Protein 5D7K (pdb70)

B-factor: mean 28.27, std 13.77, range [9.34, 92.72]

Secondary structure (DSSP, 8-state):
--EEEEE-SEEEEETT--EEEEEEEE-TT--EEEEEEESSSS-EEEEEE-STT--EEETTEEEEEETTTTEEEEEE-S--GGG-EEEEEEEE-SS-EEE---EEEEEE---SS---EEEEEEES---EEEEEES--TT--PPPPSSTTSEEPPPEEEEEGGGTEEEEEEEEE---TT--HHHHTTTS---TT-B---/--EEES-SEEEEETT--EEEEEEESS--SEEEEEEEETTTEEEEEEEESSTT--EE-S--TTEEEEEEETTEEEEEESS--GGG-EEEEEEEE-TT-TT-PEE---EEEEEES--TT-BPPEEEEEEPPHHHHHHHSEEEEEEEEEEEBSS-EEEEEEETTEEE-TTEEE-SSPEESSTT-TT--EEEEEEEEEEHHHHT-TT-EEEEEEEE--B-TTS---SSSPP-BSEEEEEEEE---

Foldseek 3Di:
DPDKEKPDQEDEEAFQAKDKIKIADDDAQWAWKWKWWAADPDTHTDDIGGDAPDWDDDPQWIKGDHVVRRMMMIMGGRDDQVSFTWMWMWT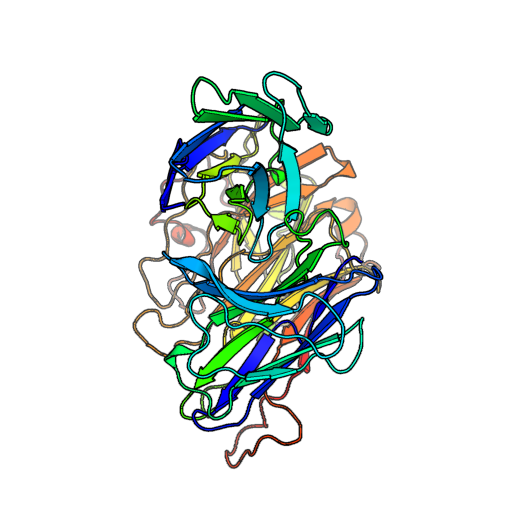DNVPDTRIHPTYGYGYFYAQPDAQWAWDWADDPPHAIKIKTKRHGPVWWQDADPDPQKGKAGWDWDAPPVVRDIMIMMMIDGNDPPDDSVCNRVVTDDDPPYHYDD/DAKAKDDQEEEEEFFDKDKIKIFGPHLAAKKWKWWQDPPPGTFTAKMGRHAQGIDGGDHVPQWDWHRNDRGMIMIIRGGDDQVVQTWMKMWGDHPVCRPPTDIHSTHGYGYYNAAVQAAFWAKEKDWFDPVCCVVPQKIKIKMKTDDGPDPAKDKFKAKPRHTDDPQKDKDPDWDFPDVVDPGGGTMIMMMHMGGNVQLAPQVIKMKMKMFGDGDDPPDDDDDDDDHNHGDIHMYMGGGHD

Nearest PDB structures (foldseek):
  5d7k-assembly1_D  TM=1.005E+00  e=1.030E-38  Homo sapiens
  4ww1-assembly1_A  TM=9.342E-01  e=9.777E-29  Homo sapiens
  6pui-assembly2_D  TM=9.044E-01  e=2.070E-27  Homo sapiens
  5hhm-assembly2_I  TM=9.518E-01  e=3.012E-25  Homo sapiens
  7l1d-assembly1_D  TM=8.756E-01  e=7.487E-24  Homo sapiens

Radius of gyration: 23.73 Å; Cα contacts (8 Å, |Δi|>4): 1171; chains: 2; bounding box: 54×51×64 Å

Sequence (438 aa):
EDKVVQSSPLSLVVHEGDTVTLNCSYEVTNFRSLLWYKQEKKAPTFLFMLTSSGIEKKSGRLSSILDKKELSSILNITATQTGDSAIYLCAAYNTDKLIFGTGTRLQVFPNIQNPDPAVYQLRDSKSKSVCLFTDFDSQTNVSQSKDSDVYITDKCVLDMRSMDFKSNSAVAWSNKSDFACANAFNNSIIPEDTFFPSVKVTQSSRYLVKRTGEKVFLECVQDMDHENMFWYRQDPGLGLRLIYFSYDVKMKEKGDIPEGYSVSREKKERFSLILESASSTNQTSMYLCASSPSGYQETQYFGPGTRLLVLEDLKNNVFPPEVAVVFEPSEAEISHTQKATLVCLATGFYPDDHVELSWWVNGKEVHSGVCTDPQPLKEQPALNDSRYALSSRLRVSATFWQNPRNHFRCQVQFYGLSENDEWTQDRAKPVTQIVSAEAWGRA

Solvent-accessible surface area: 20097 Å² total; per-residue (Å²): 40,93,44,14,92,9,55,43,140,69,50,84,20,55,44,52,64,81,4,59,0,60,1,46,11,61,22,96,111,41,37,0,0,0,0,0,30,19,115,81,16,24,4,75,46,35,14,43,1,63,60,56,50,90,103,82,147,63,53,76,28,17,3,64,2,60,93,94,123,87,33,2,71,0,36,0,55,53,3,86,25,50,9,38,9,63,1,16,0,0,0,21,13,86,75,61,12,17,37,6,124,8,0,127,1,45,3,41,2,98,33,88,132,66,52,10,0,2,0,111,0,64,30,37,89,119,105,28,0,3,0,0,3,11,0,44,2,134,14,115,20,40,74,36,85,84,75,88,12,41,9,4,97,32,7,42,5,46,12,150,120,80,141,60,47,4,0,5,0,0,0,5,9,128,39,124,109,32,46,17,77,59,8,5,110,90,12,164,40,38,190,114,13,72,84,41,169,188,27,6,60,26,35,58,59,36,39,5,39,110,56,45,59,101,1,108,0,54,0,44,3,88,65,108,16,55,8,0,6,0,6,25,23,20,134,82,106,36,15,69,13,0,14,9,0,76,55,50,151,106,116,94,130,18,77,38,13,135,50,19,42,5,48,7,76,34,62,76,92,0,14,0,32,0,100,64,2,40,78,115,13,46,4,2,0,0,0,0,0,0,39,59,72,119,35,19,8,5,68,20,2,66,0,0,85,0,32,2,31,126,49,10,126,43,0,46,38,5,131,21,25,0,1,24,10,14,107,23,0,11,84,77,18,111,30,0,3,0,0,0,3,0,20,10,0,20,3,48,6,14,73,29,24,1,66,15,82,54,153,65,41,112,47,2,37,17,42,12,115,131,28,41,88,32,102,84,99,83,152,68,2,82,37,0,14,0,0,0,2,5,19,29,8,107,75,0,71,62,47,180,11,33,0,69,0,26,0,48,0,39,14,2,54,98,150,24,84,49,126,69,118,68,89,56,0,54,64,55,100,33,53,18,75,4,127,5,132,111

Structure (mmCIF, N/CA/C/O backbone):
data_5D7K
#
_entry.id   5D7K
#
_cell.length_a   135.439
_cell.length_b   135.439
_cell.length_c   64.360
_cell.angle_alpha   90.000
_cell.angle_beta   90.000
_cell.angle_gamma   120.000
#
_symmetry.space_group_name_H-M   'P 32 2 1'
#
loop_
_entity.id
_entity.type
_entity.pdbx_description
1 polymer 'MAV36 TCR Alpha Chain'
2 polymer 'MAV36 TCR Beta Chain'
3 non-polymer 'SULFATE ION'
4 water water
#
loop_
_atom_site.group_PDB
_atom_site.id
_atom_site.type_symbol
_atom_site.label_atom_id
_atom_site.label_alt_id
_atom_site.label_comp_id
_atom_site.label_asym_id
_atom_site.label_entity_id
_atom_site.label_seq_id
_atom_site.pdbx_PDB_ins_code
_atom_site.Cartn_x
_atom_site.Cartn_y
_atom_site.Cartn_z
_atom_site.occupancy
_atom_site.B_iso_or_equiv
_atom_site.auth_seq_id
_atom_site.auth_comp_id
_atom_site.auth_asym_id
_atom_site.auth_atom_id
_atom_site.pdbx_PDB_model_num
ATOM 1 N N . GLU A 1 2 ? 37.090 -64.986 16.816 1.00 36.35 1 GLU D N 1
ATOM 2 C CA . GLU A 1 2 ? 35.681 -64.905 16.468 1.00 43.14 1 GLU D CA 1
ATOM 3 C C . GLU A 1 2 ? 35.482 -63.584 15.771 1.00 53.61 1 GLU D C 1
ATOM 4 O O . GLU A 1 2 ? 34.367 -63.093 15.624 1.00 58.95 1 GLU D O 1
ATOM 6 N N . ASP A 1 3 ? 36.600 -63.018 15.337 1.00 56.27 2 ASP D N 1
ATOM 7 C CA . ASP A 1 3 ? 36.637 -61.628 14.941 1.00 49.33 2 ASP D CA 1
ATOM 8 C C . ASP A 1 3 ? 36.167 -61.407 13.506 1.00 38.62 2 ASP D C 1
ATOM 9 O O . ASP A 1 3 ? 35.256 -60.607 13.305 1.00 41.71 2 ASP D O 1
ATOM 11 N N . LYS A 1 4 ? 36.755 -62.103 12.522 1.00 35.77 3 LYS D N 1
ATOM 12 C CA . LYS A 1 4 ? 36.588 -61.693 11.114 1.00 31.41 3 LYS D CA 1
ATOM 13 C C . LYS A 1 4 ? 36.415 -62.804 10.064 1.00 27.41 3 LYS D C 1
ATOM 14 O O . LYS A 1 4 ? 37.001 -63.889 10.164 1.00 24.67 3 LYS D O 1
ATOM 16 N N . VAL A 1 5 ? 35.612 -62.487 9.051 1.00 21.44 4 VAL D N 1
ATOM 17 C CA . VAL A 1 5 ? 35.426 -63.317 7.862 1.00 19.57 4 VAL D CA 1
ATOM 18 C C . VAL A 1 5 ? 35.640 -62.433 6.638 1.00 27.83 4 VAL D C 1
ATOM 19 O O . VAL A 1 5 ? 35.003 -61.389 6.518 1.00 23.70 4 VAL D O 1
ATOM 23 N N . VAL A 1 6 ? 36.542 -62.846 5.746 1.00 21.41 5 VAL D N 1
ATOM 24 C CA . VAL A 1 6 ? 36.909 -62.029 4.594 1.00 22.95 5 VAL D CA 1
ATOM 25 C C . VAL A 1 6 ? 36.510 -62.725 3.307 1.00 22.65 5 VAL D C 1
ATOM 26 O O . VAL A 1 6 ? 36.948 -63.842 3.040 1.00 22.25 5 VAL D O 1
ATOM 30 N N . GLN A 1 7 ? 35.691 -62.058 2.511 1.00 17.00 6 GLN D N 1
ATOM 31 C CA . GLN A 1 7 ? 35.267 -62.614 1.226 1.00 15.74 6 GLN D CA 1
ATOM 32 C C . GLN A 1 7 ? 35.941 -61.952 0.030 1.00 19.70 6 GLN D C 1
ATOM 33 O O . GLN A 1 7 ? 36.266 -60.765 0.053 1.00 18.25 6 GLN D O 1
ATOM 39 N N A SER A 1 8 ? 36.160 -62.746 -1.013 0.49 16.95 7 SER D N 1
ATOM 40 N N B SER A 1 8 ? 36.140 -62.738 -1.019 0.51 16.90 7 SER D N 1
ATOM 41 C CA A SER A 1 8 ? 36.753 -62.262 -2.257 0.49 18.71 7 SER D CA 1
ATOM 42 C CA B SER A 1 8 ? 36.732 -62.236 -2.250 0.51 18.48 7 SER D CA 1
ATOM 43 C C A SER A 1 8 ? 36.162 -63.031 -3.431 0.49 17.04 7 SER D C 1
ATOM 44 C C B SER A 1 8 ? 36.192 -63.030 -3.435 0.51 16.85 7 SER D C 1
ATOM 45 O O A SER A 1 8 ? 35.829 -64.209 -3.297 0.49 17.79 7 SER D O 1
ATOM 46 O O B SER A 1 8 ? 35.926 -64.226 -3.314 0.51 18.87 7 SER D O 1
ATOM 51 N N . PRO A 1 9 ? 35.978 -62.360 -4.576 1.00 16.73 8 PRO D N 1
ATOM 52 C CA . PRO A 1 9 ? 36.168 -60.926 -4.798 1.00 15.75 8 PRO D CA 1
ATOM 53 C C . PRO A 1 9 ? 35.051 -60.111 -4.155 1.00 23.15 8 PRO D C 1
ATOM 54 O O . PRO A 1 9 ? 34.122 -60.704 -3.593 1.00 21.94 8 PRO D O 1
ATOM 58 N N . LEU A 1 10 ? 35.156 -58.783 -4.185 1.00 16.40 9 LEU D N 1
ATOM 59 C CA . LEU A 1 10 ? 34.077 -57.937 -3.679 1.00 16.35 9 LEU D CA 1
ATOM 60 C C . LEU A 1 10 ? 32.864 -57.998 -4.607 1.00 15.32 9 LEU D C 1
ATOM 61 O O . LEU A 1 10 ? 31.719 -58.090 -4.157 1.00 14.68 9 LEU D O 1
ATOM 66 N N . SER A 1 11 ? 33.114 -57.925 -5.914 1.00 16.96 10 SER D N 1
ATOM 67 C CA . SER A 1 11 ? 32.033 -58.077 -6.868 1.00 17.88 10 SER D CA 1
ATOM 68 C C . SER A 1 11 ? 32.543 -58.550 -8.216 1.00 14.46 10 SER D C 1
ATOM 69 O O . SER A 1 11 ? 33.716 -58.325 -8.597 1.00 15.39 10 SER D O 1
ATOM 72 N N . LEU A 1 12 ? 31.638 -59.219 -8.927 1.00 13.53 11 LEU D N 1
ATOM 73 C CA . LEU A 1 12 ? 31.961 -59.919 -10.170 1.00 17.57 11 LEU D CA 1
ATOM 74 C C . LEU A 1 12 ? 30.781 -59.772 -11.131 1.00 16.60 11 LEU D C 1
ATOM 75 O O . LEU A 1 12 ? 29.633 -59.948 -10.708 1.00 12.73 11 LEU D O 1
ATOM 80 N N . VAL A 1 13 ? 31.058 -59.438 -12.393 1.00 14.35 12 VAL D N 1
ATOM 81 C CA . VAL A 1 13 ? 30.035 -59.390 -13.442 1.00 13.66 12 VAL D CA 1
ATOM 82 C C . VAL A 1 13 ? 30.469 -60.343 -14.557 1.00 13.68 12 VAL D C 1
ATOM 83 O O . VAL A 1 13 ? 31.580 -60.221 -15.077 1.00 14.45 12 VAL D O 1
ATOM 87 N N . VAL A 1 14 ? 29.626 -61.324 -14.881 1.00 13.04 13 VAL D N 1
ATOM 88 C CA . VAL A 1 14 ? 29.977 -62.276 -15.925 1.00 15.01 13 VAL D CA 1
ATOM 89 C C . VAL A 1 14 ? 28.818 -62.484 -16.877 1.00 13.33 13 VAL D C 1
ATOM 90 O O . VAL A 1 14 ? 27.673 -62.153 -16.555 1.00 13.05 13 VAL D O 1
ATOM 94 N N . HIS A 1 15 ? 29.119 -63.077 -18.028 1.00 13.90 14 HIS D N 1
ATOM 95 C CA . HIS A 1 15 ? 28.090 -63.607 -18.904 1.00 14.11 14 HIS D CA 1
ATOM 96 C C . HIS A 1 15 ? 27.654 -64.997 -18.477 1.00 17.54 14 HIS D C 1
ATOM 97 O O . HIS A 1 15 ? 28.463 -65.780 -17.962 1.00 17.06 14 HIS D O 1
ATOM 104 N N . GLU A 1 16 ? 26.381 -65.303 -18.719 1.00 15.58 15 GLU D N 1
ATOM 105 C CA . GLU A 1 16 ? 25.846 -66.658 -18.570 1.00 15.04 15 GLU D CA 1
ATOM 106 C C . GLU A 1 16 ? 26.773 -67.681 -19.198 1.00 14.14 15 GLU D C 1
ATOM 107 O O . GLU A 1 16 ? 27.300 -67.462 -20.292 1.00 16.36 15 GLU D O 1
ATOM 113 N N . GLY A 1 17 ? 26.981 -68.791 -18.507 1.00 13.76 16 GLY D N 1
ATOM 114 C CA . GLY A 1 17 ? 27.814 -69.857 -19.033 1.00 16.53 16 GLY D CA 1
ATOM 115 C C . GLY A 1 17 ? 29.201 -69.861 -18.413 1.00 19.37 16 GLY D C 1
ATOM 116 O O . GLY A 1 17 ? 29.879 -70.880 -18.427 1.00 19.47 16 GLY D O 1
ATOM 117 N N . ASP A 1 18 ? 29.635 -68.736 -17.858 1.00 16.15 17 ASP D N 1
ATOM 118 C CA . ASP A 1 18 ? 30.941 -68.702 -17.184 1.00 16.04 17 ASP D CA 1
ATOM 119 C C . ASP A 1 18 ? 30.922 -69.514 -15.880 1.00 15.41 17 ASP D C 1
ATOM 120 O O . ASP A 1 18 ? 29.900 -69.596 -15.218 1.00 18.04 17 ASP D O 1
ATOM 125 N N . THR A 1 19 ? 32.060 -70.084 -15.506 1.00 15.57 18 THR D N 1
ATOM 126 C CA . THR A 1 19 ? 32.257 -70.631 -14.154 1.00 13.41 18 THR D CA 1
ATOM 127 C C . THR A 1 19 ? 32.823 -69.538 -13.268 1.00 19.09 18 THR D C 1
ATOM 128 O O . THR A 1 19 ? 33.725 -68.811 -13.690 1.00 17.87 18 THR D O 1
ATOM 132 N N . VAL A 1 20 ? 32.297 -69.399 -12.049 1.00 12.32 19 VAL D N 1
ATOM 133 C CA . VAL A 1 20 ? 32.853 -68.420 -11.130 1.00 12.07 19 VAL D CA 1
ATOM 134 C C . VAL A 1 20 ? 33.304 -69.101 -9.843 1.00 17.65 19 VAL D C 1
ATOM 135 O O . VAL A 1 20 ? 32.764 -70.135 -9.448 1.00 16.25 19 VAL D O 1
ATOM 139 N N . THR A 1 21 ? 34.292 -68.504 -9.200 1.00 13.81 20 THR D N 1
ATOM 140 C CA . THR A 1 21 ? 34.817 -69.032 -7.948 1.00 16.34 20 THR D CA 1
ATOM 141 C C . THR A 1 21 ? 34.809 -67.939 -6.910 1.00 15.89 20 THR D C 1
ATOM 142 O O . THR A 1 21 ? 35.340 -66.860 -7.141 1.00 17.87 20 THR D O 1
ATOM 146 N N . LEU A 1 22 ? 34.185 -68.228 -5.770 1.00 12.16 21 LEU D N 1
ATOM 147 C CA . LEU A 1 22 ? 34.070 -67.277 -4.674 1.00 16.82 21 LEU D CA 1
ATOM 148 C C . LEU A 1 22 ? 34.880 -67.775 -3.493 1.00 18.39 21 LEU D C 1
ATOM 149 O O . LEU A 1 22 ? 34.892 -68.981 -3.211 1.00 19.72 21 LEU D O 1
ATOM 154 N N . ASN A 1 23 ? 35.547 -66.856 -2.805 1.00 13.85 22 ASN D N 1
ATOM 155 C CA . ASN A 1 23 ? 36.492 -67.231 -1.768 1.00 19.25 22 ASN D CA 1
ATOM 156 C C . ASN A 1 23 ? 36.084 -66.657 -0.422 1.00 18.17 22 ASN D C 1
ATOM 157 O O . ASN A 1 23 ? 35.515 -65.566 -0.355 1.00 18.55 22 ASN D O 1
ATOM 162 N N . CYS A 1 24 ? 36.377 -67.397 0.643 1.00 15.75 23 CYS D N 1
ATOM 163 C CA . CYS A 1 24 ? 36.105 -66.950 2.001 1.00 18.97 23 CYS D CA 1
ATOM 164 C C . CYS A 1 24 ? 37.259 -67.371 2.884 1.00 22.25 23 CYS D C 1
ATOM 165 O O . CYS A 1 24 ? 37.659 -68.531 2.861 1.00 30.98 23 CYS D O 1
ATOM 168 N N . SER A 1 25 ? 37.809 -66.443 3.651 1.00 19.14 24 SER D N 1
ATOM 169 C CA . SER A 1 25 ? 38.819 -66.819 4.620 1.00 22.05 24 SER D CA 1
ATOM 170 C C . SER A 1 25 ? 38.313 -66.359 5.980 1.00 26.89 24 SER D C 1
ATOM 171 O O . SER A 1 25 ? 37.541 -65.404 6.062 1.00 23.30 24 SER D O 1
ATOM 174 N N . TYR A 1 26 ? 38.718 -67.045 7.039 1.00 22.84 25 TYR D N 1
ATOM 175 C CA . TYR A 1 26 ? 38.188 -66.710 8.350 1.00 22.73 25 TYR D CA 1
ATOM 176 C C . TYR A 1 26 ? 39.279 -66.680 9.396 1.00 25.72 25 TYR D C 1
ATOM 177 O O . TYR A 1 26 ? 40.210 -67.495 9.372 1.00 26.21 25 TYR D O 1
ATOM 186 N N . GLU A 1 27 ? 39.152 -65.720 10.303 1.00 24.40 26 GLU D N 1
ATOM 187 C CA . GLU A 1 27 ? 39.986 -65.645 11.487 1.00 28.70 26 GLU D CA 1
ATOM 188 C C . GLU A 1 27 ? 39.056 -65.613 12.685 1.00 28.43 26 GLU D C 1
ATOM 189 O O . GLU A 1 27 ? 38.570 -64.555 13.085 1.00 26.89 26 GLU D O 1
ATOM 191 N N . VAL A 1 28 ? 38.767 -66.786 13.229 1.00 26.47 27 VAL D N 1
ATOM 192 C CA . VAL A 1 28 ? 37.865 -66.861 14.355 1.00 28.41 27 VAL D CA 1
ATOM 193 C C . VAL A 1 28 ? 38.388 -67.845 15.399 1.00 31.71 27 VAL D C 1
ATOM 194 O O . VAL A 1 28 ? 38.933 -68.899 15.084 1.00 37.21 27 VAL D O 1
ATOM 198 N N . THR A 1 29 ? 38.262 -67.451 16.654 1.00 34.57 28 THR D N 1
ATOM 199 C CA . THR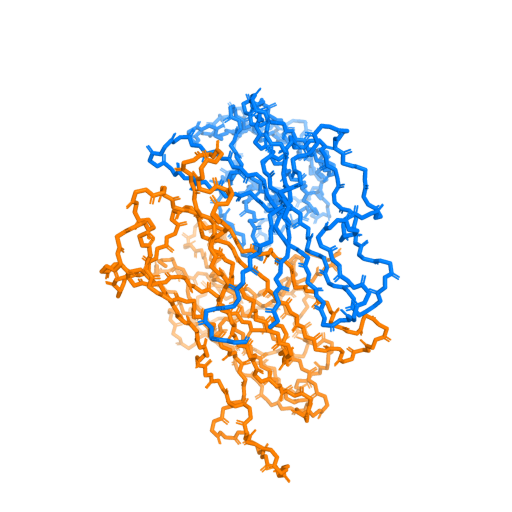 A 1 29 ? 38.603 -68.309 17.769 1.00 36.72 28 THR D CA 1
ATOM 200 C C . THR A 1 29 ? 37.414 -69.226 18.029 1.00 38.48 28 THR D C 1
ATOM 201 O O . THR A 1 29 ? 36.251 -68.792 17.951 1.00 35.72 28 THR D O 1
ATOM 205 N N . ASN A 1 30 ? 37.718 -70.492 18.303 1.00 33.65 29 ASN D N 1
ATOM 206 C CA . ASN A 1 30 ? 36.721 -71.540 18.487 1.00 31.76 29 ASN D CA 1
ATOM 207 C C . ASN A 1 30 ? 35.876 -71.773 17.234 1.00 34.99 29 ASN D C 1
ATOM 208 O O . ASN A 1 30 ? 34.665 -71.996 17.329 1.00 32.88 29 ASN D O 1
ATOM 213 N N . PHE A 1 31 ? 36.522 -71.733 16.069 1.00 28.53 30 PHE D N 1
ATOM 214 C CA . PHE A 1 31 ? 35.856 -72.046 14.810 1.00 24.97 30 PHE D CA 1
ATOM 215 C C . PHE A 1 31 ? 35.230 -73.428 14.871 1.00 29.28 30 PHE D C 1
ATOM 216 O O . PHE A 1 31 ? 35.878 -74.383 15.280 1.00 27.70 30 PHE D O 1
ATOM 224 N N . ARG A 1 32 ? 33.969 -73.532 14.471 1.00 28.20 31 ARG D N 1
ATOM 225 C CA . ARG A 1 32 ? 33.276 -74.819 14.453 1.00 27.96 31 ARG D CA 1
ATOM 226 C C . ARG A 1 32 ? 32.890 -75.193 13.032 1.00 28.40 31 ARG D C 1
ATOM 227 O O . ARG A 1 32 ? 33.085 -76.328 12.591 1.00 29.96 31 ARG D O 1
ATOM 229 N N . SER A 1 33 ? 32.338 -74.229 12.308 1.00 20.56 32 SER D N 1
ATOM 230 C CA . SER A 1 33 ? 31.863 -74.513 10.957 1.00 21.37 32 SER D CA 1
ATOM 231 C C . SER A 1 33 ? 31.734 -73.246 10.126 1.00 18.01 32 SER D C 1
ATOM 232 O O . SER A 1 33 ? 31.738 -72.137 10.668 1.00 18.18 32 SER D O 1
ATOM 235 N N . LEU A 1 34 ? 31.658 -73.435 8.808 1.00 17.01 33 LEU D N 1
ATOM 236 C CA . LEU A 1 34 ? 31.566 -72.352 7.850 1.00 18.30 33 LEU D CA 1
ATOM 237 C C . LEU A 1 34 ? 30.314 -72.573 7.017 1.00 19.80 33 LEU D C 1
ATOM 238 O O . LEU A 1 34 ? 30.034 -73.701 6.598 1.00 20.09 33 LEU D O 1
ATOM 243 N N . LEU A 1 35 ? 29.547 -71.510 6.804 1.00 14.24 34 LEU D N 1
ATOM 244 C CA . LEU A 1 35 ? 28.298 -71.610 6.068 1.00 15.63 34 LEU D CA 1
ATOM 245 C C . LEU A 1 35 ? 28.293 -70.690 4.857 1.00 17.27 34 LEU D C 1
ATOM 246 O O . LEU A 1 35 ? 28.910 -69.628 4.888 1.00 14.98 34 LEU D O 1
ATOM 251 N N . TRP A 1 36 ? 27.583 -71.104 3.811 1.00 12.02 35 TRP D N 1
ATOM 252 C CA . TRP A 1 36 ? 27.381 -70.271 2.637 1.00 11.31 35 TRP D CA 1
ATOM 253 C C . TRP A 1 36 ? 25.897 -70.002 2.461 1.00 12.11 35 TRP D C 1
ATOM 254 O O . TRP A 1 36 ? 25.076 -70.929 2.551 1.00 15.35 35 TRP D O 1
ATOM 265 N N . TYR A 1 37 ? 25.560 -68.739 2.219 1.00 10.95 36 TYR D N 1
ATOM 266 C CA . TYR A 1 37 ? 24.186 -68.337 1.927 1.00 11.94 36 TYR D CA 1
ATOM 267 C C . TYR A 1 37 ? 24.101 -67.622 0.589 1.00 12.55 36 TYR D C 1
ATOM 268 O O . TYR A 1 37 ? 25.037 -66.930 0.196 1.00 10.56 36 TYR D O 1
ATOM 277 N N . LYS A 1 38 ? 22.966 -67.763 -0.089 1.00 10.55 37 LYS D N 1
ATOM 278 C CA . LYS A 1 38 ? 22.672 -66.953 -1.271 1.00 12.23 37 LYS D CA 1
ATOM 279 C C . LYS A 1 38 ? 21.597 -65.946 -0.913 1.00 13.22 37 LYS D C 1
ATOM 280 O O . LYS A 1 38 ? 20.494 -66.325 -0.496 1.00 17.26 37 LYS D O 1
ATOM 286 N N . GLN A 1 39 ? 21.908 -64.667 -1.063 1.00 11.13 38 GLN D N 1
ATOM 287 C CA . GLN A 1 39 ? 20.912 -63.634 -0.800 1.00 15.91 38 GLN D CA 1
ATOM 288 C C . GLN A 1 39 ? 20.571 -62.921 -2.100 1.00 23.97 38 GLN D C 1
ATOM 289 O O . GLN A 1 39 ? 21.284 -62.004 -2.513 1.00 22.99 38 GLN D O 1
ATOM 295 N N . GLU A 1 40 ? 19.512 -63.368 -2.767 1.00 24.05 39 GLU D N 1
ATOM 296 C CA . GLU A 1 40 ? 19.071 -62.734 -4.015 1.00 41.77 39 GLU D CA 1
ATOM 297 C C . GLU A 1 40 ? 18.544 -61.325 -3.771 1.00 49.05 39 GLU D C 1
ATOM 298 O O . GLU A 1 40 ? 18.900 -60.384 -4.483 1.00 58.52 39 GLU D O 1
ATOM 304 N N . LYS A 1 41 ? 17.684 -61.198 -2.768 1.00 47.77 40 LYS D N 1
ATOM 305 C CA . LYS A 1 41 ? 17.132 -59.915 -2.360 1.00 52.30 40 LYS D CA 1
ATOM 306 C C . LYS A 1 41 ? 16.640 -60.016 -0.915 1.00 59.39 40 LYS D C 1
ATOM 307 O O . LYS A 1 41 ? 15.664 -60.714 -0.628 1.00 63.61 40 LYS D O 1
ATOM 309 N N . LYS A 1 42 ? 17.347 -59.332 -0.020 1.00 54.12 41 LYS D N 1
ATOM 310 C CA . LYS A 1 42 ? 17.019 -59.270 1.406 1.00 48.92 41 LYS D CA 1
ATOM 311 C C . LYS A 1 42 ? 17.249 -60.593 2.150 1.00 38.72 41 LYS D C 1
ATOM 312 O O . LYS A 1 42 ? 18.209 -60.695 2.909 1.00 36.91 41 LYS D O 1
ATOM 314 N N . ALA A 1 43 ? 16.394 -61.595 1.936 1.00 29.59 42 ALA D N 1
ATOM 315 C CA . ALA A 1 43 ? 16.408 -62.797 2.775 1.00 26.96 42 ALA D CA 1
ATOM 316 C C . ALA A 1 43 ? 17.427 -63.838 2.321 1.00 28.54 42 ALA D C 1
ATOM 317 O O . ALA A 1 43 ? 17.363 -64.327 1.192 1.00 25.42 42 ALA D O 1
ATOM 319 N N . PRO A 1 44 ? 18.382 -64.178 3.198 1.00 15.16 43 PRO D N 1
ATOM 320 C CA . PRO A 1 44 ? 19.390 -65.178 2.823 1.00 13.76 43 PRO D CA 1
ATOM 321 C C . PRO A 1 44 ? 18.813 -66.583 2.664 1.00 14.95 43 PRO D C 1
ATOM 322 O O . PRO A 1 44 ? 17.959 -67.007 3.446 1.00 17.40 43 PRO D O 1
ATOM 326 N N . THR A 1 45 ? 19.293 -67.299 1.655 1.00 13.72 44 THR D N 1
ATOM 327 C CA . THR A 1 45 ? 18.953 -68.700 1.478 1.00 16.74 44 THR D CA 1
ATOM 328 C C . THR A 1 45 ? 20.130 -69.588 1.864 1.00 13.77 44 THR D C 1
ATOM 329 O O . THR A 1 45 ? 21.207 -69.455 1.296 1.00 12.32 44 THR D O 1
ATOM 333 N N . PHE A 1 46 ? 19.930 -70.498 2.813 1.00 13.93 45 PHE D N 1
ATOM 334 C CA . PHE A 1 46 ? 20.997 -71.413 3.225 1.00 17.26 45 PHE D CA 1
ATOM 335 C C . PHE A 1 46 ? 21.408 -72.341 2.081 1.00 20.26 45 PHE D C 1
ATOM 336 O O . PHE A 1 46 ? 20.560 -72.928 1.423 1.00 15.26 45 PHE D O 1
ATOM 344 N N . LEU A 1 47 ? 22.714 -72.439 1.839 1.00 14.00 46 LEU D N 1
ATOM 345 C CA . LEU A 1 47 ? 23.254 -73.337 0.826 1.00 14.21 46 LEU D CA 1
ATOM 346 C C . LEU A 1 47 ? 23.982 -74.517 1.480 1.00 17.98 46 LEU D C 1
ATOM 347 O O . LEU A 1 47 ? 23.563 -75.662 1.345 1.00 16.10 46 LEU D O 1
ATOM 352 N N . PHE A 1 48 ? 25.074 -74.221 2.178 1.00 14.01 47 PHE D N 1
ATOM 353 C CA . PHE A 1 48 ? 26.000 -75.255 2.647 1.00 19.59 47 PHE D CA 1
ATOM 354 C C . PHE A 1 48 ? 26.486 -74.995 4.050 1.00 17.24 47 PHE D C 1
ATOM 355 O O . PHE A 1 48 ? 26.699 -73.844 4.412 1.00 17.04 47 PHE D O 1
ATOM 363 N N . MET A 1 49 ? 26.697 -76.061 4.825 1.00 14.47 48 MET D N 1
ATOM 364 C CA . MET A 1 49 ? 27.485 -75.980 6.053 1.00 15.14 48 MET D CA 1
ATOM 365 C C . MET A 1 49 ? 28.680 -76.928 5.976 1.00 20.72 48 MET D C 1
ATOM 366 O O . MET A 1 49 ? 28.521 -78.106 5.679 1.00 23.45 48 MET D O 1
ATOM 371 N N . LEU A 1 50 ? 29.871 -76.415 6.250 1.00 17.68 49 LEU D N 1
ATOM 372 C CA . LEU A 1 50 ? 31.075 -77.225 6.157 1.00 20.85 49 LEU D CA 1
ATOM 373 C C . LEU A 1 50 ? 31.754 -77.311 7.510 1.00 23.22 49 LEU D C 1
ATOM 374 O O . LEU A 1 50 ? 31.903 -76.301 8.196 1.00 23.91 49 LEU D O 1
ATOM 379 N N . THR A 1 51 ? 32.138 -78.525 7.901 1.00 24.56 50 THR D N 1
ATOM 380 C CA . THR A 1 51 ? 32.790 -78.739 9.185 1.00 23.05 50 THR D CA 1
ATOM 381 C C . THR A 1 51 ? 34.105 -79.479 9.015 1.00 28.46 50 THR D C 1
ATOM 382 O O . THR A 1 51 ? 35.044 -79.273 9.783 1.00 30.42 50 THR D O 1
ATOM 386 N N . SER A 1 52 ? 34.177 -80.346 8.012 1.00 26.82 51 SER D N 1
ATOM 387 C CA . SER A 1 52 ? 35.388 -81.138 7.791 1.00 30.41 51 SER D CA 1
ATOM 388 C C . SER A 1 52 ? 36.158 -80.654 6.576 1.00 29.56 51 SER D C 1
ATOM 389 O O . SER A 1 52 ? 35.561 -80.270 5.568 1.00 28.36 51 SER D O 1
ATOM 392 N N . SER A 1 53 ? 37.484 -80.682 6.670 1.00 29.33 52 SER D N 1
ATOM 393 C CA . SER A 1 53 ? 38.329 -80.277 5.552 1.00 31.07 52 SER D CA 1
ATOM 394 C C . SER A 1 53 ? 38.270 -81.268 4.397 1.00 32.10 52 SER D C 1
ATOM 395 O O . SER A 1 53 ? 38.209 -82.483 4.607 1.00 32.56 52 SER D O 1
ATOM 398 N N . GLY A 1 54 ? 38.297 -80.734 3.182 1.00 28.84 53 GLY D N 1
ATOM 399 C CA . GLY A 1 54 ? 38.451 -81.538 1.984 1.00 36.41 53 GLY D CA 1
ATOM 400 C C . GLY A 1 54 ? 37.265 -82.403 1.602 1.00 36.31 53 GLY D C 1
ATOM 401 O O . GLY A 1 54 ? 37.413 -83.336 0.823 1.00 35.16 53 GLY D O 1
ATOM 402 N N . ILE A 1 55 ? 36.094 -82.109 2.157 1.00 28.50 54 ILE D N 1
ATOM 403 C CA . ILE A 1 55 ? 34.880 -82.835 1.803 1.00 29.99 54 ILE D CA 1
ATOM 404 C C . ILE A 1 55 ? 33.968 -81.928 0.982 1.00 24.40 54 ILE D C 1
ATOM 405 O O . ILE A 1 55 ? 33.389 -80.986 1.512 1.00 25.13 54 ILE D O 1
ATOM 410 N N . GLU A 1 56 ? 33.841 -82.200 -0.307 1.00 23.14 55 GLU D N 1
ATOM 411 C CA . GLU A 1 56 ? 33.039 -81.338 -1.163 1.00 21.06 55 GLU D CA 1
ATOM 412 C C . GLU A 1 56 ? 31.557 -81.508 -0.862 1.00 26.67 55 GLU D C 1
ATOM 413 O O . GLU A 1 56 ? 31.087 -82.621 -0.629 1.00 29.80 55 GLU D O 1
ATOM 419 N N . LYS A 1 57 ? 30.836 -80.395 -0.850 1.00 17.23 56 LYS D N 1
ATOM 420 C CA . LYS A 1 57 ? 29.381 -80.399 -0.817 1.00 18.25 56 LYS D CA 1
ATOM 421 C C . LYS A 1 57 ? 28.931 -79.957 -2.203 1.00 23.16 56 LYS D C 1
ATOM 422 O O . LYS A 1 57 ? 29.434 -78.964 -2.712 1.00 19.28 56 LYS D O 1
ATOM 428 N N . LYS A 1 58 ? 28.002 -80.675 -2.824 1.00 16.89 57 LYS D N 1
ATOM 429 C CA . LYS A 1 58 ? 27.630 -80.327 -4.190 1.00 16.08 57 LYS D CA 1
ATOM 430 C C . LYS A 1 58 ? 26.124 -80.276 -4.344 1.00 19.15 57 LYS D C 1
ATOM 431 O O . LYS A 1 58 ? 25.418 -81.241 -4.065 1.00 18.37 57 LYS D O 1
ATOM 437 N N . SER A 1 59 ? 25.640 -79.120 -4.760 1.00 14.79 58 SER D N 1
ATOM 438 C CA . SER A 1 59 ? 24.228 -78.913 -5.020 1.00 15.90 58 SER D CA 1
ATOM 439 C C . SER A 1 59 ? 24.061 -78.445 -6.464 1.00 19.49 58 SER D C 1
ATOM 440 O O . SER A 1 59 ? 24.016 -77.245 -6.736 1.00 17.21 58 SER D O 1
ATOM 443 N N . GLY A 1 60 ? 24.000 -79.407 -7.375 1.00 19.09 59 GLY D N 1
ATOM 444 C CA . GLY A 1 60 ? 23.920 -79.118 -8.796 1.00 21.18 59 GLY D CA 1
ATOM 445 C C . GLY A 1 60 ? 25.159 -78.389 -9.266 1.00 16.44 59 GLY D C 1
ATOM 446 O O . GLY A 1 60 ? 26.275 -78.882 -9.123 1.00 17.75 59 GLY D O 1
ATOM 447 N N . ARG A 1 61 ? 24.956 -77.192 -9.806 1.00 14.40 60 ARG D N 1
ATOM 448 C CA . ARG A 1 61 ? 26.050 -76.375 -10.323 1.00 15.04 60 ARG D CA 1
ATOM 449 C C . ARG A 1 61 ? 26.837 -75.676 -9.220 1.00 17.70 60 ARG D C 1
ATOM 450 O O . ARG A 1 61 ? 27.926 -75.141 -9.474 1.00 17.88 60 ARG D O 1
ATOM 458 N N . LEU A 1 62 ? 26.281 -75.658 -8.005 1.00 15.13 61 LEU D N 1
ATOM 459 C CA . LEU A 1 62 ? 26.975 -75.080 -6.849 1.00 16.48 61 LEU D CA 1
ATOM 460 C C . LEU A 1 62 ? 27.776 -76.137 -6.097 1.00 20.51 61 LEU D C 1
ATOM 461 O O . LEU A 1 62 ? 27.286 -77.246 -5.878 1.00 17.98 61 LEU D O 1
ATOM 466 N N . SER A 1 63 ? 28.987 -75.795 -5.674 1.00 16.07 62 SER D N 1
ATOM 467 C CA . SER A 1 63 ? 29.754 -76.715 -4.856 1.00 18.30 62 SER D CA 1
ATOM 468 C C . SER A 1 63 ? 30.689 -75.948 -3.949 1.00 18.58 62 SER D C 1
ATOM 469 O O . SER A 1 63 ? 31.111 -74.833 -4.253 1.00 19.40 62 SER D O 1
ATOM 472 N N . SER A 1 64 ? 31.024 -76.560 -2.826 1.00 16.91 63 SER D N 1
ATOM 473 C CA . SER A 1 64 ? 31.840 -75.876 -1.851 1.00 16.16 63 SER D CA 1
ATOM 474 C C . SER A 1 64 ? 32.737 -76.853 -1.133 1.00 16.82 63 SER D C 1
ATOM 475 O O . SER A 1 64 ? 32.433 -78.050 -1.043 1.00 17.47 63 SER D O 1
ATOM 478 N N . ILE A 1 65 ? 33.842 -76.341 -0.617 1.00 16.96 64 ILE D N 1
ATOM 479 C CA . ILE A 1 65 ? 34.786 -77.172 0.120 1.00 18.05 64 ILE D CA 1
ATOM 480 C C . ILE A 1 65 ? 35.532 -76.302 1.118 1.00 19.29 64 ILE D C 1
ATOM 481 O O . ILE A 1 65 ? 35.696 -75.100 0.907 1.00 19.23 64 ILE D O 1
ATOM 486 N N . LEU A 1 66 ? 35.954 -76.917 2.216 1.00 19.98 65 LEU D N 1
ATOM 487 C CA . LEU A 1 66 ? 36.612 -76.221 3.312 1.00 20.95 65 LEU D CA 1
ATOM 488 C C . LEU A 1 66 ? 38.052 -76.710 3.417 1.00 21.56 65 LEU D C 1
ATOM 489 O O . LEU A 1 66 ? 38.322 -77.896 3.229 1.00 24.21 65 LEU D O 1
ATOM 494 N N . ASP A 1 67 ? 38.971 -75.792 3.685 1.00 21.22 66 ASP D N 1
ATOM 495 C CA . ASP A 1 67 ? 40.340 -76.160 4.019 1.00 30.34 66 ASP D CA 1
ATOM 496 C C . ASP A 1 67 ? 40.737 -75.493 5.336 1.00 34.08 66 ASP D C 1
ATOM 497 O O . ASP A 1 67 ? 41.180 -74.341 5.354 1.00 31.01 66 ASP D O 1
ATOM 502 N N . LYS A 1 68 ? 40.589 -76.226 6.436 1.00 33.04 67 LYS D N 1
ATOM 503 C CA . LYS A 1 68 ? 40.854 -75.664 7.759 1.00 37.58 67 LYS D CA 1
ATOM 504 C C . LYS A 1 68 ? 42.329 -75.317 7.962 1.00 42.14 67 LYS D C 1
ATOM 505 O O . LYS A 1 68 ? 42.654 -74.431 8.747 1.00 46.54 67 LYS D O 1
ATOM 511 N N . LYS A 1 69 ? 43.220 -76.007 7.258 1.00 38.46 68 LYS D N 1
ATOM 512 C CA . LYS A 1 69 ? 44.641 -75.708 7.377 1.00 46.90 68 LYS D CA 1
ATOM 513 C C . LYS A 1 69 ? 44.915 -74.310 6.825 1.00 44.54 68 LYS D C 1
ATOM 514 O O . LYS A 1 69 ? 45.706 -73.558 7.391 1.00 42.97 68 LYS D O 1
ATOM 516 N N . GLU A 1 70 ? 44.240 -73.968 5.730 1.00 38.05 69 GLU D N 1
ATOM 517 C CA . GLU A 1 70 ? 44.401 -72.664 5.091 1.00 32.70 69 GLU D CA 1
ATOM 518 C C . GLU A 1 70 ? 43.374 -71.641 5.572 1.00 32.82 69 GLU D C 1
ATOM 519 O O . GLU A 1 70 ? 43.369 -70.504 5.104 1.00 30.58 69 GLU D O 1
ATOM 525 N N . LEU A 1 71 ? 42.511 -72.056 6.497 1.00 25.78 70 LEU D N 1
ATOM 526 C CA . LEU A 1 71 ? 41.453 -71.202 7.040 1.00 26.92 70 LEU D CA 1
ATOM 527 C C . LEU A 1 71 ? 40.607 -70.592 5.931 1.00 26.39 70 LEU D C 1
ATOM 528 O O . LEU A 1 71 ? 40.321 -69.395 5.941 1.00 25.93 70 LEU D O 1
ATOM 533 N N . SER A 1 72 ? 40.213 -71.404 4.957 1.00 21.56 71 SER D N 1
ATOM 534 C CA . SER A 1 72 ? 39.471 -70.851 3.843 1.00 19.95 71 SER D CA 1
ATOM 535 C C . SER A 1 72 ? 38.498 -71.837 3.236 1.00 18.75 71 SER D C 1
ATOM 536 O O . SER A 1 72 ? 38.616 -73.052 3.427 1.00 24.10 71 SER D O 1
ATOM 539 N N . SER A 1 73 ? 37.540 -71.288 2.500 1.00 18.19 72 SER D N 1
ATOM 540 C CA . SER A 1 73 ? 36.536 -72.067 1.794 1.00 21.44 72 SER D CA 1
ATOM 541 C C . SER A 1 73 ? 36.335 -71.517 0.386 1.00 25.10 72 SER D C 1
ATOM 542 O O . SER A 1 73 ? 36.517 -70.323 0.140 1.00 17.44 72 SER D O 1
ATOM 545 N N . ILE A 1 74 ? 35.957 -72.392 -0.536 1.00 19.78 73 ILE D N 1
ATOM 546 C CA . ILE A 1 74 ? 35.627 -71.952 -1.884 1.00 17.64 73 ILE D CA 1
ATOM 547 C C . ILE A 1 74 ? 34.183 -72.310 -2.187 1.00 22.70 73 ILE D C 1
ATOM 548 O O . ILE A 1 74 ? 33.702 -73.370 -1.777 1.00 20.73 73 ILE D O 1
ATOM 553 N N . LEU A 1 75 ? 33.486 -71.400 -2.861 1.00 13.77 74 LEU D N 1
ATOM 554 C CA . LEU A 1 75 ? 32.179 -71.669 -3.429 1.00 13.37 74 LEU D CA 1
ATOM 555 C C . LEU A 1 75 ? 32.319 -71.552 -4.942 1.00 19.22 74 LEU D C 1
ATOM 556 O O . LEU A 1 75 ? 32.679 -70.486 -5.447 1.00 16.51 74 LEU D O 1
ATOM 561 N N . ASN A 1 76 ? 32.067 -72.646 -5.653 1.00 15.78 75 ASN D N 1
ATOM 562 C CA . ASN A 1 76 ? 32.211 -72.671 -7.106 1.00 14.51 75 ASN D CA 1
ATOM 563 C C . ASN A 1 76 ? 30.837 -72.750 -7.760 1.00 17.11 75 ASN D C 1
ATOM 564 O O . ASN A 1 76 ? 29.981 -73.494 -7.297 1.00 15.10 75 ASN D O 1
ATOM 569 N N . ILE A 1 77 ? 30.604 -71.969 -8.814 1.00 11.29 76 ILE D N 1
ATOM 570 C CA . ILE A 1 77 ? 29.352 -72.074 -9.539 1.00 13.58 76 ILE D CA 1
ATOM 571 C C . ILE A 1 77 ? 29.659 -72.290 -11.010 1.00 15.44 76 ILE D C 1
ATOM 572 O O . ILE A 1 77 ? 30.260 -71.429 -11.645 1.00 15.03 76 ILE D O 1
ATOM 577 N N . THR A 1 78 ? 29.269 -73.439 -11.549 1.00 13.71 77 THR D N 1
ATOM 578 C CA . THR A 1 78 ? 29.560 -73.717 -12.954 1.00 14.90 77 THR D CA 1
ATOM 579 C C . THR A 1 78 ? 28.405 -73.266 -13.822 1.00 14.75 77 THR D C 1
ATOM 580 O O . THR A 1 78 ? 27.278 -73.123 -13.346 1.00 14.71 77 THR D O 1
ATOM 584 N N . ALA A 1 79 ? 28.693 -73.040 -15.102 1.00 15.83 78 ALA D N 1
ATOM 585 C CA . ALA A 1 79 ? 27.673 -72.696 -16.098 1.00 17.80 78 ALA D CA 1
ATOM 586 C C . ALA A 1 79 ? 26.635 -71.719 -15.558 1.00 14.76 78 ALA D C 1
ATOM 587 O O . ALA A 1 79 ? 25.435 -72.037 -15.518 1.00 15.58 78 ALA D O 1
ATOM 589 N N . THR A 1 80 ? 27.100 -70.537 -15.147 1.00 13.94 79 THR D N 1
ATOM 590 C CA . THR A 1 80 ? 26.237 -69.595 -14.451 1.00 13.25 79 THR D CA 1
ATOM 591 C C . THR A 1 80 ? 25.012 -69.211 -15.269 1.00 16.85 79 THR D C 1
ATOM 592 O O . THR A 1 80 ? 25.053 -69.167 -16.509 1.00 14.00 79 THR D O 1
ATOM 596 N N . GLN A 1 81 ? 23.932 -68.924 -14.546 1.00 13.41 80 GLN D N 1
ATOM 597 C CA . GLN A 1 81 ? 22.688 -68.464 -15.138 1.00 14.85 80 GLN D CA 1
ATOM 598 C C . GLN A 1 81 ? 22.337 -67.105 -14.550 1.00 11.84 80 GLN D C 1
ATOM 599 O O . GLN A 1 81 ? 22.788 -66.766 -13.445 1.00 14.20 80 GLN D O 1
ATOM 605 N N . THR A 1 82 ? 21.527 -66.330 -15.266 1.00 14.78 81 THR D N 1
ATOM 606 C CA . THR A 1 82 ? 21.136 -65.013 -14.777 1.00 15.51 81 THR D CA 1
ATOM 607 C C . THR A 1 82 ? 20.520 -65.109 -13.373 1.00 15.12 81 THR D C 1
ATOM 608 O O . THR A 1 82 ? 20.668 -64.196 -12.562 1.00 13.40 81 THR D O 1
ATOM 612 N N . GLY A 1 83 ? 19.848 -66.222 -13.087 1.00 14.00 82 GLY D N 1
ATOM 613 C CA . GLY A 1 83 ? 19.219 -66.424 -11.786 1.00 18.52 82 GLY D CA 1
ATOM 614 C C . GLY A 1 83 ? 20.199 -66.649 -10.633 1.00 19.40 82 GLY D C 1
ATOM 615 O O . GLY A 1 83 ? 19.801 -66.665 -9.464 1.00 16.92 82 GLY D O 1
ATOM 616 N N . ASP A 1 84 ? 21.475 -66.850 -10.960 1.00 15.09 83 ASP D N 1
ATOM 617 C CA . ASP A 1 84 ? 22.530 -66.947 -9.948 1.00 13.02 83 ASP D CA 1
ATOM 618 C C . ASP A 1 84 ? 22.893 -65.593 -9.365 1.00 10.09 83 ASP D C 1
ATOM 619 O O . ASP A 1 84 ? 23.574 -65.530 -8.337 1.00 14.81 83 ASP D O 1
ATOM 624 N N . SER A 1 85 ? 22.462 -64.516 -10.022 1.00 10.67 84 SER D N 1
ATOM 625 C CA . SER A 1 85 ? 22.782 -63.158 -9.585 1.00 12.65 84 SER D CA 1
ATOM 626 C C . SER A 1 85 ? 22.266 -62.934 -8.170 1.00 12.97 84 SER D C 1
ATOM 627 O O . SER A 1 85 ? 21.074 -63.104 -7.903 1.00 13.60 84 SER D O 1
ATOM 630 N N . ALA A 1 86 ? 23.170 -62.558 -7.277 1.00 10.63 85 ALA D N 1
ATOM 631 C CA . ALA A 1 86 ? 22.854 -62.445 -5.857 1.00 11.66 85 ALA D CA 1
ATOM 632 C C . ALA A 1 86 ? 24.092 -61.950 -5.114 1.00 18.89 85 ALA D C 1
ATOM 633 O O . ALA A 1 86 ? 25.187 -61.866 -5.674 1.00 12.89 85 ALA D O 1
ATOM 635 N N . ILE A 1 87 ? 23.915 -61.631 -3.845 1.00 13.53 86 ILE D N 1
ATOM 636 C CA . ILE A 1 87 ? 25.044 -61.494 -2.946 1.00 11.23 86 ILE D CA 1
ATOM 637 C C . ILE A 1 87 ? 25.252 -62.845 -2.283 1.00 13.72 86 ILE D C 1
ATOM 638 O O . ILE A 1 87 ? 24.310 -63.396 -1.709 1.00 16.00 86 ILE D O 1
ATOM 643 N N . TYR A 1 88 ? 26.459 -63.392 -2.372 1.00 10.42 87 TYR D N 1
ATOM 644 C CA . TYR A 1 88 ? 26.751 -64.643 -1.676 1.00 10.33 87 TYR D CA 1
ATOM 645 C C . TYR A 1 88 ? 27.478 -64.325 -0.372 1.00 10.73 87 TYR D C 1
ATOM 646 O O . TYR A 1 88 ? 28.477 -63.604 -0.369 1.00 15.97 87 TYR D O 1
ATOM 655 N N . LEU A 1 89 ? 26.937 -64.846 0.724 1.00 10.90 88 LEU D N 1
ATOM 656 C CA . LEU A 1 89 ? 27.434 -64.597 2.075 1.00 11.60 88 LEU D CA 1
ATOM 657 C C . LEU A 1 89 ? 28.124 -65.809 2.654 1.00 12.94 88 LEU D C 1
ATOM 658 O O . LEU A 1 89 ? 27.605 -66.919 2.576 1.00 14.11 88 LEU D O 1
ATOM 663 N N . CYS A 1 90 ? 29.303 -65.584 3.210 1.00 12.24 89 CYS D N 1
ATOM 664 C CA . CYS A 1 90 ? 30.014 -66.571 4.000 1.00 18.29 89 CYS D CA 1
ATOM 665 C C . CYS A 1 90 ? 29.804 -66.241 5.480 1.00 15.63 89 CYS D C 1
ATOM 666 O O . CYS A 1 90 ? 29.826 -65.067 5.856 1.00 18.04 89 CYS D O 1
ATOM 669 N N . ALA A 1 91 ? 29.587 -67.247 6.320 1.00 14.75 90 ALA D N 1
ATOM 670 C CA . ALA A 1 91 ? 29.546 -66.995 7.770 1.00 14.86 90 ALA D CA 1
ATOM 671 C C . ALA A 1 91 ? 30.310 -68.077 8.526 1.00 19.26 90 ALA D C 1
ATOM 672 O O . ALA A 1 91 ? 30.274 -69.241 8.139 1.00 21.37 90 ALA D O 1
ATOM 674 N N . ALA A 1 92 ? 31.004 -67.691 9.597 1.00 16.73 91 ALA D N 1
ATOM 675 C CA . ALA A 1 92 ? 31.646 -68.671 10.461 1.00 17.67 91 ALA D CA 1
ATOM 676 C C . ALA A 1 92 ? 30.866 -68.810 11.745 1.00 20.35 91 ALA D C 1
ATOM 677 O O . ALA A 1 92 ? 30.414 -67.815 12.315 1.00 19.99 91 ALA D O 1
ATOM 679 N N . TYR A 1 93 ? 30.702 -70.053 12.186 1.00 18.78 92 TYR D N 1
ATOM 680 C CA . TYR A 1 93 ? 30.088 -70.351 13.474 1.00 19.83 92 TYR D CA 1
ATOM 681 C C . TYR A 1 93 ? 31.182 -70.595 14.511 1.00 22.71 92 TYR D C 1
ATOM 682 O O . TYR A 1 93 ? 32.070 -71.418 14.291 1.00 24.16 92 TYR D O 1
ATOM 691 N N . ASN A 1 94 ? 31.126 -69.876 15.630 1.00 24.50 93 ASN D N 1
ATOM 692 C CA . ASN A 1 94 ? 32.160 -69.982 16.660 1.00 28.15 93 ASN D CA 1
ATOM 693 C C . ASN A 1 94 ? 31.693 -70.654 17.951 1.00 32.86 93 ASN D C 1
ATOM 694 O O . ASN A 1 94 ? 32.242 -70.383 19.011 1.00 35.37 93 ASN D O 1
ATOM 699 N N . THR A 1 95 ? 30.686 -71.521 17.831 1.00 33.35 94 THR D N 1
ATOM 700 C CA . THR A 1 95 ? 29.982 -72.204 18.937 1.00 33.84 94 THR D CA 1
ATOM 701 C C . THR A 1 95 ? 29.015 -71.281 19.679 1.00 36.20 94 THR D C 1
ATOM 702 O O . THR A 1 95 ? 28.243 -71.742 20.512 1.00 38.75 94 THR D O 1
ATOM 706 N N . ASP A 1 96 ? 29.045 -69.988 19.374 1.00 38.47 95 ASP D N 1
ATOM 707 C CA . ASP A 1 96 ? 28.145 -69.036 20.028 1.00 42.37 95 ASP D CA 1
ATOM 708 C C . ASP A 1 96 ? 27.176 -68.365 19.042 1.00 38.04 95 ASP D C 1
ATOM 709 O O . ASP A 1 96 ? 25.972 -68.338 19.273 1.00 33.49 95 ASP D O 1
ATOM 714 N N . LYS A 1 97 ? 27.709 -67.812 17.953 1.00 28.51 96 LYS D N 1
ATOM 715 C CA . LYS A 1 97 ? 26.883 -67.129 16.959 1.00 25.50 96 LYS D CA 1
ATOM 716 C C . LYS A 1 97 ? 27.514 -67.231 15.586 1.00 24.06 96 LYS D C 1
ATOM 717 O O . LYS A 1 97 ? 28.651 -67.704 15.454 1.00 24.90 96 LYS D O 1
ATOM 723 N N . LEU A 1 98 ? 26.771 -66.776 14.579 1.00 22.56 97 LEU D N 1
ATOM 724 C CA . LEU A 1 98 ? 27.281 -66.626 13.219 1.00 21.63 97 LEU D CA 1
ATOM 725 C C . LEU A 1 98 ? 28.032 -65.319 13.059 1.00 25.29 97 LEU D C 1
ATOM 726 O O . LEU A 1 98 ? 27.541 -64.264 13.439 1.00 27.53 97 LEU D O 1
ATOM 731 N N . ILE A 1 99 ? 29.228 -65.403 12.494 1.00 19.36 98 ILE D N 1
ATOM 732 C CA . ILE A 1 99 ? 30.023 -64.226 12.176 1.00 19.78 98 ILE D CA 1
ATOM 733 C C . ILE A 1 99 ? 29.970 -64.101 10.661 1.00 24.47 98 ILE D C 1
ATOM 734 O O . ILE A 1 99 ? 30.515 -64.949 9.959 1.00 20.90 98 ILE D O 1
ATOM 739 N N . PHE A 1 100 ? 29.280 -63.073 10.175 1.00 23.00 99 PHE D N 1
ATOM 740 C CA . PHE A 1 100 ? 29.036 -62.913 8.743 1.00 23.97 99 PHE D CA 1
ATOM 741 C C . PHE A 1 100 ? 30.151 -62.167 8.024 1.00 25.73 99 PHE D C 1
ATOM 742 O O . PHE A 1 100 ? 30.754 -61.229 8.561 1.00 23.13 99 PHE D O 1
ATOM 750 N N . GLY A 1 101 ? 30.424 -62.583 6.793 1.00 21.85 100 GLY D N 1
ATOM 751 C CA . GLY A 1 101 ? 31.318 -61.821 5.938 1.00 21.73 100 GLY D CA 1
ATOM 752 C C . GLY A 1 101 ? 30.503 -60.704 5.310 1.00 25.65 100 GLY D C 1
ATOM 753 O O . GLY A 1 101 ? 29.299 -60.625 5.539 1.00 19.26 100 GLY D O 1
ATOM 754 N N . THR A 1 102 ? 31.131 -59.850 4.507 1.00 21.54 101 THR D N 1
ATOM 755 C CA . THR A 1 102 ? 30.390 -58.718 3.960 1.00 25.05 101 THR D CA 1
ATOM 756 C C . THR A 1 102 ? 29.832 -59.026 2.552 1.00 26.58 101 THR D C 1
ATOM 757 O O . THR A 1 102 ? 29.142 -58.204 1.954 1.00 22.24 101 THR D O 1
ATOM 761 N N . GLY A 1 103 ? 30.101 -60.230 2.051 1.00 16.54 102 GLY D N 1
ATOM 762 C CA . GLY A 1 103 ? 29.460 -60.708 0.838 1.00 15.29 102 GLY D CA 1
ATOM 763 C C . GLY A 1 103 ? 30.246 -60.477 -0.445 1.00 18.72 102 GLY D C 1
ATOM 764 O O . GLY A 1 103 ? 31.089 -59.586 -0.527 1.00 18.23 102 GLY D O 1
ATOM 765 N N . THR A 1 104 ? 29.971 -61.313 -1.440 1.00 14.11 103 THR D N 1
ATOM 766 C CA . THR A 1 104 ? 30.448 -61.109 -2.806 1.00 15.95 103 THR D CA 1
ATOM 767 C C . THR A 1 104 ? 29.228 -60.874 -3.680 1.00 14.30 103 THR D C 1
ATOM 768 O O . THR A 1 104 ? 28.301 -61.696 -3.723 1.00 13.25 103 THR D O 1
ATOM 772 N N . ARG A 1 105 ? 29.205 -59.748 -4.375 1.00 13.06 104 ARG D N 1
ATOM 773 C CA . ARG A 1 105 ? 28.102 -59.505 -5.266 1.00 12.74 104 ARG D CA 1
ATOM 774 C C . ARG A 1 105 ? 28.386 -60.136 -6.622 1.00 13.05 104 ARG D C 1
ATOM 775 O O . ARG A 1 105 ? 29.402 -59.833 -7.244 1.00 14.12 104 ARG D O 1
ATOM 783 N N . LEU A 1 106 ? 27.492 -61.013 -7.063 1.00 11.07 105 LEU D N 1
ATOM 784 C CA . LEU A 1 106 ? 27.614 -61.638 -8.382 1.00 12.15 105 LEU D CA 1
ATOM 785 C C . LEU A 1 106 ? 26.481 -61.159 -9.283 1.00 12.71 105 LEU D C 1
ATOM 786 O O . LEU A 1 106 ? 25.313 -61.251 -8.907 1.00 13.46 105 LEU D O 1
ATOM 791 N N . GLN A 1 107 ? 26.818 -60.630 -10.452 1.00 10.26 106 GLN D N 1
ATOM 792 C CA . GLN A 1 107 ? 25.814 -60.351 -11.480 1.00 10.21 106 GLN D CA 1
ATOM 793 C C . GLN A 1 107 ? 26.109 -61.196 -12.700 1.00 11.40 106 GLN D C 1
ATOM 794 O O . GLN A 1 107 ? 27.232 -61.195 -13.213 1.00 11.71 106 GLN D O 1
ATOM 800 N N . VAL A 1 108 ? 25.097 -61.898 -13.182 1.00 10.36 107 VAL D N 1
ATOM 801 C CA . VAL A 1 108 ? 25.249 -62.724 -14.366 1.00 10.87 107 VAL D CA 1
ATOM 802 C C . VAL A 1 108 ? 24.319 -62.168 -15.440 1.00 14.09 107 VAL D C 1
ATOM 803 O O . VAL A 1 108 ? 23.103 -62.110 -15.235 1.00 12.12 107 VAL D O 1
ATOM 807 N N . PHE A 1 109 ? 24.899 -61.735 -16.558 1.00 11.29 108 PHE D N 1
ATOM 808 C CA . PHE A 1 109 ? 24.149 -61.140 -17.666 1.00 12.17 108 PHE D CA 1
ATOM 809 C C . PHE A 1 109 ? 23.913 -62.157 -18.774 1.00 13.71 108 PHE D C 1
ATOM 810 O O . PHE A 1 109 ? 24.775 -62.998 -19.054 1.00 13.52 108 PHE D O 1
ATOM 818 N N . PRO A 1 110 ? 22.762 -62.054 -19.447 1.00 15.47 109 PRO D N 1
ATOM 819 C CA . PRO A 1 110 ? 22.549 -62.974 -20.560 1.00 16.31 109 PRO D CA 1
ATOM 820 C C . PRO A 1 110 ? 23.526 -62.677 -21.684 1.00 16.01 109 PRO D C 1
ATOM 821 O O . PRO A 1 110 ? 23.977 -61.537 -21.871 1.00 15.58 109 PRO D O 1
ATOM 825 N N . ASN A 1 111 ? 23.898 -63.723 -22.405 1.00 17.17 110 ASN D N 1
ATOM 826 C CA . ASN A 1 111 ? 24.829 -63.574 -23.515 1.00 20.24 110 ASN D CA 1
ATOM 827 C C . ASN A 1 111 ? 24.019 -63.428 -24.797 1.00 19.88 110 ASN D C 1
ATOM 828 O O . ASN A 1 111 ? 23.561 -64.404 -25.355 1.00 28.86 110 ASN D O 1
ATOM 833 N N . ILE A 1 112 ? 23.793 -62.192 -25.221 1.00 20.00 111 ILE D N 1
ATOM 834 C CA . ILE A 1 112 ? 22.849 -61.930 -26.298 1.00 24.29 111 ILE D CA 1
ATOM 835 C C . ILE A 1 112 ? 23.548 -62.179 -27.624 1.00 30.93 111 ILE D C 1
ATOM 836 O O . ILE A 1 112 ? 24.356 -61.370 -28.066 1.00 33.40 111 ILE D O 1
ATOM 841 N N . GLN A 1 113 ? 23.231 -63.312 -28.240 1.00 35.61 112 GLN D N 1
ATOM 842 C CA . GLN A 1 113 ? 23.929 -63.760 -29.442 1.00 44.37 112 GLN D CA 1
ATOM 843 C C . GLN A 1 113 ? 23.607 -62.893 -30.651 1.00 45.41 112 GLN D C 1
ATOM 844 O O . GLN A 1 113 ? 24.490 -62.551 -31.440 1.00 52.24 112 GLN D O 1
ATOM 846 N N . ASN A 1 114 ? 22.337 -62.543 -30.800 1.00 39.88 113 ASN D N 1
ATOM 847 C CA . ASN A 1 114 ? 21.906 -61.749 -31.942 1.00 40.09 113 ASN D CA 1
ATOM 848 C C . ASN A 1 114 ? 21.146 -60.513 -31.498 1.00 30.21 113 ASN D C 1
ATOM 849 O O . ASN A 1 114 ? 19.920 -60.485 -31.544 1.00 29.89 113 ASN D O 1
ATOM 854 N N . PRO A 1 115 ? 21.876 -59.485 -31.051 1.00 29.23 114 PRO D N 1
ATOM 855 C CA . PRO A 1 115 ? 21.167 -58.303 -30.552 1.00 25.81 114 PRO D CA 1
ATOM 856 C C . PRO A 1 115 ? 20.335 -57.641 -31.638 1.00 24.68 114 PRO D C 1
ATOM 857 O O . PRO A 1 115 ? 20.684 -57.695 -32.821 1.00 25.61 114 PRO D O 1
ATOM 861 N N . ASP A 1 116 ? 19.221 -57.043 -31.232 1.00 20.69 115 ASP D N 1
ATOM 862 C CA . ASP A 1 116 ? 18.343 -56.366 -32.163 1.00 24.90 115 ASP D CA 1
ATOM 863 C C . ASP A 1 116 ? 17.916 -55.059 -31.532 1.00 21.78 115 ASP D C 1
ATOM 864 O O . ASP A 1 116 ? 16.727 -54.829 -31.365 1.00 18.80 115 ASP D O 1
ATOM 869 N N . PRO A 1 117 ? 18.889 -54.201 -31.166 1.00 19.16 116 PRO D N 1
ATOM 870 C CA . PRO A 1 117 ? 18.534 -53.033 -30.351 1.00 17.92 116 PRO D CA 1
ATOM 871 C C . PRO A 1 117 ? 17.479 -52.174 -31.032 1.00 23.40 116 PRO D C 1
ATOM 872 O O . PRO A 1 117 ? 17.523 -51.977 -32.254 1.00 19.49 116 PRO D O 1
ATOM 876 N N . ALA A 1 118 ? 16.513 -51.716 -30.249 1.00 20.66 117 ALA D N 1
ATOM 877 C CA . ALA A 1 118 ? 15.407 -50.918 -30.761 1.00 17.95 117 ALA D CA 1
ATOM 878 C C . ALA A 1 118 ? 14.802 -50.109 -29.641 1.00 20.17 117 ALA D C 1
ATOM 879 O O . ALA A 1 118 ? 14.831 -50.528 -28.481 1.00 16.31 117 ALA D O 1
ATOM 881 N N . VAL A 1 119 ? 14.253 -48.950 -29.994 1.00 19.20 118 VAL D N 1
ATOM 882 C CA . VAL A 1 119 ? 13.448 -48.164 -29.066 1.00 16.51 118 VAL D CA 1
ATOM 883 C C . VAL A 1 119 ? 12.036 -48.086 -29.611 1.00 18.79 118 VAL D C 1
ATOM 884 O O . VAL A 1 119 ? 11.798 -47.497 -30.668 1.00 19.56 118 VAL D O 1
ATOM 888 N N . TYR A 1 120 ? 11.105 -48.717 -28.909 1.00 16.12 119 TYR D N 1
ATOM 889 C CA . TYR A 1 120 ? 9.718 -48.746 -29.342 1.00 16.80 119 TYR D CA 1
ATOM 890 C C . TYR A 1 120 ? 8.889 -47.771 -28.534 1.00 17.29 119 TYR D C 1
ATOM 891 O O . TYR A 1 120 ? 9.100 -47.619 -27.326 1.00 18.62 119 TYR D O 1
ATOM 900 N N . GLN A 1 121 ? 7.931 -47.132 -29.187 1.00 18.54 120 GLN D N 1
ATOM 901 C CA . GLN A 1 121 ? 6.966 -46.322 -28.473 1.00 23.67 120 GLN D CA 1
ATOM 902 C C . GLN A 1 121 ? 5.726 -47.157 -28.165 1.00 24.18 120 GLN D C 1
ATOM 903 O O . GLN A 1 121 ? 5.116 -47.741 -29.062 1.00 19.82 120 GLN D O 1
ATOM 909 N N . LEU A 1 122 ? 5.366 -47.201 -26.887 1.00 18.33 121 LEU D N 1
ATOM 910 C CA . LEU A 1 122 ? 4.192 -47.925 -26.396 1.00 21.65 121 LEU D CA 1
ATOM 911 C C . LEU A 1 122 ? 3.086 -46.971 -25.955 1.00 36.97 121 LEU D C 1
ATOM 912 O O . LEU A 1 122 ? 3.353 -46.032 -25.202 1.00 47.56 121 LEU D O 1
ATOM 917 N N . ARG A 1 123 ? 1.839 -47.220 -26.347 1.00 32.34 122 ARG D N 1
ATOM 918 C CA . ARG A 1 123 ? 0.758 -46.329 -25.892 1.00 30.96 122 ARG D CA 1
ATOM 919 C C . ARG A 1 123 ? -0.070 -46.896 -24.734 1.00 37.64 122 ARG D C 1
ATOM 920 O O . ARG A 1 123 ? -0.162 -48.114 -24.581 1.00 30.54 122 ARG D O 1
ATOM 922 N N . ASP A 1 124 ? -0.677 -45.995 -23.946 1.00 41.39 123 ASP D N 1
ATOM 923 C CA . ASP A 1 124 ? -1.539 -46.332 -22.795 1.00 42.95 123 ASP D CA 1
ATOM 924 C C . ASP A 1 124 ? -2.788 -47.120 -23.192 1.00 44.74 123 ASP D C 1
ATOM 925 O O . ASP A 1 124 ? -3.453 -46.775 -24.173 1.00 40.77 123 ASP D O 1
ATOM 930 N N . SER A 1 125 ? -3.110 -48.156 -22.412 1.00 42.53 124 SER D N 1
ATOM 931 C CA . SER A 1 125 ? -4.338 -48.930 -22.603 1.00 44.78 124 SER D CA 1
ATOM 932 C C . SER A 1 125 ? -5.583 -48.050 -22.447 1.00 47.19 124 SER D C 1
ATOM 933 O O . SER A 1 125 ? -6.581 -48.243 -23.142 1.00 49.56 124 SER D O 1
ATOM 936 N N . LYS A 1 126 ? -5.511 -47.087 -21.531 1.00 50.02 125 LYS D N 1
ATOM 937 C CA . LYS A 1 126 ? -6.620 -46.172 -21.277 1.00 56.23 125 LYS D CA 1
ATOM 938 C C . LYS A 1 126 ? -6.582 -44.951 -22.209 1.00 62.97 125 LYS D C 1
ATOM 939 O O . LYS A 1 126 ? -7.266 -44.926 -23.234 1.00 63.41 125 LYS D O 1
ATOM 941 N N . SER A 1 127 ? -5.783 -43.948 -21.849 1.00 64.71 126 SER D N 1
ATOM 942 C CA . SER A 1 127 ? -5.709 -42.706 -22.619 1.00 72.85 126 SER D CA 1
ATOM 943 C C . SER A 1 127 ? -4.563 -41.807 -22.166 1.00 76.42 126 SER D C 1
ATOM 944 O O . SER A 1 127 ? -3.610 -42.264 -21.533 1.00 76.79 126 SER D O 1
ATOM 947 N N . LYS A 1 130 ? -0.116 -41.310 -20.484 1.00 68.26 129 LYS D N 1
ATOM 948 C CA . LYS A 1 130 ? 0.868 -40.711 -21.384 1.00 70.43 129 LYS D CA 1
ATOM 949 C C . LYS A 1 130 ? 1.312 -41.717 -22.452 1.00 64.62 129 LYS D C 1
ATOM 950 O O . LYS A 1 130 ? 0.487 -42.323 -23.146 1.00 65.59 129 LYS D O 1
ATOM 956 N N . SER A 1 131 ? 2.623 -41.868 -22.588 1.00 58.29 130 SER D N 1
ATOM 957 C CA . SER A 1 131 ? 3.216 -42.952 -23.356 1.00 54.38 130 SER D CA 1
ATOM 958 C C . SER A 1 131 ? 4.622 -43.222 -22.827 1.00 46.38 130 SER D C 1
ATOM 959 O O . SER A 1 131 ? 5.245 -42.352 -22.211 1.00 44.46 130 SER D O 1
ATOM 962 N N . VAL A 1 132 ? 5.123 -44.429 -23.062 1.00 33.66 131 VAL D N 1
ATOM 963 C CA . VAL A 1 132 ? 6.466 -44.749 -22.634 1.00 20.07 131 VAL D CA 1
ATOM 964 C C . VAL A 1 132 ? 7.288 -45.227 -23.821 1.00 17.96 131 VAL D C 1
ATOM 965 O O . VAL A 1 132 ? 6.739 -45.594 -24.866 1.00 21.10 131 VAL D O 1
ATOM 969 N N . CYS A 1 133 ? 8.602 -45.194 -23.646 1.00 16.71 132 CYS D N 1
ATOM 970 C CA . CYS A 1 133 ? 9.554 -45.669 -24.632 1.00 16.24 132 CYS D CA 1
ATOM 971 C C . CYS A 1 133 ? 10.227 -46.904 -24.072 1.00 20.78 132 CYS D C 1
ATOM 972 O O . CYS A 1 133 ? 10.631 -46.935 -22.898 1.00 19.82 132 CYS D O 1
ATOM 975 N N . LEU A 1 134 ? 10.332 -47.928 -24.904 1.00 14.34 133 LEU D N 1
ATOM 976 C CA . LEU A 1 134 ? 10.960 -49.180 -24.507 1.00 13.91 133 LEU D CA 1
ATOM 977 C C . LEU A 1 134 ? 12.230 -49.435 -25.305 1.00 14.76 133 LEU D C 1
ATOM 978 O O . LEU A 1 134 ? 12.162 -49.698 -26.511 1.00 15.64 133 LEU D O 1
ATOM 983 N N . PHE A 1 135 ? 13.374 -49.351 -24.637 1.00 13.94 134 PHE D N 1
ATOM 984 C CA . PHE A 1 135 ? 14.673 -49.697 -25.230 1.00 16.25 134 PHE D CA 1
ATOM 985 C C . PHE A 1 135 ? 14.902 -51.180 -24.961 1.00 19.81 134 PHE D C 1
ATOM 986 O O . PHE A 1 135 ? 14.918 -51.606 -23.805 1.00 17.27 134 PHE D O 1
ATOM 994 N N . THR A 1 136 ? 15.045 -51.983 -26.005 1.00 14.26 135 THR D N 1
ATOM 995 C CA . THR A 1 136 ? 15.081 -53.424 -25.787 1.00 12.85 135 THR D CA 1
ATOM 996 C C . THR A 1 136 ? 15.959 -54.155 -26.793 1.00 17.65 135 THR D C 1
ATOM 997 O O . THR A 1 136 ? 16.312 -53.608 -27.849 1.00 16.31 135 THR D O 1
ATOM 1001 N N . ASP A 1 137 ? 16.308 -55.389 -26.432 1.00 15.03 136 ASP D N 1
ATOM 1002 C CA . ASP A 1 137 ? 17.051 -56.338 -27.263 1.00 14.58 136 ASP D CA 1
ATOM 1003 C C . ASP A 1 137 ? 18.498 -55.903 -27.528 1.00 16.91 136 ASP D C 1
ATOM 1004 O O . ASP A 1 137 ? 19.114 -56.315 -28.506 1.00 19.97 136 ASP D O 1
ATOM 1009 N N . PHE A 1 138 ? 19.059 -55.109 -26.623 1.00 15.47 137 PHE D N 1
ATOM 1010 C CA . PHE A 1 138 ? 20.470 -54.741 -26.725 1.00 17.06 137 PHE D CA 1
ATOM 1011 C C . PHE A 1 138 ? 21.356 -55.754 -25.982 1.00 19.29 137 PHE D C 1
ATOM 1012 O O . PHE A 1 138 ? 20.869 -56.578 -25.186 1.00 16.79 137 PHE D O 1
ATOM 1020 N N . ASP A 1 139 ? 22.648 -55.723 -26.274 1.00 18.95 138 ASP D N 1
ATOM 1021 C CA . ASP A 1 139 ? 23.562 -56.705 -25.717 1.00 20.11 138 ASP D CA 1
ATOM 1022 C C . ASP A 1 139 ? 23.959 -56.269 -24.322 1.00 27.50 138 ASP D C 1
ATOM 1023 O O . ASP A 1 139 ? 23.880 -55.087 -23.998 1.00 19.97 138 ASP D O 1
ATOM 1028 N N . SER A 1 140 ? 24.421 -57.211 -23.503 1.00 27.34 139 SER D N 1
ATOM 1029 C CA . SER A 1 140 ? 24.464 -56.960 -22.059 1.00 33.40 139 SER D CA 1
ATOM 1030 C C . SER A 1 140 ? 25.564 -55.995 -21.644 1.00 36.43 139 SER D C 1
ATOM 1031 O O . SER A 1 140 ? 25.607 -55.551 -20.491 1.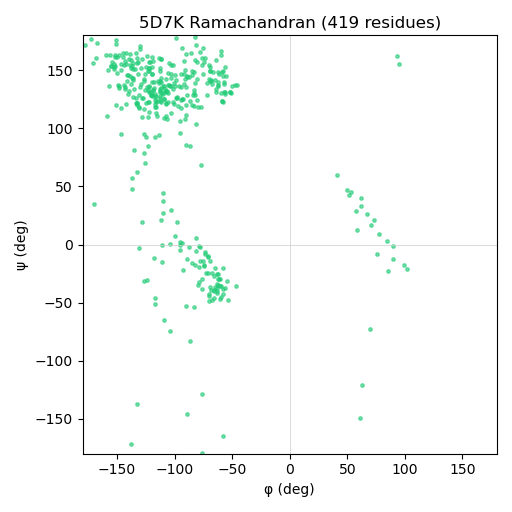00 45.38 139 SER D O 1
ATOM 1034 N N . GLN A 1 141 ? 26.429 -55.648 -22.588 1.00 29.72 140 GLN D N 1
ATOM 1035 C CA . GLN A 1 141 ? 27.487 -54.679 -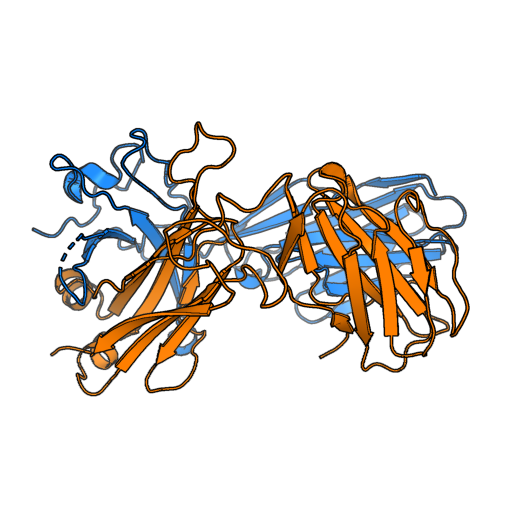22.332 1.00 32.24 140 GLN D CA 1
ATOM 1036 C C . GLN A 1 141 ? 27.018 -53.231 -22.511 1.00 42.56 140 GLN D C 1
ATOM 1037 O O . GLN A 1 141 ? 27.695 -52.306 -22.058 1.00 46.85 140 GLN D O 1
ATOM 1043 N N . THR A 1 142 ? 25.872 -53.034 -23.169 1.00 38.19 141 THR D N 1
ATOM 1044 C CA . THR A 1 142 ? 25.251 -51.710 -23.287 1.00 30.84 141 THR D CA 1
ATOM 1045 C C . THR A 1 142 ? 24.848 -51.205 -21.904 1.00 24.47 141 THR D C 1
ATOM 1046 O O . THR A 1 142 ? 24.266 -51.951 -21.127 1.00 35.68 141 THR D O 1
ATOM 1050 N N . ASN A 1 143 ? 25.158 -49.944 -21.602 1.00 22.16 142 ASN D N 1
ATOM 1051 C CA . ASN A 1 143 ? 24.830 -49.321 -20.310 1.00 25.51 142 ASN D CA 1
ATOM 1052 C C . ASN A 1 143 ? 23.747 -48.263 -20.457 1.00 29.90 142 ASN D C 1
ATOM 1053 O O . ASN A 1 143 ? 23.864 -47.368 -21.292 1.00 32.93 142 ASN D O 1
ATOM 1058 N N . VAL A 1 144 ? 22.706 -48.344 -19.638 1.00 30.25 143 VAL D N 1
ATOM 1059 C CA . VAL A 1 144 ? 21.634 -47.354 -19.681 1.00 19.43 143 VAL D CA 1
ATOM 1060 C C . VAL A 1 144 ? 21.896 -46.269 -18.642 1.00 24.99 143 VAL D C 1
ATOM 1061 O O . VAL A 1 144 ? 21.946 -46.547 -17.449 1.00 29.35 143 VAL D O 1
ATOM 1065 N N . SER A 1 145 ? 22.077 -45.036 -19.100 1.00 24.87 144 SER D N 1
ATOM 1066 C CA . SER A 1 145 ? 22.286 -43.925 -18.183 1.00 29.04 144 SER D CA 1
ATOM 1067 C C . SER A 1 145 ? 20.977 -43.412 -17.597 1.00 26.63 144 SER D C 1
ATOM 1068 O O . SER A 1 145 ? 19.961 -43.336 -18.291 1.00 22.80 144 SER D O 1
ATOM 1071 N N . GLN A 1 146 ? 21.014 -43.032 -16.322 1.00 29.04 145 GLN D N 1
ATOM 1072 C CA . GLN A 1 146 ? 19.887 -42.338 -15.707 1.00 34.26 145 GLN D CA 1
ATOM 1073 C C . GLN A 1 146 ? 19.596 -41.030 -16.442 1.00 34.83 145 GLN D C 1
ATOM 1074 O O . GLN A 1 146 ? 20.418 -40.525 -17.220 1.00 35.97 145 GLN D O 1
ATOM 1076 N N . SER A 1 147 ? 18.409 -40.493 -16.204 1.00 38.67 146 SER D N 1
ATOM 1077 C CA . SER A 1 147 ? 17.966 -39.278 -16.870 1.00 46.63 146 SER D CA 1
ATOM 1078 C C . SER A 1 147 ? 18.744 -38.037 -16.428 1.00 46.51 146 SER D C 1
ATOM 1079 O O . SER A 1 147 ? 19.187 -37.953 -15.291 1.00 42.74 146 SER D O 1
ATOM 1082 N N . LYS A 1 148 ? 18.885 -37.079 -17.339 1.00 52.30 147 LYS D N 1
ATOM 1083 C CA . LYS A 1 148 ? 19.524 -35.800 -17.046 1.00 60.54 147 LYS D CA 1
ATOM 1084 C C . LYS A 1 148 ? 18.488 -34.758 -16.621 1.00 59.35 147 LYS D C 1
ATOM 1085 O O . LYS A 1 148 ? 18.824 -33.764 -15.975 1.00 56.23 147 LYS D O 1
ATOM 1087 N N . ASP A 1 149 ? 17.234 -34.989 -17.004 1.00 51.84 148 ASP D N 1
ATOM 1088 C CA . ASP A 1 149 ? 16.128 -34.110 -16.639 1.00 49.54 148 ASP D CA 1
ATOM 1089 C C . ASP A 1 149 ? 15.270 -34.776 -15.574 1.00 48.99 148 ASP D C 1
ATOM 1090 O O . ASP A 1 149 ? 14.889 -35.936 -15.718 1.00 45.72 148 ASP D O 1
ATOM 1095 N N . SER A 1 150 ? 14.947 -34.049 -14.512 1.00 50.49 149 SER D N 1
ATOM 1096 C CA . SER A 1 150 ? 14.198 -34.642 -13.405 1.00 60.75 149 SER D CA 1
ATOM 1097 C C . SER A 1 150 ? 12.718 -34.888 -13.737 1.00 56.12 149 SER D C 1
ATOM 1098 O O . SER A 1 150 ? 11.987 -35.487 -12.942 1.00 58.11 149 SER D O 1
ATOM 1101 N N . ASP A 1 151 ? 12.283 -34.427 -14.906 1.00 48.10 150 ASP D N 1
ATOM 1102 C CA . ASP A 1 151 ? 10.923 -34.681 -15.371 1.00 45.00 150 ASP D CA 1
ATOM 1103 C C . ASP A 1 151 ? 10.901 -35.833 -16.379 1.00 36.74 150 ASP D C 1
ATOM 1104 O O . ASP A 1 151 ? 9.880 -36.114 -17.006 1.00 39.54 150 ASP D O 1
ATOM 1109 N N . VAL A 1 152 ? 12.046 -36.486 -16.537 1.00 32.62 151 VAL D N 1
ATOM 1110 C CA . VAL A 1 152 ? 12.158 -37.661 -17.393 1.00 29.67 151 VAL D CA 1
ATOM 1111 C C . VAL A 1 152 ? 12.645 -38.821 -16.542 1.00 25.88 151 VAL D C 1
ATOM 1112 O O . VAL A 1 152 ? 13.612 -38.683 -15.794 1.00 29.01 151 VAL D O 1
ATOM 1116 N N . TYR A 1 153 ? 11.963 -39.955 -16.647 1.00 23.20 152 TYR D N 1
ATOM 1117 C CA . TYR A 1 153 ? 12.255 -41.115 -15.816 1.00 22.12 152 TYR D CA 1
ATOM 1118 C C . TYR A 1 153 ? 12.805 -42.248 -16.660 1.00 22.86 152 TYR D C 1
ATOM 1119 O O . TYR A 1 153 ? 12.214 -42.614 -17.673 1.00 19.27 152 TYR D O 1
ATOM 1128 N N . ILE A 1 154 ? 13.945 -42.789 -16.246 1.00 20.04 153 ILE D N 1
ATOM 1129 C CA . ILE A 1 154 ? 14.577 -43.875 -16.971 1.00 18.63 153 ILE D CA 1
ATOM 1130 C C . ILE A 1 154 ? 15.006 -44.966 -16.003 1.00 18.31 153 ILE D C 1
ATOM 1131 O O . ILE A 1 154 ? 15.729 -44.712 -15.036 1.00 19.53 153 ILE D O 1
ATOM 1136 N N . THR A 1 155 ? 14.559 -46.181 -16.272 1.00 16.94 154 THR D N 1
ATOM 1137 C CA . THR A 1 155 ? 14.882 -47.310 -15.412 1.00 23.01 154 THR D CA 1
ATOM 1138 C C . THR A 1 155 ? 16.222 -47.903 -15.812 1.00 29.88 154 THR D C 1
ATOM 1139 O O . THR A 1 155 ? 16.734 -47.633 -16.899 1.00 26.41 154 THR D O 1
ATOM 1143 N N . ASP A 1 156 ? 16.796 -48.719 -14.942 1.00 27.01 155 ASP D N 1
ATOM 1144 C CA . ASP A 1 156 ? 17.971 -49.480 -15.334 1.00 25.52 155 ASP D CA 1
ATOM 1145 C C . ASP A 1 156 ? 17.534 -50.635 -16.236 1.00 18.64 155 ASP D C 1
ATOM 1146 O O . ASP A 1 156 ? 16.341 -50.916 -16.380 1.00 21.12 155 ASP D O 1
ATOM 1151 N N . LYS A 1 157 ? 18.493 -51.301 -16.859 1.00 19.71 156 LYS D N 1
ATOM 1152 C CA . LYS A 1 157 ? 18.163 -52.460 -17.670 1.00 24.65 156 LYS D CA 1
ATOM 1153 C C . LYS A 1 157 ? 17.714 -53.600 -16.765 1.00 23.29 156 LYS D C 1
ATOM 1154 O O . LYS A 1 157 ? 18.107 -53.679 -15.597 1.00 22.10 156 LYS D O 1
ATOM 1160 N N . CYS A 1 158 ? 16.905 -54.482 -17.329 1.00 18.86 157 CYS D N 1
ATOM 1161 C CA . CYS A 1 158 ? 16.236 -55.545 -16.600 1.00 19.28 157 CYS D CA 1
ATOM 1162 C C . CYS A 1 158 ? 16.221 -56.754 -17.533 1.00 20.46 157 CYS D C 1
ATOM 1163 O O . CYS A 1 158 ? 15.914 -56.597 -18.712 1.00 18.78 157 CYS D O 1
ATOM 1166 N N . VAL A 1 159 ? 16.542 -57.945 -17.035 1.00 16.09 158 VAL D N 1
ATOM 1167 C CA . VAL A 1 159 ? 16.517 -59.137 -17.892 1.00 17.59 158 VAL D CA 1
ATOM 1168 C C . VAL A 1 159 ? 15.225 -59.917 -17.738 1.00 22.35 158 VAL D C 1
ATOM 1169 O O . VAL A 1 159 ? 14.862 -60.278 -16.617 1.00 16.11 158 VAL D O 1
ATOM 1173 N N . LEU A 1 160 ? 14.536 -60.199 -18.846 1.00 13.76 159 LEU D N 1
ATOM 1174 C CA . LEU A 1 160 ? 13.379 -61.079 -18.759 1.00 17.52 159 LEU D CA 1
ATOM 1175 C C . LEU A 1 160 ? 13.642 -62.377 -19.490 1.00 18.30 159 LEU D C 1
ATOM 1176 O O . LEU A 1 160 ? 14.411 -62.420 -20.461 1.00 15.46 159 LEU D O 1
ATOM 1181 N N . ASP A 1 161 ? 12.972 -63.422 -19.022 1.00 15.28 160 ASP D N 1
ATOM 1182 C CA . ASP A 1 161 ? 13.212 -64.777 -19.494 1.00 16.41 160 ASP D CA 1
ATOM 1183 C C . ASP A 1 161 ? 11.924 -65.383 -20.028 1.00 16.51 160 ASP D C 1
ATOM 1184 O O . ASP A 1 161 ? 10.996 -65.668 -19.280 1.00 17.03 160 ASP D O 1
ATOM 1189 N N . MET A 1 162 ? 11.865 -65.564 -21.342 1.00 18.38 161 MET D N 1
ATOM 1190 C CA . MET A 1 162 ? 10.742 -66.258 -21.946 1.00 20.70 161 MET D CA 1
ATOM 1191 C C . MET A 1 162 ? 11.119 -67.734 -21.975 1.00 24.41 161 MET D C 1
ATOM 1192 O O . MET A 1 162 ? 11.657 -68.232 -22.964 1.00 22.12 161 MET D O 1
ATOM 1197 N N . ARG A 1 163 ? 10.852 -68.410 -20.863 1.00 22.99 162 ARG D N 1
ATOM 1198 C CA . ARG A 1 163 ? 11.463 -69.702 -20.551 1.00 27.56 162 ARG D CA 1
ATOM 1199 C C . ARG A 1 163 ? 11.171 -70.765 -21.598 1.00 27.91 162 ARG D C 1
ATOM 1200 O O . ARG A 1 163 ? 12.067 -71.497 -22.016 1.00 30.91 162 ARG D O 1
ATOM 1208 N N . SER A 1 164 ? 9.914 -70.849 -22.022 1.00 31.79 163 SER D N 1
ATOM 1209 C CA . SER A 1 164 ? 9.521 -71.836 -23.027 1.00 34.19 163 SER D CA 1
ATOM 1210 C C . SER A 1 164 ? 10.181 -71.579 -24.385 1.00 32.67 163 SER D C 1
ATOM 1211 O O . SER A 1 164 ? 10.266 -72.480 -25.223 1.00 39.69 163 SER D O 1
ATOM 1214 N N . MET A 1 165 ? 10.644 -70.354 -24.604 1.00 27.32 164 MET D N 1
ATOM 1215 C CA . MET A 1 165 ? 11.329 -70.008 -25.847 1.00 29.55 164 MET D CA 1
ATOM 1216 C C . MET A 1 165 ? 12.854 -70.101 -25.740 1.00 29.39 164 MET D C 1
ATOM 1217 O O . MET A 1 165 ? 13.556 -69.894 -26.730 1.00 30.35 164 MET D O 1
ATOM 1222 N N . ASP A 1 166 ? 13.356 -70.381 -24.538 1.00 32.19 165 ASP D N 1
ATOM 1223 C CA . ASP A 1 166 ? 14.793 -70.327 -24.252 1.00 33.61 165 ASP D CA 1
ATOM 1224 C C . ASP A 1 166 ? 15.359 -68.993 -24.741 1.00 27.20 165 ASP D C 1
ATOM 1225 O O . ASP A 1 166 ? 16.383 -68.941 -25.422 1.00 31.68 165 ASP D O 1
ATOM 1230 N N . PHE A 1 167 ? 14.664 -67.916 -24.398 1.00 22.01 166 PHE D N 1
ATOM 1231 C CA . PHE A 1 167 ? 14.994 -66.600 -24.913 1.00 21.58 166 PHE D CA 1
ATOM 1232 C C . PHE A 1 167 ? 15.032 -65.571 -23.797 1.00 22.77 166 PHE D C 1
ATOM 1233 O O . PHE A 1 167 ? 14.023 -65.332 -23.135 1.00 20.98 166 PHE D O 1
ATOM 1241 N N . LYS A 1 168 ? 16.186 -64.943 -23.601 1.00 19.52 167 LYS D N 1
ATOM 1242 C CA . LYS A 1 168 ? 16.298 -63.866 -22.616 1.00 18.27 167 LYS D CA 1
ATOM 1243 C C . LYS A 1 168 ? 16.555 -62.553 -23.341 1.00 26.54 167 LYS D C 1
ATOM 1244 O O . LYS A 1 168 ? 17.117 -62.530 -24.440 1.00 24.52 167 LYS D O 1
ATOM 1250 N N . SER A 1 169 ? 16.088 -61.457 -22.763 1.00 14.74 168 SER D N 1
ATOM 1251 C CA . SER A 1 169 ? 16.304 -60.159 -23.381 1.00 16.68 168 SER D CA 1
ATOM 1252 C C . SER A 1 169 ? 16.384 -59.058 -22.325 1.00 19.37 168 SER D C 1
ATOM 1253 O O . SER A 1 169 ? 15.770 -59.142 -21.252 1.00 17.29 168 SER D O 1
ATOM 1256 N N . ASN A 1 170 ? 17.198 -58.055 -22.636 1.00 13.72 169 ASN D N 1
ATOM 1257 C CA . ASN A 1 170 ? 17.372 -56.844 -21.835 1.00 14.16 169 ASN D CA 1
ATOM 1258 C C . ASN A 1 170 ? 16.383 -55.770 -22.253 1.00 18.31 169 ASN D C 1
ATOM 1259 O O . ASN A 1 170 ? 16.058 -55.657 -23.466 1.00 15.15 169 ASN D O 1
ATOM 1264 N N . SER A 1 171 ? 15.910 -54.974 -21.287 1.00 13.81 170 SER D N 1
ATOM 1265 C CA . SER A 1 171 ? 15.253 -53.731 -21.669 1.00 12.09 170 SER D CA 1
ATOM 1266 C C . SER A 1 171 ? 15.284 -52.707 -20.579 1.00 20.68 170 SER D C 1
ATOM 1267 O O . SER A 1 171 ? 15.563 -53.036 -19.425 1.00 16.77 170 SER D O 1
ATOM 1270 N N . ALA A 1 172 ? 15.036 -51.462 -20.953 1.00 12.49 171 ALA D N 1
ATOM 1271 C CA . ALA A 1 172 ? 14.939 -50.355 -20.027 1.00 14.85 171 ALA D CA 1
ATOM 1272 C C . ALA A 1 172 ? 13.767 -49.520 -20.469 1.00 13.64 171 ALA D C 1
ATOM 1273 O O . ALA A 1 172 ? 13.438 -49.528 -21.647 1.00 13.07 171 ALA D O 1
ATOM 1275 N N . VAL A 1 173 ? 13.130 -48.819 -19.548 1.00 13.35 172 VAL D N 1
ATOM 1276 C CA . VAL A 1 173 ? 11.932 -48.042 -19.895 1.00 13.64 172 VAL D CA 1
ATOM 1277 C C . VAL A 1 173 ? 12.186 -46.564 -19.634 1.00 16.99 172 VAL D C 1
ATOM 1278 O O . VAL A 1 173 ? 12.841 -46.209 -18.644 1.00 16.46 172 VAL D O 1
ATOM 1282 N N . ALA A 1 174 ? 11.715 -45.705 -20.530 1.00 15.33 173 ALA D N 1
ATOM 1283 C CA . ALA A 1 174 ? 11.746 -44.273 -20.280 1.00 18.79 173 ALA D CA 1
ATOM 1284 C C . ALA A 1 174 ? 10.355 -43.670 -20.465 1.00 17.49 173 ALA D C 1
ATOM 1285 O O . ALA A 1 174 ? 9.613 -44.062 -21.363 1.00 17.74 173 ALA D O 1
ATOM 1287 N N . TRP A 1 175 ? 10.009 -42.710 -19.619 1.00 18.77 174 TRP D N 1
ATOM 1288 C CA . TRP A 1 175 ? 8.764 -41.978 -19.806 1.00 21.59 174 TRP D CA 1
ATOM 1289 C C . TRP A 1 175 ? 8.841 -40.566 -19.248 1.00 27.31 174 TRP D C 1
ATOM 1290 O O . TRP A 1 175 ? 9.714 -40.241 -18.435 1.00 22.35 174 TRP D O 1
ATOM 1301 N N . SER A 1 176 ? 7.897 -39.746 -19.698 1.00 23.46 175 SER D N 1
ATOM 1302 C CA . SER A 1 176 ? 7.790 -38.355 -19.303 1.00 26.48 175 SER D CA 1
ATOM 1303 C C . SER A 1 176 ? 6.478 -37.793 -19.831 1.00 34.06 175 SER D C 1
ATOM 1304 O O . SER A 1 176 ? 5.931 -38.304 -20.806 1.00 41.03 175 SER D O 1
ATOM 1307 N N . ASN A 1 177 ? 5.966 -36.742 -19.207 1.00 36.84 176 ASN D N 1
ATOM 1308 C CA . ASN A 1 177 ? 4.798 -36.081 -19.771 1.00 44.53 176 ASN D CA 1
ATOM 1309 C C . ASN A 1 177 ? 5.183 -34.761 -20.448 1.00 52.06 176 ASN D C 1
ATOM 1310 O O . ASN A 1 177 ? 4.329 -34.055 -20.990 1.00 54.05 176 ASN D O 1
ATOM 1315 N N . LYS A 1 178 ? 6.477 -34.446 -20.424 1.00 51.04 177 LYS D N 1
ATOM 1316 C CA . LYS A 1 178 ? 7.004 -33.240 -21.068 1.00 52.19 177 LYS D CA 1
ATOM 1317 C C . LYS A 1 178 ? 6.713 -33.200 -22.565 1.00 54.17 177 LYS D C 1
ATOM 1318 O O . LYS A 1 178 ? 6.658 -34.237 -23.225 1.00 53.13 177 LYS D O 1
ATOM 1321 N N . SER A 1 179 ? 6.535 -31.993 -23.092 1.00 57.92 178 SER D N 1
ATOM 1322 C CA . SER A 1 179 ? 6.287 -31.796 -24.516 1.00 59.91 178 SER D CA 1
ATOM 1323 C C . SER A 1 179 ? 7.499 -32.203 -25.337 1.00 61.34 178 SER D C 1
ATOM 1324 O O . SER A 1 179 ? 7.373 -32.806 -26.400 1.00 63.03 178 SER D O 1
ATOM 1327 N N . ASP A 1 180 ? 8.675 -31.868 -24.816 1.00 61.26 179 ASP D N 1
ATOM 1328 C CA . ASP A 1 180 ? 9.938 -32.060 -25.517 1.00 64.62 179 ASP D CA 1
ATOM 1329 C C . ASP A 1 180 ? 10.324 -33.536 -25.661 1.00 51.34 179 ASP D C 1
ATOM 1330 O O . ASP A 1 180 ? 11.222 -33.882 -26.430 1.00 46.29 179 ASP D O 1
ATOM 1335 N N . PHE A 1 181 ? 9.650 -34.400 -24.911 1.00 43.47 180 PHE D N 1
ATOM 1336 C CA . PHE A 1 181 ? 10.050 -35.802 -24.816 1.00 42.33 180 PHE D CA 1
ATOM 1337 C C . PHE A 1 181 ? 9.530 -36.652 -25.966 1.00 39.62 180 PHE D C 1
ATOM 1338 O O . PHE A 1 181 ? 8.346 -36.605 -26.309 1.00 39.19 180 PHE D O 1
ATOM 1346 N N . ALA A 1 182 ? 10.432 -37.447 -26.536 1.00 32.62 181 ALA D N 1
ATOM 1347 C CA . ALA A 1 182 ? 10.119 -38.340 -27.642 1.00 32.01 181 ALA D CA 1
ATOM 1348 C C . ALA A 1 182 ? 11.078 -39.522 -27.598 1.00 26.73 181 ALA D C 1
ATOM 1349 O O . ALA A 1 182 ? 12.193 -39.397 -27.092 1.00 24.40 181 ALA D O 1
ATOM 1351 N N . CYS A 1 183 ? 10.652 -40.668 -28.119 1.00 23.60 182 CYS D N 1
ATOM 1352 C CA . CYS A 1 183 ? 11.492 -41.855 -28.081 1.00 27.68 182 CYS D CA 1
ATOM 1353 C C . CYS A 1 183 ? 12.811 -41.639 -28.822 1.00 27.97 182 CYS D C 1
ATOM 1354 O O . CYS A 1 183 ? 13.845 -42.196 -28.438 1.00 26.73 182 CYS D O 1
ATOM 1357 N N . ALA A 1 184 ? 12.788 -40.783 -29.844 1.00 25.86 183 ALA D N 1
ATOM 1358 C CA . ALA A 1 184 ? 14.002 -40.425 -30.563 1.00 30.44 183 ALA D CA 1
ATOM 1359 C C . ALA A 1 184 ? 15.088 -39.860 -29.630 1.00 34.09 183 ALA D C 1
ATOM 1360 O O . ALA A 1 184 ? 16.270 -40.141 -29.813 1.00 33.91 183 ALA D O 1
ATOM 1362 N N . ASN A 1 185 ? 14.694 -39.085 -28.620 1.00 28.63 184 ASN D N 1
ATOM 1363 C CA . ASN A 1 185 ? 15.681 -38.458 -27.737 1.00 27.10 184 ASN D CA 1
ATOM 1364 C C . ASN A 1 185 ? 15.705 -39.021 -26.308 1.00 27.20 184 ASN D C 1
ATOM 1365 O O . ASN A 1 185 ? 16.513 -38.588 -25.483 1.00 26.05 184 ASN D O 1
ATOM 1370 N N . ALA A 1 186 ? 14.834 -39.989 -26.031 1.00 24.19 185 ALA D N 1
ATOM 1371 C CA . ALA A 1 186 ? 14.668 -40.530 -24.679 1.00 24.21 185 ALA D CA 1
ATOM 1372 C C . ALA A 1 186 ? 15.979 -41.014 -24.049 1.00 25.48 185 ALA D C 1
ATOM 1373 O O . ALA A 1 186 ? 16.286 -40.680 -22.901 1.00 21.64 185 ALA D O 1
ATOM 1375 N N . PHE A 1 187 ? 16.755 -41.793 -24.797 1.00 21.92 186 PHE D N 1
ATOM 1376 C CA . PHE A 1 187 ? 17.974 -42.388 -24.246 1.00 24.09 186 PHE D CA 1
ATOM 1377 C C . PHE A 1 187 ? 19.242 -41.667 -24.719 1.00 27.87 186 PHE D C 1
ATOM 1378 O O . PHE A 1 187 ? 20.317 -42.268 -24.829 1.00 30.28 186 PHE D O 1
ATOM 1386 N N . ASN A 1 188 ? 19.119 -40.373 -24.985 1.00 26.19 187 ASN D N 1
ATOM 1387 C CA . ASN A 1 188 ? 20.250 -39.596 -25.484 1.00 30.93 187 ASN D CA 1
ATOM 1388 C C . ASN A 1 188 ? 21.437 -39.537 -24.531 1.00 38.96 187 ASN D C 1
ATOM 1389 O O . ASN A 1 188 ? 22.575 -39.417 -24.975 1.00 39.54 187 ASN D O 1
ATOM 1394 N N . ASN A 1 189 ? 21.187 -39.615 -23.228 1.00 26.23 188 ASN D N 1
ATOM 1395 C CA . ASN A 1 189 ? 22.284 -39.560 -22.277 1.00 32.98 188 ASN D CA 1
ATOM 1396 C C . ASN A 1 189 ? 22.998 -40.908 -22.181 1.00 30.95 188 ASN D C 1
ATOM 1397 O O . ASN A 1 189 ? 23.971 -41.044 -21.438 1.00 31.52 188 ASN D O 1
ATOM 1402 N N . SER A 1 190 ? 22.504 -41.897 -22.928 1.00 24.66 189 SER D N 1
ATOM 1403 C CA . SER A 1 190 ? 23.133 -43.219 -23.001 1.00 33.32 189 SER D CA 1
ATOM 1404 C C . SER A 1 190 ? 23.878 -43.402 -24.323 1.00 33.00 189 SER D C 1
ATOM 1405 O O . SER A 1 190 ? 23.547 -42.760 -25.324 1.00 26.94 189 SER D O 1
ATOM 1408 N N . ILE A 1 191 ? 24.857 -44.301 -24.333 1.00 28.94 190 ILE D N 1
ATOM 1409 C CA . ILE A 1 191 ? 25.512 -44.694 -25.580 1.00 32.96 190 ILE D CA 1
ATOM 1410 C C . ILE A 1 191 ? 24.857 -45.964 -26.110 1.00 32.13 190 ILE D C 1
ATOM 1411 O O . ILE A 1 191 ? 25.046 -47.057 -25.574 1.00 30.20 190 ILE D O 1
ATOM 1416 N N . ILE A 1 192 ? 24.070 -45.811 -27.165 1.00 23.89 191 ILE D N 1
ATOM 1417 C CA . ILE A 1 192 ? 23.343 -46.938 -27.720 1.00 30.01 191 ILE D CA 1
ATOM 1418 C C . ILE A 1 192 ? 23.912 -47.270 -29.097 1.00 23.85 191 ILE D C 1
ATOM 1419 O O . ILE A 1 192 ? 24.597 -46.441 -29.701 1.00 27.97 191 ILE D O 1
ATOM 1424 N N . PRO A 1 193 ? 23.672 -48.498 -29.580 1.00 23.23 192 PRO D N 1
ATOM 1425 C CA . PRO A 1 193 ? 24.248 -48.888 -30.870 1.00 24.81 192 PRO D CA 1
ATOM 1426 C C . PRO A 1 193 ? 23.820 -47.972 -31.999 1.00 32.59 192 PRO D C 1
ATOM 1427 O O . PRO A 1 193 ? 22.680 -47.500 -32.014 1.00 29.21 192 PRO D O 1
ATOM 1431 N N . GLU A 1 194 ? 24.728 -47.735 -32.942 1.00 28.09 193 GLU D N 1
ATOM 1432 C CA . GLU A 1 194 ? 24.438 -46.855 -34.061 1.00 29.60 193 GLU D CA 1
ATOM 1433 C C . GLU A 1 194 ? 23.312 -47.397 -34.939 1.00 31.09 193 GLU D C 1
ATOM 1434 O O . GLU A 1 194 ? 22.613 -46.627 -35.594 1.00 33.67 193 GLU D O 1
ATOM 1440 N N . ASP A 1 195 ? 23.117 -48.711 -34.940 1.00 30.78 194 ASP D N 1
ATOM 1441 C CA . ASP A 1 195 ? 22.070 -49.309 -35.769 1.00 34.19 194 ASP D CA 1
ATOM 1442 C C . ASP A 1 195 ? 20.778 -49.590 -34.984 1.00 29.41 194 ASP D C 1
ATOM 1443 O O . ASP A 1 195 ? 19.947 -50.397 -35.412 1.00 29.64 194 ASP D O 1
ATOM 1448 N N . THR A 1 196 ? 20.609 -48.926 -33.843 1.00 24.29 195 THR D N 1
ATOM 1449 C CA . THR A 1 196 ? 19.376 -49.055 -33.073 1.00 22.35 195 THR D CA 1
ATOM 1450 C C . THR A 1 196 ? 18.164 -48.698 -33.938 1.00 25.48 195 THR D C 1
ATOM 1451 O O . THR A 1 196 ? 18.154 -47.682 -34.616 1.00 25.71 195 THR D O 1
ATOM 1455 N N . PHE A 1 197 ? 17.168 -49.574 -33.937 1.00 21.93 196 PHE D N 1
ATOM 1456 C CA . PHE A 1 197 ? 15.938 -49.409 -34.723 1.00 24.37 196 PHE D CA 1
ATOM 1457 C C . PHE A 1 197 ? 15.010 -48.390 -34.050 1.00 22.52 196 PHE D C 1
ATOM 1458 O O . PHE A 1 197 ? 14.609 -48.581 -32.904 1.00 22.38 196 PHE D O 1
ATOM 1466 N N . PHE A 1 198 ? 14.717 -47.288 -34.743 1.00 24.01 197 PHE D N 1
ATOM 1467 C CA . PHE A 1 198 ? 13.753 -46.289 -34.257 1.00 23.65 197 PHE D CA 1
ATOM 1468 C C . PHE A 1 198 ? 12.545 -46.168 -35.191 1.00 25.14 197 PHE D C 1
ATOM 1469 O O . PHE A 1 198 ? 12.590 -45.389 -36.142 1.00 29.14 197 PHE D O 1
ATOM 1477 N N . PRO A 1 199 ? 11.467 -46.919 -34.923 1.00 31.29 198 PRO D N 1
ATOM 1478 C CA . PRO A 1 199 ? 10.277 -46.870 -35.791 1.00 31.67 198 PRO D CA 1
ATOM 1479 C C . PRO A 1 199 ? 9.725 -45.447 -35.942 1.00 38.97 198 PRO D C 1
ATOM 1480 O O . PRO A 1 199 ? 9.918 -44.621 -35.051 1.00 44.25 198 PRO D O 1
ATOM 1484 N N . SER A 1 200 ? 9.061 -45.158 -37.055 1.00 45.46 199 SER D N 1
ATOM 1485 C CA . SER A 1 200 ? 8.471 -43.835 -37.250 1.00 57.95 199 SER D CA 1
ATOM 1486 C C . SER A 1 200 ? 7.248 -43.646 -36.360 1.00 63.34 199 SER D C 1
ATOM 1487 O O . SER A 1 200 ? 7.210 -42.743 -35.524 1.00 64.87 199 SER D O 1
ATOM 1490 N N . VAL B 2 3 ? 7.419 -71.324 2.915 1.00 79.77 2 VAL E N 1
ATOM 1491 C CA . VAL B 2 3 ? 7.467 -72.780 2.990 1.00 82.43 2 VAL E CA 1
ATOM 1492 C C . VAL B 2 3 ? 8.326 -73.243 4.175 1.00 82.83 2 VAL E C 1
ATOM 1493 O O . VAL B 2 3 ? 8.078 -74.304 4.756 1.00 86.60 2 VAL E O 1
ATOM 1497 N N . LYS B 2 4 ? 9.314 -72.433 4.550 1.00 76.79 3 LYS E N 1
ATOM 1498 C CA . LYS B 2 4 ? 10.177 -72.762 5.683 1.00 75.30 3 LYS E CA 1
ATOM 1499 C C . LYS B 2 4 ? 9.820 -71.943 6.927 1.00 71.01 3 LYS E C 1
ATOM 1500 O O . LYS B 2 4 ? 9.229 -72.456 7.878 1.00 67.07 3 LYS E O 1
ATOM 1502 N N . VAL B 2 5 ? 10.184 -70.666 6.911 1.00 55.75 4 VAL E N 1
ATOM 1503 C CA . VAL B 2 5 ? 9.905 -69.769 8.026 1.00 53.87 4 VAL E CA 1
ATOM 1504 C C . VAL B 2 5 ? 9.027 -68.621 7.508 1.00 52.07 4 VAL E C 1
ATOM 1505 O O . VAL B 2 5 ? 9.135 -68.244 6.339 1.00 54.41 4 VAL E O 1
ATOM 1509 N N . THR B 2 6 ? 8.130 -68.098 8.347 1.00 46.59 5 THR E N 1
ATOM 1510 C CA . THR B 2 6 ? 7.242 -67.004 7.929 1.00 43.42 5 THR E CA 1
ATOM 1511 C C . THR B 2 6 ? 7.202 -65.871 8.966 1.00 46.34 5 THR E C 1
ATOM 1512 O O . THR B 2 6 ? 7.559 -66.064 10.129 1.00 47.95 5 THR E O 1
ATOM 1516 N N . GLN B 2 7 ? 6.773 -64.687 8.542 1.00 46.13 6 GLN E N 1
ATOM 1517 C CA . GLN B 2 7 ? 6.832 -63.519 9.413 1.00 50.48 6 GLN E CA 1
ATOM 1518 C C . GLN B 2 7 ? 5.560 -62.668 9.330 1.00 54.39 6 GLN E C 1
ATOM 1519 O O . GLN B 2 7 ? 4.575 -63.093 8.727 1.00 68.73 6 GLN E O 1
ATOM 1525 N N . SER B 2 8 ? 5.581 -61.487 9.960 1.00 47.91 7 SER E N 1
ATOM 1526 C CA . SER B 2 8 ? 4.534 -60.461 9.815 1.00 44.68 7 SER E CA 1
ATOM 1527 C C . SER B 2 8 ? 4.377 -60.055 8.355 1.00 28.68 7 SER E C 1
ATOM 1528 O O . SER B 2 8 ? 4.888 -60.724 7.461 1.00 37.72 7 SER E O 1
ATOM 1531 N N . SER B 2 9 ? 3.697 -58.937 8.110 1.00 27.35 8 SER E N 1
ATOM 1532 C CA . SER B 2 9 ? 3.621 -58.411 6.747 1.00 29.87 8 SER E CA 1
ATOM 1533 C C . SER B 2 9 ? 5.017 -58.072 6.263 1.00 25.24 8 SER E C 1
ATOM 1534 O O . SER B 2 9 ? 5.870 -57.654 7.042 1.00 24.88 8 SER E O 1
ATOM 1537 N N . ARG B 2 10 ? 5.227 -58.258 4.968 1.00 26.07 9 ARG E N 1
ATOM 1538 C CA . ARG B 2 10 ? 6.500 -58.022 4.319 1.00 25.67 9 ARG E CA 1
ATOM 1539 C C . ARG B 2 10 ? 6.919 -56.553 4.417 1.00 23.46 9 ARG E C 1
ATOM 1540 O O . ARG B 2 10 ? 8.103 -56.236 4.352 1.00 23.06 9 ARG E O 1
ATOM 1548 N N . TYR B 2 11 ? 5.935 -55.668 4.567 1.00 22.58 10 TYR E N 1
ATOM 1549 C CA . TYR B 2 11 ? 6.175 -54.225 4.670 1.00 20.95 10 TYR E CA 1
ATOM 1550 C C . TYR B 2 11 ? 5.329 -53.625 5.773 1.00 20.20 10 TYR E C 1
ATOM 1551 O O . TYR B 2 11 ? 4.178 -53.998 5.932 1.00 21.22 10 TYR E O 1
ATOM 1560 N N . LEU B 2 12 ? 5.882 -52.646 6.480 1.00 19.00 11 LEU E N 1
ATOM 1561 C CA . LEU B 2 12 ? 5.182 -52.010 7.580 1.00 18.88 11 LEU E CA 1
ATOM 1562 C C . LEU B 2 12 ? 5.617 -50.545 7.673 1.00 18.96 11 LEU E C 1
ATOM 1563 O O . LEU B 2 12 ? 6.806 -50.265 7.594 1.00 17.59 11 LEU E O 1
ATOM 1568 N N . VAL B 2 13 ? 4.678 -49.618 7.843 1.00 19.55 12 VAL E N 1
ATOM 1569 C CA . VAL B 2 13 ? 5.041 -48.226 8.123 1.00 18.23 12 VAL E CA 1
ATOM 1570 C C . VAL B 2 13 ? 4.397 -47.793 9.445 1.00 20.08 12 VAL E C 1
ATOM 1571 O O . VAL B 2 13 ? 3.221 -48.036 9.684 1.00 22.50 12 VAL E O 1
ATOM 1575 N N . LYS B 2 14 ? 5.194 -47.187 10.318 1.00 19.43 13 LYS E N 1
ATOM 1576 C CA . LYS B 2 14 ? 4.761 -46.878 11.677 1.00 23.46 13 LYS E CA 1
ATOM 1577 C C . LYS B 2 14 ? 5.255 -45.498 12.090 1.00 25.41 13 LYS E C 1
ATOM 1578 O O . LYS B 2 14 ? 6.210 -44.972 11.504 1.00 21.46 13 LYS E O 1
ATOM 1584 N N . ARG B 2 15 ? 4.606 -44.916 13.097 1.00 24.06 14 ARG E N 1
ATOM 1585 C CA . ARG B 2 15 ? 5.012 -43.610 13.611 1.00 25.61 14 ARG E CA 1
ATOM 1586 C C . ARG B 2 15 ? 6.048 -43.714 14.724 1.00 27.83 14 ARG E C 1
ATOM 1587 O O . ARG B 2 15 ? 6.004 -44.630 15.548 1.00 29.56 14 ARG E O 1
ATOM 1595 N N . THR B 2 16 ? 6.975 -42.761 14.738 1.00 27.61 15 THR E N 1
ATOM 1596 C CA . THR B 2 16 ? 7.928 -42.615 15.828 1.00 28.81 15 THR E CA 1
ATOM 1597 C C . THR B 2 16 ? 7.190 -42.582 17.165 1.00 24.99 15 THR E C 1
ATOM 1598 O O . THR B 2 16 ? 6.210 -41.863 17.313 1.00 29.75 15 THR E O 1
ATOM 1602 N N . GLY B 2 17 ? 7.643 -43.395 18.112 1.00 26.55 16 GLY E N 1
ATOM 1603 C CA . GLY B 2 17 ? 7.048 -43.449 19.438 1.00 30.82 16 GLY E CA 1
ATOM 1604 C C . GLY B 2 17 ? 6.077 -44.599 19.631 1.00 31.59 16 GLY E C 1
ATOM 1605 O O . GLY B 2 17 ? 5.760 -44.958 20.758 1.00 30.20 16 GLY E O 1
ATOM 1606 N N . GLU B 2 18 ? 5.610 -45.183 18.528 1.00 25.88 17 GLU E N 1
ATOM 1607 C CA . GLU B 2 18 ? 4.628 -46.256 18.574 1.00 27.61 17 GLU E CA 1
ATOM 1608 C C . GLU B 2 18 ? 5.272 -47.575 19.009 1.00 27.56 17 GLU E C 1
ATOM 1609 O O . GLU B 2 18 ? 6.445 -47.827 18.718 1.00 24.19 17 GLU E O 1
ATOM 1615 N N . LYS B 2 19 ? 4.504 -48.398 19.720 1.00 27.55 18 LYS E N 1
ATOM 1616 C CA . LYS B 2 19 ? 4.932 -49.737 20.108 1.00 26.24 18 LYS E CA 1
ATOM 1617 C C . LYS B 2 19 ? 4.672 -50.667 18.936 1.00 26.80 18 LYS E C 1
ATOM 1618 O O . LYS B 2 19 ? 3.542 -50.806 18.485 1.00 26.42 18 LYS E O 1
ATOM 1624 N N . VAL B 2 20 ? 5.726 -51.283 18.419 1.00 22.12 19 VAL E N 1
ATOM 1625 C CA . VAL B 2 20 ? 5.613 -52.101 17.216 1.00 21.63 19 VAL E CA 1
ATOM 1626 C C . VAL B 2 20 ? 5.848 -53.580 17.497 1.00 21.62 19 VAL E C 1
ATOM 1627 O O . VAL B 2 20 ? 6.808 -53.938 18.179 1.00 20.97 19 VAL E O 1
ATOM 1631 N N . PHE B 2 21 ? 4.975 -54.432 16.959 1.00 19.41 20 PHE E N 1
ATOM 1632 C CA . PHE B 2 21 ? 5.104 -55.881 17.115 1.00 24.46 20 PHE E CA 1
ATOM 1633 C C . PHE B 2 21 ? 5.425 -56.552 15.794 1.00 28.74 20 PHE E C 1
ATOM 1634 O O . PHE B 2 21 ? 4.698 -56.386 14.810 1.00 29.31 20 PHE E O 1
ATOM 1642 N N . LEU B 2 22 ? 6.523 -57.301 15.757 1.00 19.79 21 LEU E N 1
ATOM 1643 C CA . LEU B 2 22 ? 6.828 -58.127 14.594 1.00 24.31 21 LEU E CA 1
ATOM 1644 C C . LEU B 2 22 ? 6.731 -59.582 15.013 1.00 29.58 21 LEU E C 1
ATOM 1645 O O . LEU B 2 22 ? 7.161 -59.938 16.107 1.00 24.03 21 LEU E O 1
ATOM 1650 N N . GLU B 2 23 ? 6.147 -60.415 14.158 1.00 25.86 22 GLU E N 1
ATOM 1651 C CA . GLU B 2 23 ? 5.946 -61.821 14.486 1.00 23.16 22 GLU E CA 1
ATOM 1652 C C . GLU B 2 23 ? 6.672 -62.699 13.503 1.00 29.17 22 GLU E C 1
ATOM 1653 O O . GLU B 2 23 ? 6.555 -62.514 12.289 1.00 32.47 22 GLU E O 1
ATOM 1659 N N . CYS B 2 24 ? 7.445 -63.639 14.024 1.00 20.75 23 CYS E N 1
ATOM 1660 C CA . CYS B 2 24 ? 8.016 -64.684 13.195 1.00 23.68 23 CYS E CA 1
ATOM 1661 C C . CYS B 2 24 ? 7.317 -65.989 13.522 1.00 25.55 23 CYS E C 1
ATOM 1662 O O . CYS B 2 24 ? 7.237 -66.384 14.692 1.00 27.76 23 CYS E O 1
ATOM 1665 N N . VAL B 2 25 ? 6.766 -66.636 12.497 1.00 27.45 24 VAL E N 1
ATOM 1666 C CA . VAL B 2 25 ? 6.168 -67.955 12.683 1.00 34.03 24 VAL E CA 1
ATOM 1667 C C . VAL B 2 25 ? 6.795 -68.988 11.769 1.00 38.10 24 VAL E C 1
ATOM 1668 O O . VAL B 2 25 ? 6.741 -68.865 10.539 1.00 34.74 24 VAL E O 1
ATOM 1672 N N . GLN B 2 26 ? 7.330 -70.049 12.342 1.00 32.76 25 GLN E N 1
ATOM 1673 C CA . GLN B 2 26 ? 7.915 -71.145 11.576 1.00 41.44 25 GLN E CA 1
ATOM 1674 C C . GLN B 2 26 ? 7.138 -72.456 11.657 1.00 49.17 25 GLN E C 1
ATOM 1675 O O . GLN B 2 26 ? 6.702 -72.859 12.692 1.00 52.68 25 GLN E O 1
ATOM 1681 N N . ASP B 2 27 ? 7.054 -73.105 10.518 1.00 57.50 26 ASP E N 1
ATOM 1682 C CA . ASP B 2 27 ? 6.376 -74.360 10.196 1.00 62.92 26 ASP E CA 1
ATOM 1683 C C . ASP B 2 27 ? 7.429 -75.439 9.931 1.00 63.09 26 ASP E C 1
ATOM 1684 O O . ASP B 2 27 ? 7.336 -76.189 8.953 1.00 64.88 26 ASP E O 1
ATOM 1686 N N . MET B 2 28 ? 8.448 -75.494 10.786 1.00 56.14 27 MET E N 1
ATOM 1687 C CA . MET B 2 28 ? 9.526 -76.469 10.623 1.00 48.99 27 MET E CA 1
ATOM 1688 C C . MET B 2 28 ? 9.839 -77.239 11.894 1.00 42.70 27 MET E C 1
ATOM 1689 O O . MET B 2 28 ? 10.689 -78.129 11.887 1.00 46.31 27 MET E O 1
ATOM 1694 N N . ASP B 2 29 ? 9.153 -76.891 12.977 1.00 41.74 28 ASP E N 1
ATOM 1695 C CA . ASP B 2 29 ? 9.321 -77.555 14.269 1.00 35.91 28 ASP E CA 1
ATOM 1696 C C . ASP B 2 29 ? 10.743 -77.404 14.822 1.00 32.56 28 ASP E C 1
ATOM 1697 O O . ASP B 2 29 ? 11.252 -78.290 15.505 1.00 32.04 28 ASP E O 1
ATOM 1702 N N . HIS B 2 30 ? 11.384 -76.272 14.535 1.00 27.54 29 HIS E N 1
ATOM 1703 C CA . HIS B 2 30 ? 12.746 -76.021 15.015 1.00 24.38 29 HIS E CA 1
ATOM 1704 C C . HIS B 2 30 ? 12.755 -75.443 16.421 1.00 24.13 29 HIS E C 1
ATOM 1705 O O . HIS B 2 30 ? 11.899 -74.632 16.760 1.00 23.78 29 HIS E O 1
ATOM 1712 N N . GLU B 2 31 ? 13.767 -75.803 17.202 1.00 24.40 30 GLU E N 1
ATOM 1713 C CA . GLU B 2 31 ? 13.912 -75.299 18.569 1.00 29.25 30 GLU E CA 1
ATOM 1714 C C . GLU B 2 31 ? 14.506 -73.894 18.646 1.00 25.47 30 GLU E C 1
ATOM 1715 O O . GLU B 2 31 ? 14.162 -73.124 19.543 1.00 26.93 30 GLU E O 1
ATOM 1721 N N . ASN B 2 32 ? 15.423 -73.577 17.734 1.00 21.09 31 ASN E N 1
ATOM 1722 C CA . ASN B 2 32 ? 16.151 -72.312 17.797 1.00 19.47 31 ASN E CA 1
ATOM 1723 C C . ASN B 2 32 ? 15.509 -71.272 16.904 1.00 25.58 31 ASN E C 1
ATOM 1724 O O . ASN B 2 32 ? 15.134 -71.587 15.778 1.00 18.13 31 ASN E O 1
ATOM 1729 N N . MET B 2 33 ? 15.369 -70.045 17.402 1.00 17.22 32 MET E N 1
ATOM 1730 C CA . MET B 2 33 ? 14.894 -68.943 16.562 1.00 16.05 32 MET E CA 1
ATOM 1731 C C . MET B 2 33 ? 15.732 -67.703 16.855 1.00 15.69 32 MET E C 1
ATOM 1732 O O . MET B 2 33 ? 16.280 -67.563 17.952 1.00 16.62 32 MET E O 1
ATOM 1737 N N . PHE B 2 34 ? 15.826 -66.818 15.863 1.00 14.07 33 PHE E N 1
ATOM 1738 C CA . PHE B 2 34 ? 16.772 -65.713 15.875 1.00 16.52 33 PHE E CA 1
ATOM 1739 C C . PHE B 2 34 ? 16.104 -64.477 15.271 1.00 20.64 33 PHE E C 1
ATOM 1740 O O . PHE B 2 34 ? 15.361 -64.612 14.306 1.00 18.74 33 PHE E O 1
ATOM 1748 N N . TRP B 2 35 ? 16.357 -63.291 15.830 1.00 14.87 34 TRP E N 1
ATOM 1749 C CA . TRP B 2 35 ? 15.948 -62.041 15.180 1.00 12.82 34 TRP E CA 1
ATOM 1750 C C . TRP B 2 35 ? 17.171 -61.213 14.800 1.00 15.04 34 TRP E C 1
ATOM 1751 O O . TRP B 2 35 ? 18.062 -60.965 15.624 1.00 14.10 34 TRP E O 1
ATOM 1762 N N . TYR B 2 36 ? 17.210 -60.810 13.532 1.00 12.85 35 TYR E N 1
ATOM 1763 C CA . TYR B 2 36 ? 18.263 -59.965 12.990 1.00 13.21 35 TYR E CA 1
ATOM 1764 C C . TYR B 2 36 ? 17.684 -58.694 12.404 1.00 14.48 35 TYR E C 1
ATOM 1765 O O . TYR B 2 36 ? 16.524 -58.665 11.998 1.00 12.65 35 TYR E O 1
ATOM 1774 N N . ARG B 2 37 ? 18.499 -57.651 12.315 1.00 14.92 36 ARG E N 1
ATOM 1775 C CA . ARG B 2 37 ? 18.171 -56.611 11.364 1.00 13.79 36 ARG E CA 1
ATOM 1776 C C . ARG B 2 37 ? 19.250 -56.620 10.297 1.00 14.90 36 ARG E C 1
ATOM 1777 O O . ARG B 2 37 ? 20.332 -57.182 10.486 1.00 16.57 36 ARG E O 1
ATOM 1785 N N . GLN B 2 38 ? 18.923 -56.030 9.159 1.00 14.08 37 GLN E N 1
ATOM 1786 C CA . GLN B 2 38 ? 19.816 -56.000 8.021 1.00 16.92 37 GLN E CA 1
ATOM 1787 C C . GLN B 2 38 ? 19.823 -54.582 7.491 1.00 18.16 37 GLN E C 1
ATOM 1788 O O . GLN B 2 38 ? 18.770 -54.049 7.144 1.00 14.11 37 GLN E O 1
ATOM 1794 N N . ASP B 2 39 ? 21.003 -53.970 7.451 1.00 20.47 38 ASP E N 1
ATOM 1795 C CA . ASP B 2 39 ? 21.152 -52.594 6.995 1.00 21.84 38 ASP E CA 1
ATOM 1796 C C . ASP B 2 39 ? 22.293 -52.461 5.986 1.00 21.42 38 ASP E C 1
ATOM 1797 O O . ASP B 2 39 ? 23.305 -53.161 6.089 1.00 23.87 38 ASP E O 1
ATOM 1802 N N . PRO B 2 40 ? 22.140 -51.550 5.018 1.00 24.96 39 PRO E N 1
ATOM 1803 C CA . PRO B 2 40 ? 23.206 -51.294 4.038 1.00 32.56 39 PRO E CA 1
ATOM 1804 C C . PRO B 2 40 ? 24.553 -51.015 4.702 1.00 31.40 39 PRO E C 1
ATOM 1805 O O . PRO B 2 40 ? 24.635 -50.224 5.641 1.00 32.56 39 PRO E O 1
ATOM 1809 N N . GLY B 2 41 ? 25.594 -51.691 4.237 1.00 30.16 40 GLY E N 1
ATOM 1810 C CA . GLY B 2 41 ? 26.924 -51.479 4.772 1.00 35.11 40 GLY E CA 1
ATOM 1811 C C . GLY B 2 41 ? 27.219 -52.302 6.012 1.00 34.75 40 GLY E C 1
ATOM 1812 O O . GLY B 2 41 ? 28.380 -52.559 6.319 1.00 41.74 40 GLY E O 1
ATOM 1813 N N . LEU B 2 42 ? 26.179 -52.725 6.726 1.00 28.68 41 LEU E N 1
ATOM 1814 C CA . LEU B 2 42 ? 26.380 -53.437 7.985 1.00 27.03 41 LEU E CA 1
ATOM 1815 C C . LEU B 2 42 ? 25.994 -54.913 7.933 1.00 33.17 41 LEU E C 1
ATOM 1816 O O . LEU B 2 42 ? 26.348 -55.678 8.833 1.00 39.91 41 LEU E O 1
ATOM 1821 N N . GLY B 2 43 ? 25.258 -55.311 6.901 1.00 24.81 42 GLY E N 1
ATOM 1822 C CA . GLY B 2 43 ? 24.790 -56.682 6.802 1.00 23.64 42 GLY E CA 1
ATOM 1823 C C . GLY B 2 43 ? 23.890 -57.082 7.962 1.00 21.29 42 GLY E C 1
ATOM 1824 O O . GLY B 2 43 ? 23.187 -56.242 8.529 1.00 19.95 42 GLY E O 1
ATOM 1825 N N . LEU B 2 44 ? 23.924 -58.369 8.317 1.00 17.50 43 LEU E N 1
ATOM 1826 C CA . LEU B 2 44 ? 23.073 -58.922 9.363 1.00 16.97 43 LEU E CA 1
ATOM 1827 C C . LEU B 2 44 ? 23.673 -58.708 10.735 1.00 19.49 43 LEU E C 1
ATOM 1828 O O . LEU B 2 44 ? 24.836 -59.041 10.971 1.00 19.73 43 LEU E O 1
ATOM 1833 N N . ARG B 2 45 ? 22.875 -58.160 11.641 1.00 13.05 44 ARG E N 1
ATOM 1834 C CA . ARG B 2 45 ? 23.265 -58.057 13.037 1.00 16.32 44 ARG E CA 1
ATOM 1835 C C . ARG B 2 45 ? 22.204 -58.699 13.929 1.00 15.75 44 ARG E C 1
ATOM 1836 O O . ARG B 2 45 ? 21.001 -58.457 13.773 1.00 14.16 44 ARG E O 1
ATOM 1844 N N . LEU B 2 46 ? 22.663 -59.523 14.860 1.00 14.46 45 LEU E N 1
ATOM 1845 C CA . LEU B 2 46 ? 21.784 -60.329 15.683 1.00 15.03 45 LEU E CA 1
ATOM 1846 C C . LEU B 2 46 ? 21.222 -59.484 16.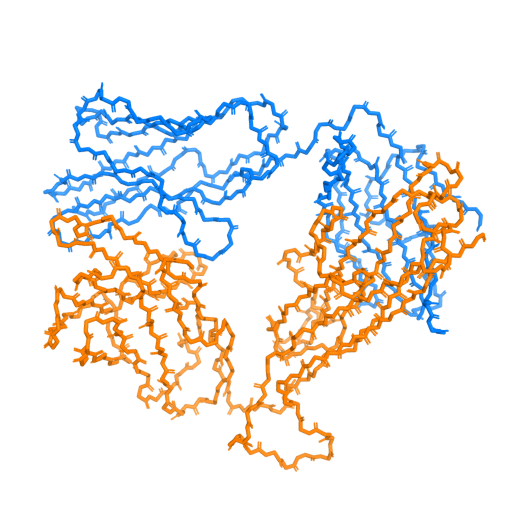830 1.00 17.59 45 LEU E C 1
ATOM 1847 O O . LEU B 2 46 ? 21.986 -58.898 17.594 1.00 16.25 45 LEU E O 1
ATOM 1852 N N . ILE B 2 47 ? 19.895 -59.426 16.933 1.00 14.09 46 ILE E N 1
ATOM 1853 C CA . ILE B 2 47 ? 19.231 -58.663 17.991 1.00 13.29 46 ILE E CA 1
ATOM 1854 C C . ILE B 2 47 ? 18.995 -59.515 19.239 1.00 14.92 46 ILE E C 1
ATOM 1855 O O . ILE B 2 47 ? 19.371 -59.114 20.343 1.00 15.07 46 ILE E O 1
ATOM 1860 N N . TYR B 2 48 ? 18.359 -60.673 19.049 1.00 16.00 47 TYR E N 1
ATOM 1861 C CA . TYR B 2 48 ? 17.958 -61.589 20.121 1.00 20.07 47 TYR E CA 1
ATOM 1862 C C . TYR B 2 48 ? 17.842 -62.991 19.558 1.00 19.46 47 TYR E C 1
ATOM 1863 O O . TYR B 2 48 ? 17.523 -63.162 18.386 1.00 15.58 47 TYR E O 1
ATOM 1872 N N . PHE B 2 49 ? 18.021 -63.997 20.398 1.00 17.96 48 PHE E N 1
ATOM 1873 C CA . PHE B 2 49 ? 17.780 -65.359 19.949 1.00 19.34 48 PHE E CA 1
ATOM 1874 C C . PHE B 2 49 ? 17.208 -66.187 21.083 1.00 21.17 48 PHE E C 1
ATOM 1875 O O . PHE B 2 49 ? 17.236 -65.772 22.248 1.00 21.85 48 PHE E O 1
ATOM 1883 N N . SER B 2 50 ? 16.662 -67.343 20.722 1.00 18.36 49 SER E N 1
ATOM 1884 C CA . SER B 2 50 ? 15.945 -68.205 21.652 1.00 18.18 49 SER E CA 1
ATOM 1885 C C . SER B 2 50 ? 16.246 -69.659 21.331 1.00 22.73 49 SER E C 1
ATOM 1886 O O . SER B 2 50 ? 15.971 -70.113 20.213 1.00 20.14 49 SER E O 1
ATOM 1889 N N . TYR B 2 51 ? 16.806 -70.392 22.298 1.00 24.30 50 TYR E N 1
ATOM 1890 C CA . TYR B 2 51 ? 17.197 -71.779 22.056 1.00 25.31 50 TYR E CA 1
ATOM 1891 C C . TYR B 2 51 ? 16.077 -72.763 22.359 1.00 35.76 50 TYR E C 1
ATOM 1892 O O . TYR B 2 51 ? 16.170 -73.938 21.995 1.00 41.79 50 TYR E O 1
ATOM 1901 N N . ASP B 2 52 ? 15.024 -72.289 23.020 1.00 27.74 51 ASP E N 1
ATOM 1902 C CA . ASP B 2 52 ? 13.833 -73.098 23.250 1.00 34.58 51 ASP E CA 1
ATOM 1903 C C . ASP B 2 52 ? 12.678 -72.243 23.743 1.00 33.21 51 ASP E C 1
ATOM 1904 O O . ASP B 2 52 ? 12.844 -71.056 24.008 1.00 32.63 51 ASP E O 1
ATOM 1909 N N . VAL B 2 53 ? 11.506 -72.860 23.857 1.00 36.26 52 VAL E N 1
ATOM 1910 C CA . VAL B 2 53 ? 10.320 -72.208 24.403 1.00 37.05 52 VAL E CA 1
ATOM 1911 C C . VAL B 2 53 ? 10.642 -71.485 25.706 1.00 34.31 52 VAL E C 1
ATOM 1912 O O . VAL B 2 53 ? 11.382 -72.004 26.533 1.00 33.01 52 VAL E O 1
ATOM 1916 N N . LYS B 2 54 ? 10.110 -70.273 25.851 1.00 34.02 53 LYS E N 1
ATOM 1917 C CA . LYS B 2 54 ? 10.299 -69.435 27.040 1.00 32.52 53 LYS E CA 1
ATOM 1918 C C . LYS B 2 54 ? 11.761 -69.107 27.369 1.00 32.93 53 LYS E C 1
ATOM 1919 O O . LYS B 2 54 ? 12.051 -68.616 28.454 1.00 36.12 53 LYS E O 1
ATOM 1925 N N . MET B 2 55 ? 12.675 -69.380 26.440 1.00 29.08 54 MET E N 1
ATOM 1926 C CA . MET B 2 55 ? 14.070 -68.976 26.594 1.00 28.08 54 MET E CA 1
ATOM 1927 C C . MET B 2 55 ? 14.367 -67.796 25.665 1.00 26.09 54 MET E C 1
ATOM 1928 O O . MET B 2 55 ? 13.775 -67.680 24.593 1.00 23.56 54 MET E O 1
ATOM 1933 N N . LYS B 2 56 ? 15.268 -66.919 26.093 1.00 21.73 55 LYS E N 1
ATOM 1934 C CA . LYS B 2 56 ? 15.756 -65.829 25.241 1.00 19.86 55 LYS E CA 1
ATOM 1935 C C . LYS B 2 56 ? 17.155 -65.453 25.696 1.00 25.42 55 LYS E C 1
ATOM 1936 O O . LYS B 2 56 ? 17.518 -65.661 26.863 1.00 22.95 55 LYS E O 1
ATOM 1942 N N . GLU B 2 57 ? 17.934 -64.892 24.787 1.00 21.41 56 GLU E N 1
ATOM 1943 C CA . GLU B 2 57 ? 19.225 -64.330 25.148 1.00 28.45 56 GLU E CA 1
ATOM 1944 C C . GLU B 2 57 ? 19.527 -63.162 24.228 1.00 26.28 56 GLU E C 1
ATOM 1945 O O . GLU B 2 57 ? 19.273 -63.242 23.019 1.00 21.73 56 GLU E O 1
ATOM 1951 N N . LYS B 2 58 ? 20.052 -62.079 24.800 1.00 19.64 57 LYS E N 1
ATOM 1952 C CA . LYS B 2 58 ? 20.372 -60.893 24.020 1.00 22.34 57 LYS E CA 1
ATOM 1953 C C . LYS B 2 58 ? 21.429 -61.215 22.976 1.00 20.70 57 LYS E C 1
ATOM 1954 O O . LYS B 2 58 ? 22.366 -61.966 23.251 1.00 20.39 57 LYS E O 1
ATOM 1960 N N . GLY B 2 59 ? 21.274 -60.654 21.778 1.00 20.68 58 GLY E N 1
ATOM 1961 C CA . GLY B 2 59 ? 22.286 -60.770 20.749 1.00 22.18 58 GLY E CA 1
ATOM 1962 C C . GLY B 2 59 ? 23.293 -59.638 20.851 1.00 24.57 58 GLY E C 1
ATOM 1963 O O . GLY B 2 59 ? 23.594 -59.171 21.944 1.00 21.08 58 GLY E O 1
ATOM 1964 N N . ASP B 2 60 ? 23.804 -59.187 19.712 1.00 20.66 59 ASP E N 1
ATOM 1965 C CA . ASP B 2 60 ? 24.788 -58.111 19.687 1.00 22.03 59 ASP E CA 1
ATOM 1966 C C . ASP B 2 60 ? 24.174 -56.730 19.866 1.00 17.38 59 ASP E C 1
ATOM 1967 O O . ASP B 2 60 ? 24.806 -55.836 20.409 1.00 20.13 59 ASP E O 1
ATOM 1972 N N . ILE B 2 61 ? 22.951 -56.542 19.390 1.00 17.42 60 ILE E N 1
ATOM 1973 C CA . ILE B 2 61 ? 22.333 -55.221 19.427 1.00 14.54 60 ILE E CA 1
ATOM 1974 C C . ILE B 2 61 ? 20.905 -55.286 19.974 1.00 14.50 60 ILE E C 1
ATOM 1975 O O . ILE B 2 61 ? 19.951 -54.960 19.269 1.00 15.46 60 ILE E O 1
ATOM 1980 N N . PRO B 2 62 ? 20.750 -55.716 21.232 1.00 14.60 61 PRO E N 1
ATOM 1981 C CA . PRO B 2 62 ? 19.394 -55.859 21.790 1.00 14.47 61 PRO E CA 1
ATOM 1982 C C . PRO B 2 62 ? 18.716 -54.541 22.150 1.00 16.53 61 PRO E C 1
ATOM 1983 O O . PRO B 2 62 ? 17.505 -54.530 22.338 1.00 16.75 61 PRO E O 1
ATOM 1987 N N . GLU B 2 63 ? 19.478 -53.460 22.286 1.00 17.81 62 GLU E N 1
ATOM 1988 C CA . GLU B 2 63 ? 18.932 -52.209 22.823 1.00 20.37 62 GLU E CA 1
ATOM 1989 C C . GLU B 2 63 ? 17.775 -51.641 21.993 1.00 19.67 62 GLU E C 1
ATOM 1990 O O . GLU B 2 63 ? 17.886 -51.504 20.768 1.00 18.74 62 GLU E O 1
ATOM 1996 N N . GLY B 2 64 ? 16.669 -51.307 22.663 1.00 17.37 63 GLY E N 1
ATOM 1997 C CA . GLY B 2 64 ? 15.486 -50.800 21.979 1.00 19.37 63 GLY E CA 1
ATOM 1998 C C . GLY B 2 64 ? 14.514 -51.893 21.551 1.00 16.93 63 GLY E C 1
ATOM 1999 O O . GLY B 2 64 ? 13.450 -51.618 20.993 1.00 18.23 63 GLY E O 1
ATOM 2000 N N . TYR B 2 65 ? 14.878 -53.139 21.827 1.00 16.33 64 TYR E N 1
ATOM 2001 C CA . TYR B 2 65 ? 14.074 -54.292 21.426 1.00 17.59 64 TYR E CA 1
ATOM 2002 C C . TYR B 2 65 ? 13.719 -55.176 22.606 1.00 17.19 64 TYR E C 1
ATOM 2003 O O . TYR B 2 65 ? 14.465 -55.219 23.581 1.00 15.85 64 TYR E O 1
ATOM 2012 N N . SER B 2 66 ? 12.596 -55.888 22.490 1.00 17.92 65 SER E N 1
ATOM 2013 C CA . SER B 2 66 ? 12.200 -56.940 23.427 1.00 19.76 65 SER E CA 1
ATOM 2014 C C . SER B 2 66 ? 11.776 -58.160 22.624 1.00 22.74 65 SER E C 1
ATOM 2015 O O . SER B 2 66 ? 11.389 -58.026 21.462 1.00 18.52 65 SER E O 1
ATOM 2018 N N . VAL B 2 67 ? 11.837 -59.343 23.226 1.00 16.67 66 VAL E N 1
ATOM 2019 C CA . VAL B 2 67 ? 11.311 -60.533 22.561 1.00 17.37 66 VAL E CA 1
ATOM 2020 C C . VAL B 2 67 ? 10.550 -61.414 23.526 1.00 23.97 66 VAL E C 1
ATOM 2021 O O . VAL B 2 67 ? 10.735 -61.342 24.755 1.00 21.13 66 VAL E O 1
ATOM 2025 N N . SER B 2 68 ? 9.686 -62.254 22.974 1.00 18.84 67 SER E N 1
ATOM 2026 C CA . SER B 2 68 ? 9.077 -63.304 23.767 1.00 20.60 67 SER E CA 1
ATOM 2027 C C . SER B 2 68 ? 8.982 -64.556 22.921 1.00 30.52 67 SER E C 1
ATOM 2028 O O . SER B 2 68 ? 8.801 -64.480 21.703 1.00 21.48 67 SER E O 1
ATOM 2031 N N . ARG B 2 69 ? 9.136 -65.704 23.573 1.00 23.29 68 ARG E N 1
ATOM 2032 C CA . ARG B 2 69 ? 9.036 -66.997 22.896 1.00 29.56 68 ARG E CA 1
ATOM 2033 C C . ARG B 2 69 ? 8.002 -67.843 23.640 1.00 32.14 68 ARG E C 1
ATOM 2034 O O . ARG B 2 69 ? 8.349 -68.806 24.308 1.00 28.84 68 ARG E O 1
ATOM 2042 N N . GLU B 2 70 ? 6.731 -67.467 23.526 1.00 37.83 69 GLU E N 1
ATOM 2043 C CA . GLU B 2 70 ? 5.666 -68.139 24.269 1.00 48.88 69 GLU E CA 1
ATOM 2044 C C . GLU B 2 70 ? 5.425 -69.562 23.763 1.00 43.24 69 GLU E C 1
ATOM 2045 O O . GLU B 2 70 ? 5.135 -70.471 24.544 1.00 38.90 69 GLU E O 1
ATOM 2047 N N . LYS B 2 71 ? 5.546 -69.745 22.454 1.00 35.62 70 LYS E N 1
ATOM 2048 C CA . LYS B 2 71 ? 5.331 -71.045 21.838 1.00 39.30 70 LYS E CA 1
ATOM 2049 C C . LYS B 2 71 ? 6.518 -71.416 20.960 1.00 33.64 70 LYS E C 1
ATOM 2050 O O . LYS B 2 71 ? 7.272 -70.544 20.528 1.00 32.10 70 LYS E O 1
ATOM 2052 N N . LYS B 2 72 ? 6.669 -72.704 20.683 1.00 32.21 71 LYS E N 1
ATOM 2053 C CA . LYS B 2 72 ? 7.811 -73.169 19.903 1.00 33.40 71 LYS E CA 1
ATOM 2054 C C . LYS B 2 72 ? 7.813 -72.610 18.483 1.00 25.90 71 LYS E C 1
ATOM 2055 O O . LYS B 2 72 ? 8.875 -72.351 17.907 1.00 24.13 71 LYS E O 1
ATOM 2061 N N . GLU B 2 73 ? 6.638 -72.418 17.902 1.00 27.40 72 GLU E N 1
ATOM 2062 C CA . GLU B 2 73 ? 6.599 -72.037 16.492 1.00 33.00 72 GLU E CA 1
ATOM 2063 C C . GLU B 2 73 ? 6.691 -70.522 16.266 1.00 33.97 72 GLU E C 1
ATOM 2064 O O . GLU B 2 73 ? 6.738 -70.066 15.126 1.00 31.06 72 GLU E O 1
ATOM 2070 N N . ARG B 2 74 ? 6.746 -69.743 17.340 1.00 25.09 73 ARG E N 1
ATOM 2071 C CA . ARG B 2 74 ? 6.617 -68.296 17.216 1.00 23.42 73 ARG E CA 1
ATOM 2072 C C . ARG B 2 74 ? 7.637 -67.517 18.049 1.00 20.68 73 ARG E C 1
ATOM 2073 O O . ARG B 2 74 ? 7.844 -67.811 19.215 1.00 26.39 73 ARG E O 1
ATOM 2081 N N . PHE B 2 75 ? 8.262 -66.517 17.431 1.00 19.68 74 PHE E N 1
ATOM 2082 C CA . PHE B 2 75 ? 9.249 -65.674 18.104 1.00 19.34 74 PHE E CA 1
ATOM 2083 C C . PHE B 2 75 ? 8.846 -64.224 17.873 1.00 22.43 74 PHE E C 1
ATOM 2084 O O . PHE B 2 75 ? 8.914 -63.734 16.754 1.00 23.52 74 PHE E O 1
ATOM 2092 N N . SER B 2 76 ? 8.389 -63.544 18.921 1.00 18.28 75 SER E N 1
ATOM 2093 C CA . SER B 2 76 ? 7.889 -62.179 18.767 1.00 19.38 75 SER E CA 1
ATOM 2094 C C . SER B 2 76 ? 8.969 -61.141 19.059 1.00 22.68 75 SER E C 1
ATOM 2095 O O . SER B 2 76 ? 9.710 -61.261 20.030 1.00 22.32 75 SER E O 1
ATOM 2098 N N . LEU B 2 77 ? 9.053 -60.123 18.210 1.00 18.49 76 LEU E N 1
ATOM 2099 C CA . LEU B 2 77 ? 9.973 -59.013 18.418 1.00 14.66 76 LEU E CA 1
ATOM 2100 C C . LEU B 2 77 ? 9.164 -57.765 18.709 1.00 20.57 76 LEU E C 1
ATOM 2101 O O . LEU B 2 77 ? 8.196 -57.463 17.999 1.00 17.99 76 LEU E O 1
ATOM 2106 N N . ILE B 2 78 ? 9.547 -57.039 19.751 1.00 15.78 77 ILE E N 1
ATOM 2107 C CA . ILE B 2 78 ? 8.806 -55.854 20.139 1.00 16.80 77 ILE E CA 1
ATOM 2108 C C . ILE B 2 78 ? 9.718 -54.634 20.149 1.00 19.10 77 ILE E C 1
ATOM 2109 O O . ILE B 2 78 ? 10.831 -54.693 20.659 1.00 19.17 77 ILE E O 1
ATOM 2114 N N . LEU B 2 79 ? 9.249 -53.545 19.547 1.00 18.33 78 LEU E N 1
ATOM 2115 C CA . LEU B 2 79 ? 9.928 -52.254 19.637 1.00 17.62 78 LEU E CA 1
ATOM 2116 C C . LEU B 2 79 ? 9.081 -51.422 20.564 1.00 18.70 78 LEU E C 1
ATOM 2117 O O . LEU B 2 79 ? 7.963 -51.034 20.214 1.00 21.59 78 LEU E O 1
ATOM 2122 N N . GLU B 2 80 ? 9.588 -51.188 21.766 1.00 22.80 79 GLU E N 1
ATOM 2123 C CA . GLU B 2 80 ? 8.775 -50.559 22.797 1.00 23.49 79 GLU E CA 1
ATOM 2124 C C . GLU B 2 80 ? 8.358 -49.144 22.381 1.00 21.28 79 GLU E C 1
ATOM 2125 O O . GLU B 2 80 ? 7.221 -48.732 22.593 1.00 23.86 79 GLU E O 1
ATOM 2131 N N . SER B 2 81 ? 9.278 -48.413 21.767 1.00 23.44 80 SER E N 1
ATOM 2132 C CA . SER B 2 81 ? 9.005 -47.054 21.309 1.00 23.68 80 SER E CA 1
ATOM 2133 C C . SER B 2 81 ? 9.787 -46.796 20.024 1.00 21.52 80 SER E C 1
ATOM 2134 O O . SER B 2 81 ? 10.962 -46.438 20.071 1.00 24.04 80 SER E O 1
ATOM 2137 N N . ALA B 2 82 ? 9.139 -46.999 18.880 1.00 22.28 81 ALA E N 1
ATOM 2138 C CA . ALA B 2 82 ? 9.848 -47.018 17.598 1.00 23.32 81 ALA E CA 1
ATOM 2139 C C . ALA B 2 82 ? 10.613 -45.731 17.360 1.00 22.41 81 ALA E C 1
ATOM 2140 O O . ALA B 2 82 ? 10.063 -44.638 17.488 1.00 23.97 81 ALA E O 1
ATOM 2142 N N A SER B 2 83 ? 11.889 -45.863 17.023 0.40 24.74 82 SER E N 1
ATOM 2143 N N B SER B 2 83 ? 11.896 -45.869 17.040 0.60 24.93 82 SER E N 1
ATOM 2144 C CA A SER B 2 83 ? 12.695 -44.713 16.638 0.40 26.42 82 SER E CA 1
ATOM 2145 C CA B SER B 2 83 ? 12.727 -44.733 16.650 0.60 26.70 82 SER E CA 1
ATOM 2146 C C A SER B 2 83 ? 12.986 -44.777 15.145 0.40 25.22 82 SER E C 1
ATOM 2147 C C B SER B 2 83 ? 12.994 -44.781 15.145 0.60 25.32 82 SER E C 1
ATOM 2148 O O A SER B 2 83 ? 12.938 -45.852 14.538 0.40 23.47 82 SER E O 1
ATOM 2149 O O B SER B 2 83 ? 12.932 -45.851 14.526 0.60 17.68 82 SER E O 1
ATOM 2154 N N . THR B 2 84 ? 13.289 -43.630 14.549 1.00 24.24 83 THR E N 1
ATOM 2155 C CA . THR B 2 84 ? 13.561 -43.604 13.110 1.00 24.85 83 THR E CA 1
ATOM 2156 C C . THR B 2 84 ? 14.785 -44.454 12.770 1.00 21.29 83 THR E C 1
ATOM 2157 O O . THR B 2 84 ? 14.861 -45.013 11.678 1.00 24.41 83 THR E O 1
ATOM 2161 N N . ASN B 2 85 ? 15.732 -44.595 13.696 1.00 20.07 84 ASN E N 1
ATOM 2162 C CA . ASN B 2 85 ? 16.887 -45.425 13.375 1.00 23.40 84 ASN E CA 1
ATOM 2163 C C . ASN B 2 85 ? 16.604 -46.916 13.566 1.00 20.67 84 ASN E C 1
ATOM 2164 O O . ASN B 2 85 ? 17.499 -47.735 13.413 1.00 20.82 84 ASN E O 1
ATOM 2169 N N . GLN B 2 86 ? 15.360 -47.261 13.880 1.00 16.55 85 GLN E N 1
ATOM 2170 C CA . GLN B 2 86 ? 14.957 -48.658 13.846 1.00 14.95 85 GLN E CA 1
ATOM 2171 C C . GLN B 2 86 ? 14.297 -49.021 12.503 1.00 15.60 85 GLN E C 1
ATOM 2172 O O . GLN B 2 86 ? 13.862 -50.157 12.295 1.00 14.43 85 GLN E O 1
ATOM 2178 N N . THR B 2 87 ? 14.241 -48.051 11.598 1.00 16.22 86 THR E N 1
ATOM 2179 C CA . THR B 2 87 ? 13.903 -48.326 10.202 1.00 19.28 86 THR E CA 1
ATOM 2180 C C . THR B 2 87 ? 14.928 -49.334 9.678 1.00 19.79 86 THR E C 1
ATOM 2181 O O . THR B 2 87 ? 16.131 -49.085 9.747 1.00 17.00 86 THR E O 1
ATOM 2185 N N . SER B 2 88 ? 14.462 -50.480 9.191 1.00 14.82 87 SER E N 1
ATOM 2186 C CA . SER B 2 88 ? 15.381 -51.545 8.780 1.00 17.53 87 SER E CA 1
ATOM 2187 C C . SER B 2 88 ? 14.638 -52.673 8.089 1.00 16.51 87 SER E C 1
ATOM 2188 O O . SER B 2 88 ? 13.408 -52.655 7.991 1.00 16.86 87 SER E O 1
ATOM 2191 N N . MET B 2 89 ? 15.408 -53.648 7.617 1.00 15.27 88 MET E N 1
ATOM 2192 C CA . MET B 2 89 ? 14.888 -54.947 7.206 1.00 13.48 88 MET E CA 1
ATOM 2193 C C . MET B 2 89 ? 15.073 -55.917 8.382 1.00 13.01 88 MET E C 1
ATOM 2194 O O . MET B 2 89 ? 16.199 -56.156 8.823 1.00 19.84 88 MET E O 1
ATOM 2199 N N . TYR B 2 90 ? 13.967 -56.455 8.888 1.00 13.27 89 TYR E N 1
ATOM 2200 C CA . TYR B 2 90 ? 14.000 -57.374 10.023 1.00 11.91 89 TYR E CA 1
ATOM 2201 C C . TYR B 2 90 ? 13.850 -58.797 9.528 1.00 16.03 89 TYR E C 1
ATOM 2202 O O . TYR B 2 90 ? 12.878 -59.135 8.846 1.00 17.03 89 TYR E O 1
ATOM 2211 N N . LEU B 2 91 ? 14.829 -59.622 9.865 1.00 11.67 90 LEU E N 1
ATOM 2212 C CA . LEU B 2 91 ? 14.843 -61.007 9.406 1.00 13.84 90 LEU E CA 1
ATOM 2213 C C . LEU B 2 91 ? 14.839 -61.973 10.576 1.00 13.18 90 LEU E C 1
ATOM 2214 O O . LEU B 2 91 ? 15.665 -61.853 11.472 1.00 14.45 90 LEU E O 1
ATOM 2219 N N . CYS B 2 92 ? 13.918 -62.928 10.554 1.00 13.84 91 CYS E N 1
ATOM 2220 C CA . CYS B 2 92 ? 13.860 -63.990 11.557 1.00 14.36 91 CYS E CA 1
ATOM 2221 C C . CYS B 2 92 ? 14.426 -65.255 10.941 1.00 20.95 91 CYS E C 1
ATOM 2222 O O . CYS B 2 92 ? 14.276 -65.470 9.738 1.00 20.97 91 CYS E O 1
ATOM 2225 N N . ALA B 2 93 ? 15.077 -66.090 11.747 1.00 16.66 92 ALA E N 1
ATOM 2226 C CA . ALA B 2 93 ? 15.560 -67.376 11.249 1.00 15.38 92 ALA E CA 1
ATOM 2227 C C . ALA B 2 93 ? 15.294 -68.428 12.299 1.00 20.06 92 ALA E C 1
ATOM 2228 O O . ALA B 2 93 ? 14.977 -68.101 13.456 1.00 16.56 92 ALA E O 1
ATOM 2230 N N . SER B 2 94 ? 15.372 -69.685 11.883 1.00 18.11 93 SER E N 1
ATOM 2231 C CA . SER B 2 94 ? 15.249 -70.794 12.811 1.00 16.69 93 SER E CA 1
ATOM 2232 C C . SER B 2 94 ? 16.208 -71.923 12.444 1.00 22.36 93 SER E C 1
ATOM 2233 O O . SER B 2 94 ? 16.623 -72.054 11.291 1.00 17.54 93 SER E O 1
ATOM 2236 N N . SER B 2 95 ? 16.564 -72.734 13.434 1.00 21.24 94 SER E N 1
ATOM 2237 C CA . SER B 2 95 ? 17.427 -73.881 13.182 1.00 21.01 94 SER E CA 1
ATOM 2238 C C . SER B 2 95 ? 17.048 -75.026 14.108 1.00 23.06 94 SER E C 1
ATOM 2239 O O . SER B 2 95 ? 16.548 -74.804 15.211 1.00 21.19 94 SER E O 1
ATOM 2242 N N . PRO B 2 96 ? 17.256 -76.264 13.648 1.00 22.53 95 PRO E N 1
ATOM 2243 C CA . PRO B 2 96 ? 16.915 -77.413 14.490 1.00 28.96 95 PRO E CA 1
ATOM 2244 C C . PRO B 2 96 ? 17.920 -77.594 15.616 1.00 24.86 95 PRO E C 1
ATOM 2245 O O . PRO B 2 96 ? 19.058 -77.147 15.487 1.00 24.11 95 PRO E O 1
ATOM 2249 N N . SER B 2 97 ? 17.527 -78.258 16.696 1.00 26.37 96 SER E N 1
ATOM 2250 C CA . SER B 2 97 ? 18.475 -78.497 17.775 1.00 27.19 96 SER E CA 1
ATOM 2251 C C . SER B 2 97 ? 19.577 -79.414 17.262 1.00 32.03 96 SER E C 1
ATOM 2252 O O . SER B 2 97 ? 19.325 -80.337 16.480 1.00 34.57 96 SER E O 1
ATOM 2255 N N . GLY B 2 98 ? 20.805 -79.143 17.681 1.00 34.67 97 GLY E N 1
ATOM 2256 C CA . GLY B 2 98 ? 21.939 -79.908 17.202 1.00 39.51 97 GLY E CA 1
ATOM 2257 C C . GLY B 2 98 ? 22.545 -79.312 15.945 1.00 32.83 97 GLY E C 1
ATOM 2258 O O . GLY B 2 98 ? 23.635 -79.709 15.530 1.00 30.47 97 GLY E O 1
ATOM 2259 N N . TYR B 2 99 ? 21.829 -78.374 15.324 1.00 26.20 98 TYR E N 1
ATOM 2260 C CA . TYR B 2 99 ? 22.326 -77.680 14.144 1.00 26.28 98 TYR E CA 1
ATOM 2261 C C . TYR B 2 99 ? 21.996 -76.221 14.280 1.00 25.71 98 TYR E C 1
ATOM 2262 O O . TYR B 2 99 ? 21.451 -75.616 13.361 1.00 23.54 98 TYR E O 1
ATOM 2271 N N . GLN B 2 100 ? 22.298 -75.678 15.453 1.00 26.17 99 GLN E N 1
ATOM 2272 C CA . GLN B 2 100 ? 22.046 -74.273 15.763 1.00 28.26 99 GLN E CA 1
ATOM 2273 C C . GLN B 2 100 ? 22.496 -73.314 14.662 1.00 25.34 99 GLN E C 1
ATOM 2274 O O . GLN B 2 100 ? 21.842 -72.298 14.391 1.00 22.46 99 GLN E O 1
ATOM 2280 N N . GLU B 2 101 ? 23.603 -73.639 14.004 1.00 26.74 100 GLU E N 1
ATOM 2281 C CA . GLU B 2 101 ? 24.161 -72.700 13.045 1.00 24.75 100 GLU E CA 1
ATOM 2282 C C . GLU B 2 101 ? 23.504 -72.751 11.676 1.00 25.81 100 GLU E C 1
ATOM 2283 O O . GLU B 2 101 ? 23.665 -71.808 10.916 1.00 19.29 100 GLU E O 1
ATOM 2289 N N . THR B 2 102 ? 22.776 -73.820 11.334 1.00 22.27 101 THR E N 1
ATOM 2290 C CA . THR B 2 102 ? 22.165 -73.837 10.000 1.00 21.68 101 THR E CA 1
ATOM 2291 C C . THR B 2 102 ? 20.821 -73.141 10.084 1.00 21.29 101 THR E C 1
ATOM 2292 O O . THR B 2 102 ? 19.763 -73.772 10.264 1.00 19.32 101 THR E O 1
ATOM 2296 N N . GLN B 2 103 ? 20.871 -71.823 9.971 1.00 22.20 102 GLN E N 1
ATOM 2297 C CA . GLN B 2 103 ? 19.678 -71.008 10.144 1.00 20.50 102 GLN E CA 1
ATOM 2298 C C . GLN B 2 103 ? 18.935 -70.814 8.832 1.00 20.74 102 GLN E C 1
ATOM 2299 O O . GLN B 2 103 ? 19.526 -70.454 7.796 1.00 18.99 102 GLN E O 1
ATOM 2305 N N . TYR B 2 104 ? 17.639 -71.101 8.880 1.00 16.88 103 TYR E N 1
ATOM 2306 C CA . TYR B 2 104 ? 16.751 -70.895 7.750 1.00 17.13 103 TYR E CA 1
ATOM 2307 C C . TYR B 2 104 ? 15.975 -69.608 7.958 1.00 20.84 103 TYR E C 1
ATOM 2308 O O . TYR B 2 104 ? 15.245 -69.472 8.934 1.00 17.54 103 TYR E O 1
ATOM 2317 N N . PHE B 2 105 ? 16.110 -68.675 7.024 1.00 16.39 104 PHE E N 1
ATOM 2318 C CA . PHE B 2 105 ? 15.492 -67.360 7.181 1.00 18.56 104 PHE E CA 1
ATOM 2319 C C . PHE B 2 105 ? 14.097 -67.270 6.591 1.00 21.51 104 PHE E C 1
ATOM 2320 O O . PHE B 2 105 ? 13.824 -67.829 5.537 1.00 21.69 104 PHE E O 1
ATOM 2328 N N . GLY B 2 106 ? 13.224 -66.539 7.278 1.00 23.63 105 GLY E N 1
ATOM 2329 C CA . GLY B 2 106 ? 11.925 -66.176 6.739 1.00 25.11 105 GLY E CA 1
ATOM 2330 C C . GLY B 2 106 ? 12.082 -65.051 5.725 1.00 25.39 105 GLY E C 1
ATOM 2331 O O . GLY B 2 106 ? 13.203 -64.609 5.455 1.00 23.68 105 GLY E O 1
ATOM 2332 N N . PRO B 2 107 ? 10.968 -64.587 5.148 1.00 24.53 106 PRO E N 1
ATOM 2333 C CA . PRO B 2 107 ? 11.008 -63.606 4.051 1.00 26.14 106 PRO E CA 1
ATOM 2334 C C . PRO B 2 107 ? 11.345 -62.190 4.515 1.00 24.55 106 PRO E C 1
ATOM 2335 O O . PRO B 2 107 ? 11.737 -61.349 3.707 1.00 24.52 106 PRO E O 1
ATOM 2339 N N . GLY B 2 108 ? 11.184 -61.926 5.802 1.00 22.44 107 GLY E N 1
ATOM 2340 C CA . GLY B 2 108 ? 11.567 -60.635 6.334 1.00 23.84 107 GLY E CA 1
ATOM 2341 C C . GLY B 2 108 ? 10.437 -59.626 6.367 1.00 23.56 107 GLY E C 1
ATOM 2342 O O . GLY B 2 108 ? 9.411 -59.776 5.694 1.00 20.84 107 GLY E O 1
ATOM 2343 N N . THR B 2 109 ? 10.634 -58.589 7.170 1.00 17.65 108 THR E N 1
ATOM 2344 C CA . THR B 2 109 ? 9.690 -57.496 7.252 1.00 17.44 108 THR E CA 1
ATOM 2345 C C . THR B 2 109 ? 10.447 -56.195 7.165 1.00 15.17 108 THR E C 1
ATOM 2346 O O . THR B 2 109 ? 11.327 -55.922 7.983 1.00 16.46 108 THR E O 1
ATOM 2350 N N . ARG B 2 110 ? 10.097 -55.392 6.171 1.00 13.57 109 ARG E N 1
ATOM 2351 C CA . ARG B 2 110 ? 10.722 -54.107 5.957 1.00 16.74 109 ARG E CA 1
ATOM 2352 C C . ARG B 2 110 ? 9.937 -53.054 6.743 1.00 17.23 109 ARG E C 1
ATOM 2353 O O . ARG B 2 110 ? 8.781 -52.776 6.437 1.00 18.79 109 ARG E O 1
ATOM 2361 N N . LEU B 2 111 ? 10.558 -52.501 7.787 1.00 12.61 110 LEU E N 1
ATOM 2362 C CA . LEU B 2 111 ? 9.889 -51.516 8.625 1.00 13.15 110 LEU E CA 1
ATOM 2363 C C . LEU B 2 111 ? 10.401 -50.100 8.370 1.00 17.23 110 LEU E C 1
ATOM 2364 O O . LEU B 2 111 ? 11.617 -49.844 8.375 1.00 17.11 110 LEU E O 1
ATOM 2369 N N . LEU B 2 112 ? 9.468 -49.180 8.158 1.00 13.91 111 LEU E N 1
ATOM 2370 C CA . LEU B 2 112 ? 9.800 -47.766 8.051 1.00 17.12 111 LEU E CA 1
ATOM 2371 C C . LEU B 2 112 ? 9.134 -46.995 9.180 1.00 15.90 111 LEU E C 1
ATOM 2372 O O . LEU B 2 112 ? 7.919 -47.048 9.355 1.00 18.12 111 LEU E O 1
ATOM 2377 N N . VAL B 2 113 ? 9.942 -46.274 9.943 1.00 18.38 112 VAL E N 1
ATOM 2378 C CA . VAL B 2 113 ? 9.429 -45.470 11.045 1.00 18.79 112 VAL E CA 1
ATOM 2379 C C . VAL B 2 113 ? 9.529 -43.989 10.694 1.00 22.48 112 VAL E C 1
ATOM 2380 O O . VAL B 2 113 ? 10.613 -43.502 10.355 1.00 20.23 112 VAL E O 1
ATOM 2384 N N . LEU B 2 114 ? 8.400 -43.281 10.784 1.00 20.58 113 LEU E N 1
ATOM 2385 C CA . LEU B 2 114 ? 8.306 -41.881 10.386 1.00 21.80 113 LEU E CA 1
ATOM 2386 C C . LEU B 2 114 ? 7.685 -41.042 11.493 1.00 23.84 113 LEU E C 1
ATOM 2387 O O . LEU B 2 114 ? 6.874 -41.543 12.259 1.00 24.64 113 LEU E O 1
ATOM 2392 N N . GLU B 2 115 ? 8.036 -39.764 11.543 1.00 25.54 114 GLU E N 1
ATOM 2393 C CA . GLU B 2 115 ? 7.431 -38.841 12.501 1.00 27.80 114 GLU E CA 1
ATOM 2394 C C . GLU B 2 115 ? 5.908 -38.783 12.327 1.00 32.27 114 GLU E C 1
ATOM 2395 O O . GLU B 2 115 ? 5.160 -38.777 13.297 1.00 29.29 114 GLU E O 1
ATOM 2401 N N . ASP B 2 116 ? 5.450 -38.736 11.079 1.00 27.01 115 ASP E N 1
ATOM 2402 C CA . ASP B 2 116 ? 4.025 -38.886 10.803 1.00 29.69 115 ASP E CA 1
ATOM 2403 C C . ASP B 2 116 ? 3.829 -39.500 9.419 1.00 28.59 115 ASP E C 1
ATOM 2404 O O . ASP B 2 116 ? 4.791 -39.702 8.673 1.00 28.08 115 ASP E O 1
ATOM 2409 N N . LEU B 2 117 ? 2.582 -39.771 9.066 1.00 28.26 116 LEU E N 1
ATOM 2410 C CA . LEU B 2 117 ? 2.311 -40.550 7.866 1.00 25.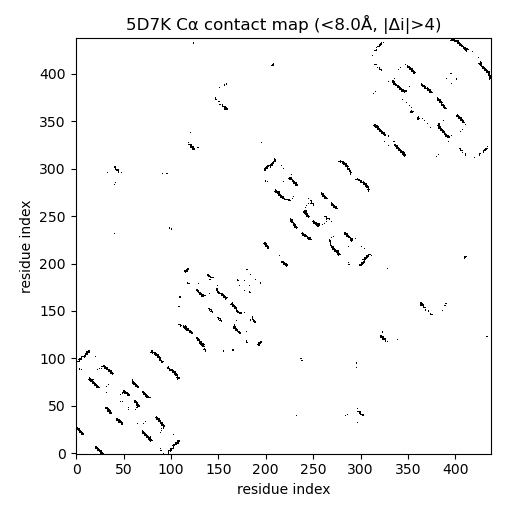24 116 LEU E CA 1
ATOM 2411 C C . LEU B 2 117 ? 1.650 -39.703 6.789 1.00 28.84 116 LEU E C 1
ATOM 2412 O O . LEU B 2 117 ? 1.010 -40.237 5.888 1.00 24.82 116 LEU E O 1
ATOM 2417 N N . LYS B 2 118 ? 1.806 -38.387 6.884 1.00 25.52 117 LYS E N 1
ATOM 2418 C CA . LYS B 2 118 ? 1.103 -37.477 5.987 1.00 26.78 117 LYS E CA 1
ATOM 2419 C C . LYS B 2 118 ? 1.549 -37.605 4.527 1.00 26.07 117 LYS E C 1
ATOM 2420 O O . LYS B 2 118 ? 0.824 -37.207 3.628 1.00 27.49 117 LYS E O 1
ATOM 2426 N N A ASN B 2 119 ? 2.730 -38.170 4.296 0.49 26.12 118 ASN E N 1
ATOM 2427 N N B ASN B 2 119 ? 2.732 -38.169 4.305 0.51 26.07 118 ASN E N 1
ATOM 2428 C CA A ASN B 2 119 ? 3.245 -38.304 2.935 0.49 25.32 118 ASN E CA 1
ATOM 2429 C CA B ASN B 2 119 ? 3.257 -38.324 2.952 0.51 25.32 118 ASN E CA 1
ATOM 2430 C C A ASN B 2 119 ? 2.917 -39.661 2.307 0.49 23.46 118 ASN E C 1
ATOM 2431 C C B ASN B 2 119 ? 2.898 -39.652 2.303 0.51 23.47 118 ASN E C 1
ATOM 2432 O O A ASN B 2 119 ? 3.293 -39.916 1.169 0.49 21.67 118 ASN E O 1
ATOM 2433 O O B ASN B 2 119 ? 3.249 -39.883 1.152 0.51 21.71 118 ASN E O 1
ATOM 2442 N N . VAL B 2 120 ? 2.211 -40.527 3.033 1.00 19.85 119 VAL E N 1
ATOM 2443 C CA . VAL B 2 120 ? 1.885 -41.855 2.495 1.00 20.52 119 VAL E CA 1
ATOM 2444 C C . VAL B 2 120 ? 0.846 -41.749 1.362 1.00 19.22 119 VAL E C 1
ATOM 2445 O O . VAL B 2 120 ? -0.216 -41.141 1.523 1.00 20.27 119 VAL E O 1
ATOM 2449 N N . PHE B 2 121 ? 1.184 -42.315 0.201 1.00 18.04 120 PHE E N 1
ATOM 2450 C CA . PHE B 2 121 ? 0.362 -42.207 -1.008 1.00 18.85 120 PHE E CA 1
ATOM 2451 C C . PHE B 2 121 ? 0.341 -43.541 -1.743 1.00 17.60 120 PHE E C 1
ATOM 2452 O O . PHE B 2 121 ? 1.397 -44.114 -1.989 1.00 16.84 120 PHE E O 1
ATOM 2460 N N . PRO B 2 122 ? -0.848 -44.024 -2.137 1.00 19.58 121 PRO E N 1
ATOM 2461 C CA . PRO B 2 122 ? -0.883 -45.233 -2.975 1.00 19.26 121 PRO E CA 1
ATOM 2462 C C . PRO B 2 122 ? -0.451 -44.947 -4.412 1.00 17.40 121 PRO E C 1
ATOM 2463 O O . PRO B 2 122 ? -0.482 -43.793 -4.836 1.00 16.26 121 PRO E O 1
ATOM 2467 N N . PRO B 2 123 ? -0.055 -45.987 -5.167 1.00 18.56 122 PRO E N 1
ATOM 2468 C CA . PRO B 2 123 ? 0.354 -45.772 -6.554 1.00 15.62 122 PRO E CA 1
ATOM 2469 C C . PRO B 2 123 ? -0.826 -45.545 -7.484 1.00 15.05 122 PRO E C 1
ATOM 2470 O O . PRO B 2 123 ? -1.942 -45.971 -7.196 1.00 17.81 122 PRO E O 1
ATOM 2474 N N . GLU B 2 124 ? -0.564 -44.847 -8.574 1.00 12.16 123 GLU E N 1
ATOM 2475 C CA . GLU B 2 124 ? -1.416 -44.931 -9.753 1.00 15.34 123 GLU E CA 1
ATOM 2476 C C . GLU B 2 124 ? -0.778 -45.971 -10.639 1.00 14.77 123 GLU E C 1
ATOM 2477 O O . GLU B 2 124 ? 0.445 -46.112 -10.638 1.00 14.04 123 GLU E O 1
ATOM 2483 N N . VAL B 2 125 ? -1.592 -46.719 -11.377 1.00 14.64 124 VAL E N 1
ATOM 2484 C CA . VAL B 2 125 ? -1.074 -47.827 -12.175 1.00 10.82 124 VAL E CA 1
ATOM 2485 C C . VAL B 2 125 ? -1.591 -47.726 -13.614 1.00 14.32 124 VAL E C 1
ATOM 2486 O O . VAL B 2 125 ? -2.768 -47.441 -13.851 1.00 14.74 124 VAL E O 1
ATOM 2490 N N . ALA B 2 126 ? -0.707 -47.941 -14.576 1.00 13.15 125 ALA E N 1
ATOM 2491 C CA . ALA B 2 126 ? -1.118 -47.881 -15.976 1.00 13.45 125 ALA E CA 1
ATOM 2492 C C . ALA B 2 126 ? -0.399 -48.959 -16.761 1.00 14.56 125 ALA E C 1
ATOM 2493 O O . ALA B 2 126 ? 0.748 -49.281 -16.464 1.00 12.49 125 ALA E O 1
ATOM 2495 N N A VAL B 2 127 ? -1.088 -49.516 -17.755 0.57 13.58 126 VAL E N 1
ATOM 2496 N N B VAL B 2 127 ? -1.074 -49.535 -17.749 0.43 13.50 126 VAL E N 1
ATOM 2497 C CA A VAL B 2 127 ? -0.523 -50.525 -18.638 0.57 12.10 126 VAL E CA 1
ATOM 2498 C CA B VAL B 2 127 ? -0.431 -50.516 -18.604 0.43 10.94 126 VAL E CA 1
ATOM 2499 C C A VAL B 2 127 ? -0.341 -49.910 -20.028 0.57 12.47 126 VAL E C 1
ATOM 2500 C C B VAL B 2 127 ? -0.336 -49.937 -20.015 0.43 12.42 126 VAL E C 1
ATOM 2501 O O A VAL B 2 127 ? -1.220 -49.199 -20.516 0.57 13.44 126 VAL E O 1
ATOM 2502 O O B VAL B 2 127 ? -1.257 -49.277 -20.498 0.43 13.53 126 VAL E O 1
ATOM 2509 N N . PHE B 2 128 ? 0.806 -50.165 -20.646 1.00 11.18 127 PHE E N 1
ATOM 2510 C CA . PHE B 2 128 ? 1.104 -49.633 -21.970 1.00 14.29 127 PHE E CA 1
ATOM 2511 C C . PHE B 2 128 ? 1.268 -50.806 -22.917 1.00 16.91 127 PHE E C 1
ATOM 2512 O O . PHE B 2 128 ? 1.940 -51.783 -22.576 1.00 14.78 127 PHE E O 1
ATOM 2520 N N . GLU B 2 129 ? 0.623 -50.729 -24.080 1.00 16.13 128 GLU E N 1
ATOM 2521 C CA . GLU B 2 129 ? 0.526 -51.866 -25.005 1.00 16.33 128 GLU E CA 1
ATOM 2522 C C . GLU B 2 129 ? 1.662 -51.927 -26.038 1.00 16.91 128 GLU E C 1
ATOM 2523 O O . GLU B 2 129 ? 2.212 -50.899 -26.419 1.00 18.06 128 GLU E O 1
ATOM 2529 N N . PRO B 2 130 ? 2.013 -53.146 -26.481 1.00 17.90 129 PRO E N 1
ATOM 2530 C CA . PRO B 2 130 ? 3.079 -53.434 -27.443 1.00 17.92 129 PRO E CA 1
ATOM 2531 C C . PRO B 2 130 ? 2.995 -52.586 -28.705 1.00 22.12 129 PRO E C 1
ATOM 2532 O O . PRO B 2 130 ? 1.904 -52.396 -29.250 1.00 17.87 129 PRO E O 1
ATOM 2536 N N . SER B 2 131 ? 4.145 -52.081 -29.143 1.00 17.82 130 SER E N 1
ATOM 2537 C CA . SER B 2 131 ? 4.293 -51.434 -30.440 1.00 21.85 130 SER E CA 1
ATOM 2538 C C . SER B 2 131 ? 4.013 -52.392 -31.591 1.00 21.70 130 SER E C 1
ATOM 2539 O O . SER B 2 131 ? 4.491 -53.520 -31.581 1.00 19.55 130 SER E O 1
ATOM 2542 N N . GLU B 2 132 ? 3.290 -51.934 -32.611 1.00 21.78 131 GLU E N 1
ATOM 2543 C CA . GLU B 2 132 ? 3.113 -52.747 -33.805 1.00 21.47 131 GLU E CA 1
ATOM 2544 C C . GLU B 2 132 ? 4.456 -52.999 -34.481 1.00 19.33 131 GLU E C 1
ATOM 2545 O O . GLU B 2 132 ? 4.662 -54.038 -35.108 1.00 17.73 131 GLU E O 1
ATOM 2551 N N . ALA B 2 133 ? 5.381 -52.059 -34.325 1.00 19.32 132 ALA E N 1
ATOM 2552 C CA . ALA B 2 133 ? 6.704 -52.218 -34.912 1.00 24.28 132 ALA E CA 1
ATOM 2553 C C . ALA B 2 133 ? 7.468 -53.337 -34.221 1.00 20.59 132 ALA E C 1
ATOM 2554 O O . ALA B 2 133 ? 8.157 -54.103 -34.883 1.00 17.35 132 ALA E O 1
ATOM 2556 N N . GLU B 2 134 ? 7.349 -53.453 -32.895 1.00 16.04 133 GLU E N 1
ATOM 2557 C CA . GLU B 2 134 ? 8.013 -54.569 -32.227 1.00 16.14 133 GLU E CA 1
ATOM 2558 C C . GLU B 2 134 ? 7.423 -55.882 -32.717 1.00 15.80 133 GLU E C 1
ATOM 2559 O O . GLU B 2 134 ? 8.140 -56.846 -32.969 1.00 16.21 133 GLU E O 1
ATOM 2565 N N . ILE B 2 135 ? 6.108 -55.912 -32.855 1.00 14.62 134 ILE E N 1
ATOM 2566 C CA . ILE B 2 135 ? 5.434 -57.130 -33.275 1.00 19.28 134 ILE E CA 1
ATOM 2567 C C . ILE B 2 135 ? 5.898 -57.598 -34.659 1.00 19.20 134 ILE E C 1
ATOM 2568 O O . ILE B 2 135 ? 6.237 -58.766 -34.833 1.00 20.90 134 ILE E O 1
ATOM 2573 N N . SER B 2 136 ? 5.969 -56.697 -35.632 1.00 21.19 135 SER E N 1
ATOM 2574 C CA . SER B 2 136 ? 6.381 -57.128 -36.968 1.00 21.54 135 SER E CA 1
ATOM 2575 C C . SER B 2 136 ? 7.882 -57.358 -37.056 1.00 21.87 135 SER E C 1
ATOM 2576 O O . SER B 2 136 ? 8.332 -58.208 -37.817 1.00 23.19 135 SER E O 1
ATOM 2579 N N . HIS B 2 137 ? 8.673 -56.633 -36.268 1.00 18.14 136 HIS E N 1
ATOM 2580 C CA . HIS B 2 137 ? 10.119 -56.823 -36.344 1.00 20.10 136 HIS E CA 1
ATOM 2581 C C . HIS B 2 137 ? 10.612 -58.100 -35.647 1.00 23.55 136 HIS E C 1
ATOM 2582 O O . HIS B 2 137 ? 11.520 -58.761 -36.149 1.00 21.69 136 HIS E O 1
ATOM 2589 N N . THR B 2 138 ? 10.016 -58.435 -34.498 1.00 20.30 137 THR E N 1
ATOM 2590 C CA . THR B 2 138 ? 10.526 -59.498 -33.631 1.00 19.89 137 THR E CA 1
ATOM 2591 C C . THR B 2 138 ? 9.592 -60.691 -33.414 1.00 17.76 137 THR E C 1
ATOM 2592 O O . THR B 2 138 ? 10.006 -61.702 -32.847 1.00 17.56 137 THR E O 1
ATOM 2596 N N . GLN B 2 139 ? 8.341 -60.554 -33.827 1.00 15.49 138 GLN E N 1
ATOM 2597 C CA . GLN B 2 139 ? 7.279 -61.539 -33.556 1.00 17.26 138 GLN E CA 1
ATOM 2598 C C . GLN B 2 139 ? 7.120 -61.756 -32.039 1.00 17.00 138 GLN E C 1
ATOM 2599 O O . GLN B 2 139 ? 6.692 -62.814 -31.564 1.00 15.08 138 GLN E O 1
ATOM 2605 N N . LYS B 2 140 ? 7.447 -60.716 -31.289 1.00 13.89 139 LYS E N 1
ATOM 2606 C CA . LYS B 2 140 ? 7.205 -60.688 -29.845 1.00 13.17 139 LYS E CA 1
ATOM 2607 C C . LYS B 2 140 ? 6.496 -59.391 -29.493 1.00 17.49 139 LYS E C 1
ATOM 2608 O O . LYS B 2 140 ? 6.436 -58.467 -30.310 1.00 15.94 139 LYS E O 1
ATOM 2614 N N . ALA B 2 141 ? 5.986 -59.310 -28.268 1.00 18.10 140 ALA E N 1
ATOM 2615 C CA . ALA B 2 141 ? 5.145 -58.196 -27.865 1.00 11.72 140 ALA E CA 1
ATOM 2616 C C . ALA B 2 141 ? 5.370 -57.891 -26.393 1.00 13.50 140 ALA E C 1
ATOM 2617 O O . ALA B 2 141 ? 5.113 -58.742 -25.535 1.00 13.15 140 ALA E O 1
ATOM 2619 N N . THR B 2 142 ? 5.856 -56.693 -26.095 1.00 13.94 141 THR E N 1
ATOM 2620 C CA . THR B 2 142 ? 6.162 -56.354 -24.701 1.00 15.07 141 THR E CA 1
ATOM 2621 C C . THR B 2 142 ? 5.143 -55.370 -24.166 1.00 15.52 141 THR E C 1
ATOM 2622 O O . THR B 2 142 ? 4.967 -54.287 -24.728 1.00 14.68 141 THR E O 1
ATOM 2626 N N . LEU B 2 143 ? 4.464 -55.754 -23.086 1.00 12.76 142 LEU E N 1
ATOM 2627 C CA . LEU B 2 143 ? 3.646 -54.818 -22.323 1.00 12.00 142 LEU E CA 1
ATOM 2628 C C . LEU B 2 143 ? 4.467 -54.194 -21.204 1.00 14.57 142 LEU E C 1
ATOM 2629 O O . LEU B 2 143 ? 5.341 -54.843 -20.650 1.00 12.51 142 LEU E O 1
ATOM 2634 N N . VAL B 2 144 ? 4.179 -52.940 -20.867 1.00 13.22 143 VAL E N 1
ATOM 2635 C CA . VAL B 2 144 ? 4.842 -52.293 -19.745 1.00 11.69 143 VAL E CA 1
ATOM 2636 C C . VAL B 2 144 ? 3.800 -51.832 -18.742 1.00 13.09 143 VAL E C 1
ATOM 2637 O O . VAL B 2 144 ? 2.761 -51.284 -19.128 1.00 13.15 143 VAL E O 1
ATOM 2641 N N . CYS B 2 145 ? 4.068 -52.083 -17.459 1.00 11.51 144 CYS E N 1
ATOM 2642 C CA . CYS B 2 145 ? 3.248 -51.562 -16.387 1.00 13.81 144 CYS E CA 1
ATOM 2643 C C . CYS B 2 145 ? 4.030 -50.463 -15.661 1.00 13.92 144 CYS E C 1
ATOM 2644 O O . CYS B 2 145 ? 5.207 -50.647 -15.347 1.00 12.61 144 CYS E O 1
ATOM 2647 N N . LEU B 2 146 ? 3.395 -49.320 -15.421 1.00 11.77 145 LEU E N 1
ATOM 2648 C CA . LEU B 2 146 ? 4.019 -48.268 -14.615 1.00 13.10 145 LEU E CA 1
ATOM 2649 C C . LEU B 2 146 ? 3.221 -48.007 -13.346 1.00 13.34 145 LEU E C 1
ATOM 2650 O O . LEU B 2 146 ? 2.014 -47.761 -13.399 1.00 12.51 145 LEU E O 1
ATOM 2655 N N . ALA B 2 147 ? 3.902 -48.055 -12.210 1.00 13.99 146 ALA E N 1
ATOM 2656 C CA . ALA B 2 147 ? 3.299 -47.695 -10.931 1.00 12.36 146 ALA E CA 1
ATOM 2657 C C . ALA B 2 147 ? 3.978 -46.411 -10.502 1.00 12.12 146 ALA E C 1
ATOM 2658 O O . ALA B 2 147 ? 5.196 -46.382 -10.401 1.00 14.56 146 ALA E O 1
ATOM 2660 N N . THR B 2 148 ? 3.208 -45.351 -10.282 1.00 13.49 147 THR E N 1
ATOM 2661 C CA . THR B 2 148 ? 3.782 -44.034 -10.044 1.00 12.53 147 THR E CA 1
ATOM 2662 C C . THR B 2 148 ? 3.169 -43.335 -8.835 1.00 15.04 147 THR E C 1
ATOM 2663 O O . THR B 2 148 ? 2.054 -43.649 -8.414 1.00 18.84 147 THR E O 1
ATOM 2667 N N . GLY B 2 149 ? 3.919 -42.390 -8.284 1.00 16.88 148 GLY E N 1
ATOM 2668 C CA . GLY B 2 149 ? 3.417 -41.495 -7.258 1.00 14.13 148 GLY E CA 1
ATOM 2669 C C . GLY B 2 149 ? 3.217 -42.113 -5.885 1.00 17.79 148 GLY E C 1
ATOM 2670 O O . GLY B 2 149 ? 2.460 -41.574 -5.079 1.00 20.21 148 GLY E O 1
ATOM 2671 N N . PHE B 2 150 ? 3.883 -43.229 -5.590 1.00 14.36 149 PHE E N 1
ATOM 2672 C CA . PHE B 2 150 ? 3.599 -43.895 -4.319 1.00 13.91 149 PHE E CA 1
ATOM 2673 C C . PHE B 2 150 ? 4.671 -43.650 -3.262 1.00 14.73 149 PHE E C 1
ATOM 2674 O O . PHE B 2 150 ? 5.823 -43.355 -3.567 1.00 14.40 149 PHE E O 1
ATOM 2682 N N . TYR B 2 151 ? 4.250 -43.745 -2.003 1.00 14.33 150 TYR E N 1
ATOM 2683 C CA . TYR B 2 151 ? 5.134 -43.576 -0.864 1.00 15.09 150 TYR E CA 1
ATOM 2684 C C . TYR B 2 151 ? 4.523 -44.288 0.336 1.00 15.19 150 TYR E C 1
ATOM 2685 O O . TYR B 2 151 ? 3.322 -44.185 0.564 1.00 16.51 150 TYR E O 1
ATOM 2694 N N . PRO B 2 152 ? 5.341 -45.027 1.097 1.00 15.56 151 PRO E N 1
ATOM 2695 C CA . PRO B 2 152 ? 6.764 -45.308 0.857 1.00 18.16 151 PRO E CA 1
ATOM 2696 C C . PRO B 2 152 ? 6.950 -46.379 -0.234 1.00 16.51 151 PRO E C 1
ATOM 2697 O O . PRO B 2 152 ? 5.973 -46.843 -0.810 1.00 16.84 151 PRO E O 1
ATOM 2701 N N A ASP B 2 153 ? 8.196 -46.748 -0.505 0.53 17.84 152 ASP E N 1
ATOM 2702 N N B ASP B 2 153 ? 8.188 -46.779 -0.499 0.47 17.70 152 ASP E N 1
ATOM 2703 C CA A ASP B 2 153 ? 8.500 -47.773 -1.503 0.53 17.93 152 ASP E CA 1
ATOM 2704 C CA B ASP B 2 153 ? 8.462 -47.757 -1.557 0.47 16.93 152 ASP E CA 1
ATOM 2705 C C A ASP B 2 153 ? 8.162 -49.155 -0.949 0.53 19.68 152 ASP E C 1
ATOM 2706 C C B ASP B 2 153 ? 8.118 -49.184 -1.118 0.47 17.50 152 ASP E C 1
ATOM 2707 O O A ASP B 2 153 ? 9.048 -49.989 -0.734 0.53 18.80 152 ASP E O 1
ATOM 2708 O O B ASP B 2 153 ? 8.959 -50.083 -1.164 0.47 20.08 152 ASP E O 1
ATOM 2717 N N . HIS B 2 154 ? 6.880 -49.373 -0.676 1.00 15.72 153 HIS E N 1
ATOM 2718 C CA . HIS B 2 154 ? 6.414 -50.648 -0.133 1.00 14.71 153 HIS E CA 1
ATOM 2719 C C . HIS B 2 154 ? 5.326 -51.205 -1.056 1.00 13.61 153 HIS E C 1
ATOM 2720 O O . HIS B 2 154 ? 4.135 -51.073 -0.762 1.00 13.50 153 HIS E O 1
ATOM 2727 N N . VAL B 2 155 ? 5.730 -51.795 -2.176 1.00 15.63 154 VAL E N 1
ATOM 2728 C CA . VAL B 2 155 ? 4.771 -52.342 -3.147 1.00 12.47 154 VAL E CA 1
ATOM 2729 C C . VAL B 2 155 ? 5.199 -53.715 -3.639 1.00 15.02 154 VAL E C 1
ATOM 2730 O O . VAL B 2 155 ? 6.377 -54.062 -3.583 1.00 14.77 154 VAL E O 1
ATOM 2734 N N . GLU B 2 156 ? 4.228 -54.496 -4.112 1.00 15.03 155 GLU E N 1
ATOM 2735 C CA . GLU B 2 156 ? 4.507 -55.754 -4.796 1.00 12.28 155 GLU E CA 1
ATOM 2736 C C . GLU B 2 156 ? 3.714 -55.772 -6.101 1.00 13.04 155 GLU E C 1
ATOM 2737 O O . GLU B 2 156 ? 2.485 -55.722 -6.082 1.00 12.90 155 GLU E O 1
ATOM 2743 N N . LEU B 2 157 ? 4.421 -55.849 -7.221 1.00 15.46 156 LEU E N 1
ATOM 2744 C CA . LEU B 2 157 ? 3.782 -55.845 -8.540 1.00 14.78 156 LEU E CA 1
ATOM 2745 C C . LEU B 2 157 ? 3.662 -57.261 -9.109 1.00 14.14 156 LEU E C 1
ATOM 2746 O O . LEU B 2 157 ? 4.603 -58.043 -9.047 1.00 13.95 156 LEU E O 1
ATOM 2751 N N . SER B 2 158 ? 2.504 -57.576 -9.681 1.00 13.25 157 SER E N 1
ATOM 2752 C CA . SER B 2 158 ? 2.298 -58.883 -10.291 1.00 12.30 157 SER E CA 1
ATOM 2753 C C . SER B 2 158 ? 1.543 -58.733 -11.608 1.00 13.63 157 SER E C 1
ATOM 2754 O O . SER B 2 158 ? 0.821 -57.751 -11.808 1.00 13.57 157 SER E O 1
ATOM 2757 N N . TRP B 2 159 ? 1.737 -59.700 -12.505 1.00 11.78 158 TRP E N 1
ATOM 2758 C CA . TRP B 2 159 ? 1.006 -59.748 -13.769 1.00 12.27 158 TRP E CA 1
ATOM 2759 C C . TRP B 2 159 ? 0.025 -60.899 -13.763 1.00 16.69 158 TRP E C 1
ATOM 2760 O O . TRP B 2 159 ? 0.364 -62.020 -13.348 1.00 14.02 158 TRP E O 1
ATOM 2771 N N . TRP B 2 160 ? -1.178 -60.628 -14.250 1.00 15.08 159 TRP E N 1
ATOM 2772 C CA . TRP B 2 160 ? -2.238 -61.625 -14.291 1.00 16.26 159 TRP E CA 1
ATOM 2773 C C . TRP B 2 160 ? -2.750 -61.763 -15.710 1.00 18.57 159 TRP E C 1
ATOM 2774 O O . TRP B 2 160 ? -3.211 -60.785 -16.301 1.00 15.28 159 TRP E O 1
ATOM 2785 N N . VAL B 2 161 ? -2.666 -62.974 -16.249 1.00 15.20 160 VAL E N 1
ATOM 2786 C CA . VAL B 2 161 ? -3.078 -63.224 -17.624 1.00 14.52 160 VAL E CA 1
ATOM 2787 C C . VAL B 2 161 ? -4.246 -64.197 -17.584 1.00 18.72 160 VAL E C 1
ATOM 2788 O O . VAL B 2 161 ? -4.121 -65.294 -17.039 1.00 16.54 160 VAL E O 1
ATOM 2792 N N . ASN B 2 162 ? -5.387 -63.779 -18.120 1.00 14.93 161 ASN E N 1
ATOM 2793 C CA . ASN B 2 162 ? -6.590 -64.609 -18.094 1.00 17.36 161 ASN E CA 1
ATOM 2794 C C . ASN B 2 162 ? -6.910 -65.115 -16.684 1.00 21.82 161 ASN E C 1
ATOM 2795 O O . ASN B 2 162 ? -7.260 -66.278 -16.486 1.00 19.47 161 ASN E O 1
ATOM 2800 N N . GLY B 2 163 ? -6.774 -64.221 -15.709 1.00 17.34 162 GLY E N 1
ATOM 2801 C CA . GLY B 2 163 ? -7.175 -64.511 -14.338 1.00 20.45 162 GLY E CA 1
ATOM 2802 C C . GLY B 2 163 ? -6.162 -65.240 -13.476 1.00 20.78 162 GLY E C 1
ATOM 2803 O O . GLY B 2 163 ? -6.449 -65.550 -12.315 1.00 24.11 162 GLY E O 1
ATOM 2804 N N . LYS B 2 164 ? -4.976 -65.503 -14.018 1.00 17.48 163 LYS E N 1
ATOM 2805 C CA . LYS B 2 164 ? -3.975 -66.311 -13.308 1.00 27.32 163 LYS E CA 1
ATOM 2806 C C . LYS B 2 164 ? -2.630 -65.592 -13.290 1.00 25.38 163 LYS E C 1
ATOM 2807 O O . LYS B 2 164 ? -2.241 -65.009 -14.292 1.00 17.33 163 LYS E O 1
ATOM 2813 N N . GLU B 2 165 ? -1.923 -65.608 -12.160 1.00 17.81 164 GLU E N 1
ATOM 2814 C CA . GLU B 2 165 ? -0.652 -64.891 -12.103 1.00 15.90 164 GLU E CA 1
ATOM 2815 C C . GLU B 2 165 ? 0.383 -65.573 -12.975 1.00 19.44 164 GLU E C 1
ATOM 2816 O O . GLU B 2 165 ? 0.437 -66.808 -13.011 1.00 18.77 164 GLU E O 1
ATOM 2822 N N . VAL B 2 166 ? 1.205 -64.781 -13.671 1.00 15.88 165 VAL E N 1
ATOM 2823 C CA . VAL B 2 166 ? 2.274 -65.337 -14.506 1.00 18.29 165 VAL E CA 1
ATOM 2824 C C . VAL B 2 166 ? 3.637 -64.853 -14.036 1.00 19.52 165 VAL E C 1
ATOM 2825 O O . VAL B 2 166 ? 3.752 -63.771 -13.449 1.00 21.59 165 VAL E O 1
ATOM 2829 N N . HIS B 2 167 ? 4.670 -65.658 -14.286 1.00 21.52 166 HIS E N 1
ATOM 2830 C CA . HIS B 2 167 ? 6.039 -65.277 -13.916 1.00 23.66 166 HIS E CA 1
ATOM 2831 C C . HIS B 2 167 ? 6.991 -65.312 -15.108 1.00 26.65 166 HIS E C 1
ATOM 2832 O O . HIS B 2 167 ? 7.947 -64.536 -15.180 1.00 23.90 166 HIS E O 1
ATOM 2839 N N . SER B 2 168 ? 6.717 -66.202 -16.053 1.00 20.92 167 SER E N 1
ATOM 2840 C CA . SER B 2 168 ? 7.549 -66.320 -17.241 1.00 24.48 167 SER E CA 1
ATOM 2841 C C . SER B 2 168 ? 7.404 -65.066 -18.093 1.00 21.93 167 SER E C 1
ATOM 2842 O O . SER B 2 168 ? 6.305 -64.540 -18.247 1.00 22.34 167 SER E O 1
ATOM 2845 N N . GLY B 2 169 ? 8.519 -64.573 -18.620 1.00 17.91 168 GLY E N 1
ATOM 2846 C CA . GLY B 2 169 ? 8.495 -63.413 -19.500 1.00 18.79 168 GLY E CA 1
ATOM 2847 C C . GLY B 2 169 ? 8.338 -62.079 -18.788 1.00 17.11 168 GLY E C 1
ATOM 2848 O O . GLY B 2 169 ? 8.151 -61.058 -19.438 1.00 17.79 168 GLY E O 1
ATOM 2849 N N . VAL B 2 170 ? 8.425 -62.094 -17.458 1.00 12.74 169 VAL E N 1
ATOM 2850 C CA . VAL B 2 170 ? 8.279 -60.888 -16.634 1.00 13.19 169 VAL E CA 1
ATOM 2851 C C . VAL B 2 170 ? 9.619 -60.387 -16.120 1.00 14.96 169 VAL E C 1
ATOM 2852 O O . VAL B 2 170 ? 10.448 -61.173 -15.665 1.00 17.57 169 VAL E O 1
ATOM 2856 N N . CYS B 2 171 ? 9.836 -59.075 -16.187 1.00 15.75 170 CYS E N 1
ATOM 2857 C CA . CYS B 2 171 ? 10.908 -58.466 -15.402 1.00 13.91 170 CYS E CA 1
ATOM 2858 C C . CYS B 2 171 ? 10.412 -57.177 -14.762 1.00 14.77 170 CYS E C 1
ATOM 2859 O O . CYS B 2 171 ? 9.893 -56.305 -15.440 1.00 15.30 170 CYS E O 1
ATOM 2862 N N . THR B 2 172 ? 10.569 -57.068 -13.450 1.00 14.09 171 THR E N 1
ATOM 2863 C CA . THR B 2 172 ? 10.191 -55.857 -12.716 1.00 15.16 171 THR E CA 1
ATOM 2864 C C . THR B 2 172 ? 11.453 -55.181 -12.194 1.00 15.77 171 THR E C 1
ATOM 2865 O O . THR B 2 172 ? 12.388 -55.876 -11.809 1.00 15.80 171 THR E O 1
ATOM 2869 N N . ASP B 2 173 ? 11.507 -53.847 -12.187 1.00 14.65 172 ASP E N 1
ATOM 2870 C CA . ASP B 2 173 ? 12.703 -53.158 -11.705 1.00 13.61 172 ASP E CA 1
ATOM 2871 C C . ASP B 2 173 ? 13.000 -53.597 -10.269 1.00 19.83 172 ASP E C 1
ATOM 2872 O O . ASP B 2 173 ? 12.112 -53.609 -9.429 1.00 16.71 172 ASP E O 1
ATOM 2877 N N . PRO B 2 174 ? 14.251 -53.965 -9.987 1.00 21.90 173 PRO E N 1
ATOM 2878 C CA . PRO B 2 174 ? 14.538 -54.341 -8.603 1.00 20.11 173 PRO E CA 1
ATOM 2879 C C . PRO B 2 174 ? 14.512 -53.113 -7.711 1.00 28.23 173 PRO E C 1
ATOM 2880 O O . PRO B 2 174 ? 14.264 -53.249 -6.527 1.00 29.41 173 PRO E O 1
ATOM 2884 N N . GLN B 2 175 ? 14.749 -51.939 -8.292 1.00 29.49 174 GLN E N 1
ATOM 2885 C CA . GLN B 2 175 ? 14.780 -50.684 -7.550 1.00 37.24 174 GLN E CA 1
ATOM 2886 C C . GLN B 2 175 ? 13.840 -49.647 -8.164 1.00 24.56 174 GLN E C 1
ATOM 2887 O O . GLN B 2 175 ? 13.805 -49.502 -9.374 1.00 27.39 174 GLN E O 1
ATOM 2893 N N . PRO B 2 176 ? 13.146 -48.879 -7.318 1.00 31.51 175 PRO E N 1
ATOM 2894 C CA . PRO B 2 176 ? 12.251 -47.824 -7.787 1.00 29.05 175 PRO E CA 1
ATOM 2895 C C . PRO B 2 176 ? 13.026 -46.591 -8.211 1.00 28.51 175 PRO E C 1
ATOM 2896 O O . PRO B 2 176 ? 14.217 -46.441 -7.903 1.00 27.30 175 PRO E O 1
ATOM 2900 N N . LEU B 2 177 ? 12.342 -45.706 -8.914 1.00 27.61 176 LEU E N 1
ATOM 2901 C CA . LEU B 2 177 ? 12.892 -44.407 -9.237 1.00 25.57 176 LEU E CA 1
ATOM 2902 C C . LEU B 2 177 ? 12.310 -43.440 -8.222 1.00 25.40 176 LEU E C 1
ATOM 2903 O O . LEU B 2 177 ? 11.139 -43.559 -7.864 1.00 21.30 176 LEU E O 1
ATOM 2908 N N . LYS B 2 178 ? 13.108 -42.491 -7.752 1.00 22.58 177 LYS E N 1
ATOM 2909 C CA . LYS B 2 178 ? 12.540 -41.380 -7.006 1.00 23.65 177 LYS E CA 1
ATOM 2910 C C . LYS B 2 178 ? 12.036 -40.392 -8.036 1.00 22.43 177 LYS E C 1
ATOM 2911 O O . LYS B 2 178 ? 12.765 -40.024 -8.951 1.00 23.70 177 LYS E O 1
ATOM 2917 N N . GLU B 2 179 ? 10.786 -39.973 -7.902 1.00 22.58 178 GLU E N 1
ATOM 2918 C CA . GLU B 2 179 ? 10.226 -39.008 -8.839 1.00 25.62 178 GLU E CA 1
ATOM 2919 C C . GLU B 2 179 ? 10.782 -37.601 -8.640 1.00 31.28 178 GLU E C 1
ATOM 2920 O O . GLU B 2 179 ? 10.780 -36.794 -9.567 1.00 30.92 178 GLU E O 1
ATOM 2926 N N . GLN B 2 180 ? 11.257 -37.313 -7.432 1.00 24.83 179 GLN E N 1
ATOM 2927 C CA . GLN B 2 180 ? 11.949 -36.060 -7.155 1.00 23.05 179 GLN E CA 1
ATOM 2928 C C . GLN B 2 180 ? 13.192 -36.345 -6.325 1.00 27.39 179 GLN E C 1
ATOM 2929 O O . GLN B 2 180 ? 13.185 -36.200 -5.105 1.00 30.16 179 GLN E O 1
ATOM 2935 N N . PRO B 2 181 ? 14.270 -36.763 -6.999 1.00 34.13 180 PRO E N 1
ATOM 2936 C CA . PRO B 2 181 ? 15.469 -37.276 -6.327 1.00 38.16 180 PRO E CA 1
ATOM 2937 C C . PRO B 2 181 ? 16.100 -36.283 -5.354 1.00 40.71 180 PRO E C 1
ATOM 2938 O O . PRO B 2 181 ? 16.834 -36.718 -4.471 1.00 40.83 180 PRO E O 1
ATOM 2942 N N . ALA B 2 182 ? 15.805 -34.993 -5.490 1.00 41.90 181 ALA E N 1
ATOM 2943 C CA . ALA B 2 182 ? 16.371 -33.991 -4.582 1.00 46.88 181 ALA E CA 1
ATOM 2944 C C . ALA B 2 182 ? 15.608 -33.909 -3.257 1.00 44.48 181 ALA E C 1
ATOM 2945 O O . ALA B 2 182 ? 16.021 -33.200 -2.343 1.00 46.01 181 ALA E O 1
ATOM 2947 N N . LEU B 2 183 ? 14.506 -34.644 -3.149 1.00 41.01 182 LEU E N 1
ATOM 2948 C CA . LEU B 2 183 ? 13.657 -34.572 -1.960 1.00 40.77 182 LEU E CA 1
ATOM 2949 C C . LEU B 2 183 ? 13.798 -35.774 -1.037 1.00 42.31 182 LEU E C 1
ATOM 2950 O O . LEU B 2 183 ? 13.834 -36.919 -1.490 1.00 37.41 182 LEU E O 1
ATOM 2955 N N . ASN B 2 184 ? 13.854 -35.499 0.264 1.00 42.80 183 ASN E N 1
ATOM 2956 C CA . ASN B 2 184 ? 13.946 -36.543 1.276 1.00 47.17 183 ASN E CA 1
ATOM 2957 C C . ASN B 2 184 ? 12.728 -37.453 1.285 1.00 42.98 183 ASN E C 1
ATOM 2958 O O . ASN B 2 184 ? 12.841 -38.657 1.513 1.00 48.39 183 ASN E O 1
ATOM 2963 N N . ASP B 2 185 ? 11.559 -36.871 1.066 1.00 34.54 184 ASP E N 1
ATOM 2964 C CA . ASP B 2 185 ? 10.348 -37.667 1.067 1.00 32.83 184 ASP E CA 1
ATOM 2965 C C . ASP B 2 185 ? 9.777 -37.774 -0.338 1.00 28.35 184 ASP E C 1
ATOM 2966 O O . ASP B 2 185 ? 8.569 -37.733 -0.513 1.00 30.77 184 ASP E O 1
ATOM 2971 N N . SER B 2 186 ? 10.652 -37.892 -1.335 1.00 28.48 185 SER E N 1
ATOM 2972 C CA . SER B 2 186 ? 10.210 -38.073 -2.717 1.00 23.26 185 SER E CA 1
ATOM 2973 C C . SER B 2 186 ? 9.294 -39.269 -2.831 1.00 19.82 185 SER E C 1
ATOM 2974 O O . SER B 2 186 ? 9.504 -40.270 -2.154 1.00 18.59 185 SER E O 1
ATOM 2977 N N . ARG B 2 187 ? 8.293 -39.190 -3.704 1.00 18.15 186 ARG E N 1
ATOM 2978 C CA . ARG B 2 187 ? 7.487 -40.358 -4.003 1.00 19.83 186 ARG E CA 1
ATOM 2979 C C . ARG B 2 187 ? 8.221 -41.225 -5.033 1.00 18.97 186 ARG E C 1
ATOM 2980 O O . ARG B 2 187 ? 9.244 -40.811 -5.578 1.00 18.92 186 ARG E O 1
ATOM 2988 N N . TYR B 2 188 ? 7.702 -42.421 -5.283 1.00 17.13 187 TYR E N 1
ATOM 2989 C CA . TYR B 2 188 ? 8.419 -43.408 -6.082 1.00 17.28 187 TYR E CA 1
ATOM 2990 C C . TYR B 2 188 ? 7.684 -43.818 -7.333 1.00 15.80 187 TYR E C 1
ATOM 2991 O O . TYR B 2 188 ? 6.471 -43.639 -7.440 1.00 15.87 187 TYR E O 1
ATOM 3000 N N . ALA B 2 189 ? 8.439 -44.386 -8.266 1.00 16.66 188 ALA E N 1
ATOM 3001 C CA . ALA B 2 189 ? 7.867 -44.992 -9.460 1.00 14.70 188 ALA E CA 1
ATOM 3002 C C . ALA B 2 189 ? 8.533 -46.344 -9.690 1.00 18.07 188 ALA E C 1
ATOM 3003 O O . ALA B 2 189 ? 9.696 -46.550 -9.317 1.00 18.90 188 ALA E O 1
ATOM 3005 N N . LEU B 2 190 ? 7.799 -47.257 -10.308 1.00 13.62 189 LEU E N 1
ATOM 3006 C CA . LEU B 2 190 ? 8.294 -48.599 -10.561 1.00 12.87 189 LEU E CA 1
ATOM 3007 C C . LEU B 2 190 ? 7.771 -49.066 -11.904 1.00 13.94 189 LEU E C 1
ATOM 3008 O O . LEU B 2 190 ? 6.588 -48.867 -12.191 1.00 14.25 189 LEU E O 1
ATOM 3013 N N . SER B 2 191 ? 8.615 -49.704 -12.715 1.00 13.44 190 SER E N 1
ATOM 3014 C CA . SER B 2 191 ? 8.116 -50.284 -13.968 1.00 15.27 190 SER E CA 1
ATOM 3015 C C . SER B 2 191 ? 8.310 -51.793 -14.002 1.00 16.60 190 SER E C 1
ATOM 3016 O O . SER B 2 191 ? 9.174 -52.335 -13.317 1.00 13.37 190 SER E O 1
ATOM 3019 N N . SER B 2 192 ? 7.522 -52.450 -14.842 1.00 11.48 191 SER E N 1
ATOM 3020 C CA . SER B 2 192 ? 7.654 -53.870 -15.075 1.00 12.28 191 SER E CA 1
ATOM 3021 C C . SER B 2 192 ? 7.366 -54.152 -16.539 1.00 13.83 191 SER E C 1
ATOM 3022 O O . SER B 2 192 ? 6.620 -53.406 -17.197 1.00 14.77 191 SER E O 1
ATOM 3025 N N . ARG B 2 193 ? 7.902 -55.222 -17.040 1.00 15.04 192 ARG E N 1
ATOM 3026 C CA . ARG B 2 193 ? 7.594 -55.656 -18.387 1.00 10.12 192 ARG E CA 1
ATOM 3027 C C . ARG B 2 193 ? 7.102 -57.102 -18.393 1.00 10.74 192 ARG E C 1
ATOM 3028 O O . ARG B 2 193 ? 7.540 -57.867 -17.606 1.00 13.65 192 ARG E O 1
ATOM 3036 N N . LEU B 2 194 ? 6.203 -57.403 -19.309 1.00 9.90 193 LEU E N 1
ATOM 3037 C CA . LEU B 2 194 ? 5.724 -58.728 -19.582 1.00 10.31 193 LEU E CA 1
ATOM 3038 C C . LEU B 2 194 ? 5.810 -58.907 -21.097 1.00 13.98 193 LEU E C 1
ATOM 3039 O O . LEU B 2 194 ? 5.159 -58.178 -21.854 1.00 13.53 193 LEU E O 1
ATOM 3044 N N . ARG B 2 195 ? 6.620 -59.859 -21.532 1.00 12.45 194 ARG E N 1
ATOM 3045 C CA . ARG B 2 195 ? 6.790 -60.086 -22.967 1.00 12.44 194 ARG E CA 1
ATOM 3046 C C . ARG B 2 195 ? 6.207 -61.433 -23.338 1.00 11.25 194 ARG E C 1
ATOM 3047 O O . ARG B 2 195 ? 6.476 -62.435 -22.672 1.00 16.21 194 ARG E O 1
ATOM 3055 N N . VAL B 2 196 ? 5.394 -61.438 -24.393 1.00 11.29 195 VAL E N 1
ATOM 3056 C CA . VAL B 2 196 ? 4.728 -62.634 -24.884 1.00 11.73 195 VAL E CA 1
ATOM 3057 C C . VAL B 2 196 ? 4.949 -62.760 -26.391 1.00 14.53 195 VAL E C 1
ATOM 3058 O O . VAL B 2 196 ? 5.452 -61.837 -27.031 1.00 12.16 195 VAL E O 1
ATOM 3062 N N . SER B 2 197 ? 4.567 -63.894 -26.965 1.00 14.34 196 SER E N 1
ATOM 3063 C CA . SER B 2 197 ? 4.695 -64.045 -28.412 1.00 15.36 196 SER E CA 1
ATOM 3064 C C . SER B 2 197 ? 3.702 -63.130 -29.109 1.00 16.53 196 SER E C 1
ATOM 3065 O O . SER B 2 197 ? 2.656 -62.830 -28.557 1.00 14.59 196 SER E O 1
ATOM 3068 N N . ALA B 2 198 ? 4.012 -62.698 -30.331 1.00 14.10 197 ALA E N 1
ATOM 3069 C CA . ALA B 2 198 ? 3.070 -61.868 -31.078 1.00 16.59 197 ALA E CA 1
ATOM 3070 C C . ALA B 2 198 ? 1.728 -62.577 -31.257 1.00 17.24 197 ALA E C 1
ATOM 3071 O O . ALA B 2 198 ? 0.676 -61.942 -31.178 1.00 17.63 197 ALA E O 1
ATOM 3073 N N . THR B 2 199 ? 1.759 -63.888 -31.491 1.00 15.48 198 THR E N 1
ATOM 3074 C CA . THR B 2 199 ? 0.522 -64.624 -31.723 1.00 16.82 198 THR E CA 1
ATOM 3075 C C . THR B 2 199 ? -0.356 -64.620 -30.471 1.00 18.60 198 THR E C 1
ATOM 3076 O O . THR B 2 199 ? -1.580 -64.555 -30.563 1.00 18.59 198 THR E O 1
ATOM 3080 N N . PHE B 2 200 ? 0.264 -64.702 -29.302 1.00 15.06 199 PHE E N 1
ATOM 3081 C CA . PHE B 2 200 ? -0.493 -64.616 -28.051 1.00 14.44 199 PHE E CA 1
ATOM 3082 C C . PHE B 2 200 ? -1.117 -63.227 -27.876 1.00 16.06 199 PHE E C 1
ATOM 3083 O O . PHE B 2 200 ? -2.307 -63.099 -27.530 1.00 18.94 199 PHE E O 1
ATOM 3091 N N . TRP B 2 201 ? -0.317 -62.191 -28.118 1.00 14.40 200 TRP E N 1
ATOM 3092 C CA . TRP B 2 201 ? -0.797 -60.815 -28.024 1.00 17.32 200 TRP E CA 1
ATOM 3093 C C . TRP B 2 201 ? -1.903 -60.542 -29.036 1.00 19.97 200 TRP E C 1
ATOM 3094 O O . TRP B 2 201 ? -2.827 -59.783 -28.777 1.00 17.59 200 TRP E O 1
ATOM 3105 N N . GLN B 2 202 ? -1.805 -61.155 -30.206 1.00 14.25 201 GLN E N 1
ATOM 3106 C CA . GLN B 2 202 ? -2.767 -60.854 -31.247 1.00 17.23 201 GLN E CA 1
ATOM 3107 C C . GLN B 2 202 ? -4.118 -61.537 -31.054 1.00 22.28 201 GLN E C 1
ATOM 3108 O O . GLN B 2 202 ? -5.023 -61.332 -31.847 1.00 23.47 201 GLN E O 1
ATOM 3114 N N . ASN B 2 203 ? -4.256 -62.343 -30.006 1.00 20.32 202 ASN E N 1
ATOM 3115 C CA . ASN B 2 203 ? -5.553 -62.919 -29.666 1.00 20.01 202 ASN E CA 1
ATOM 3116 C C . ASN B 2 203 ? -6.271 -61.982 -28.689 1.00 18.37 202 ASN E C 1
ATOM 3117 O O . ASN B 2 203 ? -5.890 -61.881 -27.534 1.00 18.63 202 ASN E O 1
ATOM 3122 N N . PRO B 2 204 ? -7.314 -61.282 -29.160 1.00 19.32 203 PRO E N 1
ATOM 3123 C CA . PRO B 2 204 ? -7.974 -60.291 -28.300 1.00 20.60 203 PRO E CA 1
ATOM 3124 C C . PRO B 2 204 ? -8.781 -60.897 -27.158 1.00 19.38 203 PRO E C 1
ATOM 3125 O O . PRO B 2 204 ? -9.193 -60.145 -26.282 1.00 21.53 203 PRO E O 1
ATOM 3129 N N . ARG B 2 205 ? -8.992 -62.210 -27.147 1.00 19.09 204 ARG E N 1
ATOM 3130 C CA . ARG B 2 205 ? -9.596 -62.841 -25.971 1.00 20.43 204 ARG E CA 1
ATOM 3131 C C . ARG B 2 205 ? -8.646 -62.789 -24.771 1.00 20.54 204 ARG E C 1
ATOM 3132 O O . ARG B 2 205 ? -9.091 -62.842 -23.629 1.00 17.96 204 ARG E O 1
ATOM 3140 N N . ASN B 2 206 ? -7.339 -62.690 -25.020 1.00 16.56 205 ASN E N 1
ATOM 3141 C CA . ASN B 2 206 ? -6.388 -62.695 -23.913 1.00 15.52 205 ASN E CA 1
ATOM 3142 C C . ASN B 2 206 ? -6.426 -61.399 -23.121 1.00 15.69 205 ASN E C 1
ATOM 3143 O O . ASN B 2 206 ? -6.362 -60.304 -23.682 1.00 17.43 205 ASN E O 1
ATOM 3148 N N . HIS B 2 207 ? -6.561 -61.544 -21.807 1.00 16.19 206 HIS E N 1
ATOM 3149 C CA . HIS B 2 207 ? -6.716 -60.416 -20.893 1.00 15.05 206 HIS E CA 1
ATOM 3150 C C . HIS B 2 207 ? -5.457 -60.264 -20.023 1.00 16.10 206 HIS E C 1
ATOM 3151 O O . HIS B 2 207 ? -4.980 -61.236 -19.439 1.00 16.94 206 HIS E O 1
ATOM 3158 N N . PHE B 2 208 ? -4.916 -59.053 -19.950 1.00 14.71 207 PHE E N 1
ATOM 3159 C CA . PHE B 2 208 ? -3.676 -58.800 -19.212 1.00 15.04 207 PHE E CA 1
ATOM 3160 C C . PHE B 2 208 ? -3.939 -57.790 -18.115 1.00 17.44 207 PHE E C 1
ATOM 3161 O O . PHE B 2 208 ? -4.482 -56.731 -18.392 1.00 15.31 207 PHE E O 1
ATOM 3169 N N . ARG B 2 209 ? -3.555 -58.106 -16.884 1.00 14.62 208 ARG E N 1
ATOM 3170 C CA . ARG B 2 209 ? -3.731 -57.161 -15.792 1.00 16.19 208 ARG E CA 1
ATOM 3171 C C . ARG B 2 209 ? -2.440 -57.033 -15.005 1.00 14.76 208 ARG E C 1
ATOM 3172 O O . ARG B 2 209 ? -1.842 -58.032 -14.627 1.00 15.25 208 ARG E O 1
ATOM 3180 N N . CYS B 2 210 ? -2.004 -55.794 -14.812 1.00 11.12 209 CYS E N 1
ATOM 3181 C CA . CYS B 2 210 ? -0.904 -55.462 -13.912 1.00 9.88 209 CYS E CA 1
ATOM 3182 C C . CYS B 2 210 ? -1.505 -55.076 -12.562 1.00 17.29 209 CYS E C 1
ATOM 3183 O O . CYS B 2 210 ? -2.360 -54.175 -12.514 1.00 16.90 209 CYS E O 1
ATOM 3186 N N . GLN B 2 211 ? -1.083 -55.757 -11.484 1.00 13.30 210 GLN E N 1
ATOM 3187 C CA . GLN B 2 211 ? -1.587 -55.477 -10.129 1.00 16.73 210 GLN E CA 1
ATOM 3188 C C . GLN B 2 211 ? -0.470 -55.012 -9.225 1.00 13.43 210 GLN E C 1
ATOM 3189 O O . GLN B 2 211 ? 0.600 -55.618 -9.197 1.00 13.75 210 GLN E O 1
ATOM 3195 N N . VAL B 2 212 ? -0.728 -53.962 -8.459 1.00 13.78 211 VAL E N 1
ATOM 3196 C CA . VAL B 2 212 ? 0.243 -53.511 -7.484 1.00 12.41 211 VAL E CA 1
ATOM 3197 C C . VAL B 2 212 ? -0.409 -53.537 -6.112 1.00 12.04 211 VAL E C 1
ATOM 3198 O O . VAL B 2 212 ? -1.369 -52.803 -5.869 1.00 14.63 211 VAL E O 1
ATOM 3202 N N . GLN B 2 213 ? 0.091 -54.413 -5.243 1.00 13.64 212 GLN E N 1
ATOM 3203 C CA . GLN B 2 213 ? -0.275 -54.383 -3.834 1.00 14.62 212 GLN E CA 1
ATOM 3204 C C . GLN B 2 213 ? 0.531 -53.293 -3.139 1.00 12.73 212 GLN E C 1
ATOM 3205 O O . GLN B 2 213 ? 1.754 -53.353 -3.118 1.00 15.78 212 GLN E O 1
ATOM 3211 N N . PHE B 2 214 ? -0.162 -52.299 -2.585 1.00 13.41 213 PHE E N 1
ATOM 3212 C CA . PHE B 2 214 ? 0.464 -51.213 -1.848 1.00 15.36 213 PHE E CA 1
ATOM 3213 C C . PHE B 2 214 ? 0.307 -51.472 -0.341 1.00 18.27 213 PHE E C 1
ATOM 3214 O O . PHE B 2 214 ? -0.780 -51.830 0.126 1.00 16.33 213 PHE E O 1
ATOM 3222 N N . TYR B 2 215 ? 1.384 -51.309 0.416 1.00 15.00 214 TYR E N 1
ATOM 3223 C CA . TYR B 2 215 ? 1.299 -51.465 1.871 1.00 18.06 214 TYR E CA 1
ATOM 3224 C C . TYR B 2 215 ? 1.285 -50.095 2.513 1.00 16.55 214 TYR E C 1
ATOM 3225 O O . TYR B 2 215 ? 2.272 -49.360 2.441 1.00 18.25 214 TYR E O 1
ATOM 3234 N N . GLY B 2 216 ? 0.156 -49.742 3.116 1.00 20.91 215 GLY E N 1
ATOM 3235 C CA . GLY B 2 216 ? -0.032 -48.402 3.643 1.00 19.65 215 GLY E CA 1
ATOM 3236 C C . GLY B 2 216 ? -0.578 -48.441 5.052 1.00 21.81 215 GLY E C 1
ATOM 3237 O O . GLY B 2 216 ? -0.145 -49.261 5.863 1.00 21.12 215 GLY E O 1
ATOM 3238 N N . LEU B 2 217 ? -1.544 -47.579 5.344 1.00 21.16 216 LEU E N 1
ATOM 3239 C CA . LEU B 2 217 ? -2.073 -47.513 6.703 1.00 23.42 216 LEU E CA 1
ATOM 3240 C C . LEU B 2 217 ? -3.087 -48.615 6.955 1.00 27.44 216 LEU E C 1
ATOM 3241 O O . LEU B 2 217 ? -3.699 -49.167 6.030 1.00 23.50 216 LEU E O 1
ATOM 3246 N N . SER B 2 218 ? -3.252 -48.929 8.231 1.00 33.56 217 SER E N 1
ATOM 3247 C CA . SER B 2 218 ? -4.235 -49.897 8.680 1.00 39.72 217 SER E CA 1
ATOM 3248 C C . SER B 2 218 ? -5.485 -49.181 9.184 1.00 48.19 217 SER E C 1
ATOM 3249 O O . SER B 2 218 ? -5.530 -47.947 9.228 1.00 44.29 217 SER E O 1
ATOM 3252 N N . GLU B 2 219 ? -6.489 -49.958 9.578 1.00 51.23 218 GLU E N 1
ATOM 3253 C CA . GLU B 2 219 ? -7.741 -49.401 10.088 1.00 52.69 218 GLU E CA 1
ATOM 3254 C C . GLU B 2 219 ? -7.522 -48.533 11.323 1.00 57.71 218 GLU E C 1
ATOM 3255 O O . GLU B 2 219 ? -8.194 -47.521 11.509 1.00 62.10 218 GLU E O 1
ATOM 3257 N N . ASN B 2 220 ? -6.569 -48.929 12.159 1.00 57.75 219 ASN E N 1
ATOM 3258 C CA . ASN B 2 220 ? -6.332 -48.247 13.425 1.00 57.93 219 ASN E CA 1
ATOM 3259 C C . ASN B 2 220 ? -5.545 -46.944 13.302 1.00 51.91 219 ASN E C 1
ATOM 3260 O O . ASN B 2 220 ? -5.574 -46.112 14.209 1.00 52.05 219 ASN E O 1
ATOM 3265 N N . ASP B 2 221 ? -4.842 -46.764 12.186 1.00 40.59 220 ASP E N 1
ATOM 3266 C CA . ASP B 2 221 ? -4.069 -45.544 11.972 1.00 41.74 220 ASP E CA 1
ATOM 3267 C C . ASP B 2 221 ? -4.997 -44.341 11.786 1.00 45.58 220 ASP E C 1
ATOM 3268 O O . ASP B 2 221 ? -6.045 -44.453 11.152 1.00 49.75 220 ASP E O 1
ATOM 3273 N N . GLU B 2 222 ? -4.611 -43.194 12.337 1.00 42.97 221 GLU E N 1
ATOM 3274 C CA . GLU B 2 222 ? -5.442 -41.997 12.257 1.00 41.93 221 GLU E CA 1
ATOM 3275 C C . GLU B 2 222 ? -5.217 -41.224 10.956 1.00 45.62 221 GLU E C 1
ATOM 3276 O O . GLU B 2 222 ? -4.125 -41.233 10.387 1.00 45.39 221 GLU E O 1
ATOM 3278 N N . TRP B 2 223 ? -6.263 -40.556 10.484 1.00 41.94 222 TRP E N 1
ATOM 3279 C CA . TRP B 2 223 ? -6.177 -39.800 9.247 1.00 44.10 222 TRP E CA 1
ATOM 3280 C C . TRP B 2 223 ? -7.140 -38.623 9.285 1.00 52.82 222 TRP E C 1
ATOM 3281 O O . TRP B 2 223 ? -8.350 -38.807 9.416 1.00 53.81 222 TRP E O 1
ATOM 3292 N N . THR B 2 224 ? -6.596 -37.416 9.167 1.00 53.24 223 THR E N 1
ATOM 3293 C CA . THR B 2 224 ? -7.393 -36.204 9.290 1.00 63.04 223 THR E CA 1
ATOM 3294 C C . THR B 2 224 ? -7.190 -35.261 8.109 1.00 68.09 223 THR E C 1
ATOM 3295 O O . THR B 2 224 ? -7.476 -34.067 8.205 1.00 74.11 223 THR E O 1
ATOM 3299 N N . GLN B 2 225 ? -6.692 -35.797 6.999 1.00 65.13 224 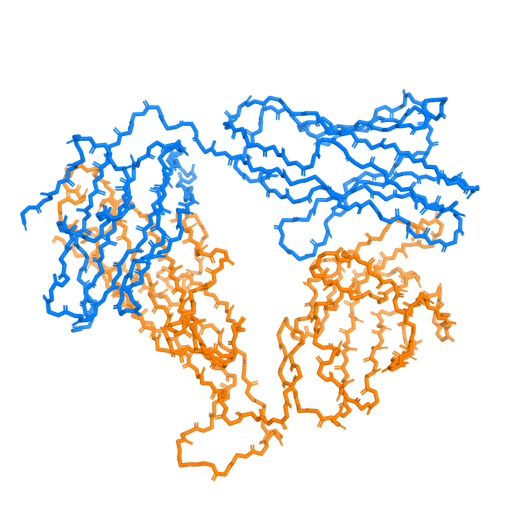GLN E N 1
ATOM 3300 C CA . GLN B 2 225 ? -6.446 -34.992 5.808 1.00 65.07 224 GLN E CA 1
ATOM 3301 C C . GLN B 2 225 ? -7.647 -35.052 4.876 1.00 65.38 224 GLN E C 1
ATOM 3302 O O . GLN B 2 225 ? -8.552 -35.864 5.069 1.00 66.83 224 GLN E O 1
ATOM 3308 N N . ASP B 2 226 ? -7.651 -34.192 3.864 1.00 64.32 225 ASP E N 1
ATOM 3309 C CA . ASP B 2 226 ? -8.765 -34.134 2.926 1.00 62.42 225 ASP E CA 1
ATOM 3310 C C . ASP B 2 226 ? -8.798 -35.372 2.046 1.00 59.24 225 ASP E C 1
ATOM 3311 O O . ASP B 2 226 ? -9.846 -36.001 1.880 1.00 61.57 225 ASP E O 1
ATOM 3313 N N . ARG B 2 227 ? -7.646 -35.722 1.486 1.00 52.21 226 ARG E N 1
ATOM 3314 C CA . ARG B 2 227 ? -7.575 -36.839 0.558 1.00 52.41 226 ARG E CA 1
ATOM 3315 C C . ARG B 2 227 ? -7.916 -38.157 1.245 1.00 48.51 226 ARG E C 1
ATOM 3316 O O . ARG B 2 227 ? -7.845 -38.270 2.472 1.00 44.76 226 ARG E O 1
ATOM 3324 N N . ALA B 2 228 ? -8.301 -39.142 0.436 1.00 43.82 227 ALA E N 1
ATOM 3325 C CA . ALA B 2 228 ? -8.647 -40.465 0.930 1.00 42.83 227 ALA E CA 1
ATOM 3326 C C . ALA B 2 228 ? -7.492 -41.078 1.709 1.00 43.57 227 ALA E C 1
ATOM 3327 O O . ALA B 2 228 ? -6.322 -40.944 1.325 1.00 41.93 227 ALA E O 1
ATOM 3329 N N . LYS B 2 229 ? -7.833 -41.750 2.802 1.00 32.27 228 LYS E N 1
ATOM 3330 C CA . LYS B 2 229 ? -6.849 -42.406 3.644 1.00 31.11 228 LYS E CA 1
ATOM 3331 C C . LYS B 2 229 ? -6.074 -43.436 2.828 1.00 24.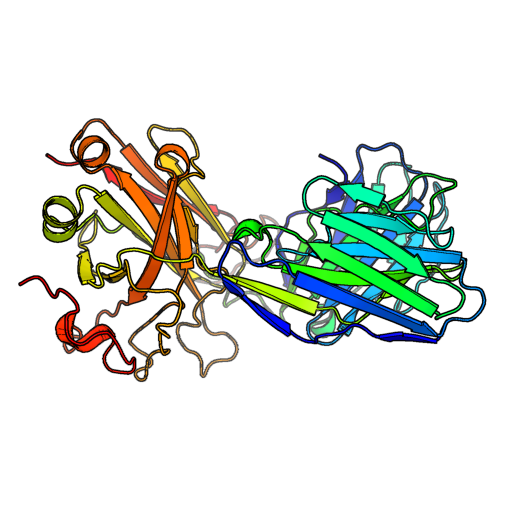90 228 LYS E C 1
ATOM 3332 O O . LYS B 2 229 ? -6.669 -44.313 2.211 1.00 28.76 228 LYS E O 1
ATOM 3338 N N . PRO B 2 230 ? -4.743 -43.308 2.799 1.00 25.73 229 PRO E N 1
ATOM 3339 C CA . PRO B 2 230 ? -3.876 -44.170 1.980 1.00 25.98 229 PRO E CA 1
ATOM 3340 C C . PRO B 2 230 ? -3.686 -45.549 2.609 1.00 24.03 229 PRO E C 1
ATOM 3341 O O . PRO B 2 230 ? -2.602 -45.911 3.072 1.00 21.30 229 PRO E O 1
ATOM 3345 N N . VAL B 2 231 ? -4.763 -46.318 2.625 1.00 20.51 230 VAL E N 1
ATOM 3346 C CA . VAL B 2 231 ? -4.735 -47.640 3.221 1.00 20.75 230 VAL E CA 1
ATOM 3347 C C . VAL B 2 231 ? -4.043 -48.651 2.336 1.00 21.13 230 VAL E C 1
ATOM 3348 O O . VAL B 2 231 ? -3.905 -48.450 1.125 1.00 22.38 230 VAL E O 1
ATOM 3352 N N . THR B 2 232 ? -3.621 -49.751 2.949 1.00 21.39 231 THR E N 1
ATOM 3353 C CA . THR B 2 232 ? -3.173 -50.916 2.199 1.00 18.07 231 THR E CA 1
ATOM 3354 C C . THR B 2 232 ? -4.240 -51.292 1.196 1.00 23.11 231 THR E C 1
ATOM 3355 O O . THR B 2 232 ? -5.407 -51.363 1.555 1.00 19.19 231 THR E O 1
ATOM 3359 N N . GLN B 2 233 ? -3.838 -51.509 -0.061 1.00 19.21 232 GLN E N 1
ATOM 3360 C CA . GLN B 2 233 ? -4.798 -51.682 -1.142 1.00 19.25 232 GLN E CA 1
ATOM 3361 C C . GLN B 2 233 ? -4.125 -52.191 -2.417 1.00 18.38 232 GLN E C 1
ATOM 3362 O O . GLN B 2 233 ? -2.914 -52.071 -2.582 1.00 14.17 232 GLN E O 1
ATOM 3368 N N . ILE B 2 234 ? -4.925 -52.758 -3.315 1.00 14.20 233 ILE E N 1
ATOM 3369 C CA . ILE B 2 234 ? -4.435 -53.132 -4.635 1.00 13.25 233 ILE E CA 1
ATOM 3370 C C . ILE B 2 234 ? -4.911 -52.097 -5.644 1.00 12.67 233 ILE E C 1
ATOM 3371 O O . ILE B 2 234 ? -6.064 -51.670 -5.601 1.00 16.01 233 ILE E O 1
ATOM 3376 N N . VAL B 2 235 ? -4.008 -51.693 -6.527 1.00 12.38 234 VAL E N 1
ATOM 3377 C CA . VAL B 2 235 ? -4.330 -50.814 -7.647 1.00 13.90 234 VAL E CA 1
ATOM 3378 C C . VAL B 2 235 ? -3.920 -51.559 -8.903 1.00 15.59 234 VAL E C 1
ATOM 3379 O O . VAL B 2 235 ? -2.842 -52.161 -8.942 1.00 12.28 234 VAL E O 1
ATOM 3383 N N . SER B 2 236 ? -4.760 -51.528 -9.929 1.00 17.23 235 SER E N 1
ATOM 3384 C CA . SER B 2 236 ? -4.439 -52.266 -11.140 1.00 15.06 235 SER E CA 1
ATOM 3385 C C . SER B 2 236 ? -4.837 -51.543 -12.418 1.00 17.16 235 SER E C 1
ATOM 3386 O O . SER B 2 236 ? -5.615 -50.588 -12.400 1.00 14.42 235 SER E O 1
ATOM 3389 N N . ALA B 2 237 ? -4.289 -52.014 -13.533 1.00 15.01 236 ALA E N 1
ATOM 3390 C CA . ALA B 2 237 ? -4.717 -51.541 -14.842 1.00 16.46 236 ALA E CA 1
ATOM 3391 C C . ALA B 2 237 ? -4.686 -52.743 -15.773 1.00 16.27 236 ALA E C 1
ATOM 3392 O O . ALA B 2 237 ? -3.997 -53.722 -15.491 1.00 14.13 236 ALA E O 1
ATOM 3394 N N . GLU B 2 238 ? -5.431 -52.684 -16.872 1.00 15.84 237 GLU E N 1
ATOM 3395 C CA . GLU B 2 238 ? -5.592 -53.874 -17.698 1.00 12.75 237 GLU E CA 1
ATOM 3396 C C . GLU B 2 238 ? -5.661 -53.532 -19.177 1.00 19.10 237 GLU E C 1
ATOM 3397 O O . GLU B 2 238 ? -5.932 -52.383 -19.537 1.00 13.83 237 GLU E O 1
ATOM 3403 N N . ALA B 2 239 ? -5.416 -54.540 -20.017 1.00 13.66 238 ALA E N 1
ATOM 3404 C CA . ALA B 2 239 ? -5.593 -54.427 -21.469 1.00 18.28 238 ALA E CA 1
ATOM 3405 C C . ALA B 2 239 ? -5.929 -55.794 -22.058 1.00 16.01 238 ALA E C 1
ATOM 3406 O O . ALA B 2 239 ? -5.681 -56.814 -21.427 1.00 14.57 238 ALA E O 1
ATOM 3408 N N . TRP B 2 240 ? -6.492 -55.812 -23.265 1.00 16.29 239 TRP E N 1
ATOM 3409 C CA . TRP B 2 240 ? -6.731 -57.065 -23.987 1.00 17.23 239 TRP E CA 1
ATOM 3410 C C . TRP B 2 240 ? -5.811 -57.115 -25.192 1.00 20.32 239 TRP E C 1
ATOM 3411 O O . TRP B 2 240 ? -5.323 -56.079 -25.654 1.00 17.98 239 TRP E O 1
ATOM 3422 N N . GLY B 2 241 ? -5.584 -58.315 -25.703 1.00 18.55 240 GLY E N 1
ATOM 3423 C CA . GLY B 2 241 ? -4.831 -58.459 -26.933 1.00 19.62 240 GLY E CA 1
ATOM 3424 C C . GLY B 2 241 ? -5.508 -57.728 -28.078 1.00 21.05 240 GLY E C 1
ATOM 3425 O O . GLY B 2 241 ? -6.679 -57.339 -27.998 1.00 21.45 240 GLY E O 1
ATOM 3426 N N . ARG B 2 242 ? -4.783 -57.558 -29.157 1.00 22.16 241 ARG E N 1
ATOM 3427 C CA . ARG B 2 242 ? -5.329 -56.903 -30.313 1.00 34.18 241 ARG E CA 1
ATOM 3428 C C . ARG B 2 242 ? -4.730 -57.436 -31.583 1.00 42.66 241 ARG E C 1
ATOM 3429 O O . ARG B 2 242 ? -3.570 -57.649 -31.689 1.00 25.67 241 ARG E O 1
ATOM 3437 N N . ALA B 2 243 ? -5.614 -57.653 -32.530 1.00 28.62 242 ALA E N 1
ATOM 3438 C CA . ALA B 2 243 ? -5.263 -58.219 -33.812 1.00 39.64 242 ALA E CA 1
ATOM 3439 C C . ALA B 2 243 ? -4.592 -57.246 -34.744 1.00 38.52 242 ALA E C 1
ATOM 3440 O O . ALA B 2 243 ? -4.749 -56.047 -34.600 1.00 44.82 242 ALA E O 1
#